Protein AF-A0A356IJ96-F1 (afdb_monomer)

Mean predicted aligned error: 14.94 Å

pLDDT: mean 79.44, std 14.17, range [29.31, 96.0]

Foldseek 3Di:
DVVVVVVVVVVVVVVVVVPQQPVVVCVVVLVVLVVLLVLLVVLLVLLVCLLQLNHDLQRDPVSNAVFQLLDLVRLVVLLVVLVVVLVVLVPDPADDQPPSCVNPVVSSVSVRVSVVSSSVSSNSSSVSNNLLSPQPSLLSVLVVLLSVLSNVLSVVLVVLVVVCVVCVVDVLSVQQSVQSVVLSVLLSVLSSLLSNVSSDPDQDLVSLLVSLVSLVVSDQSVVRGPPVRPPPDPDDDPVVVSSVSSNVSSCSSNVSSQLSSQVSLPVVPDVVLVVVVVVVVSVVVQVVVLVVLLVVLLCCLLCVLVVVVCVVCVVVVNNVVVVVLLVVLVVVLVVLLVVLQVVLVCQLVVLVVVLVVVLVVDPDPLVNVVSVVVNVVCSVLSSLVSLQCSQQVVLVPDDPNSSSSNVSNVVSVLSSQLVVQLVVQLCLVVVLCVLLVHDQDPVNNVVSSVLSNVVSVLVSVLVVCLVSCVSSSHRSVNVVSVVVSVVSNLVSLLVVCVVCVQSQVLLLCVLVVVDSPDPDPSVVVCDPVCSSVSSVSSVVSVVSVVVVVVLVSCCSDPVSVVVVLVVVLVVLVVVVVVVVVDDDDDDDDPDDVSNVSNPPPVVPPPPDDVVPPD

Solvent-accessible surface area (backbone atoms only — not comparable to full-atom values): 33960 Å² total; per-residue (Å²): 114,70,69,59,52,53,51,51,51,50,50,53,50,51,52,57,62,69,63,59,70,66,58,75,66,50,50,61,53,52,54,50,50,50,52,52,40,53,50,50,51,51,30,38,51,49,44,51,25,48,52,64,20,60,65,60,76,83,55,54,68,76,74,51,39,98,55,62,65,74,41,71,66,55,39,53,51,52,49,54,50,47,54,50,50,49,55,52,63,74,67,58,92,69,87,78,79,58,77,87,37,71,84,35,64,76,58,36,54,52,49,56,53,51,50,52,50,43,54,56,49,47,55,50,40,49,52,55,51,46,55,60,65,68,45,56,69,67,57,31,41,41,48,55,52,53,48,51,42,48,41,52,52,40,54,48,51,52,51,44,48,54,54,33,70,75,40,74,90,39,69,66,48,55,48,47,43,51,41,52,51,51,50,52,50,52,48,48,53,40,49,27,55,44,37,29,57,72,58,47,94,68,94,50,71,68,58,44,54,48,45,46,53,54,47,67,64,58,68,57,59,84,80,68,36,80,80,80,66,83,76,87,60,99,58,93,70,61,60,66,61,50,50,51,51,50,44,50,44,52,54,46,51,54,49,46,49,46,45,52,36,16,52,51,52,51,71,61,36,70,69,51,53,56,55,43,59,74,41,53,71,62,41,52,55,52,47,52,52,41,63,68,44,31,63,59,37,37,51,47,63,68,43,44,65,57,53,52,53,47,54,50,24,57,77,67,74,36,49,67,62,50,54,52,48,54,51,51,33,52,52,47,44,55,52,51,51,52,51,44,52,54,51,20,68,48,39,42,56,55,51,48,53,51,45,53,55,52,54,72,71,54,86,49,70,64,59,47,53,50,50,52,55,52,46,66,59,44,43,84,49,40,29,48,51,45,34,31,50,52,25,40,55,53,34,73,73,50,63,87,86,44,64,69,44,50,49,40,26,61,53,24,44,52,53,28,50,32,51,51,45,22,52,52,43,41,45,55,53,54,49,29,29,60,68,39,72,48,85,80,50,74,69,55,52,54,50,46,53,52,51,20,49,55,51,18,51,52,52,44,50,42,53,48,53,52,54,49,38,66,58,33,38,39,38,64,56,44,57,54,48,53,51,50,41,52,50,50,54,50,51,50,46,44,49,52,44,64,75,41,39,73,39,44,55,39,26,53,36,39,63,70,71,65,47,80,82,63,80,70,58,72,70,73,74,62,43,80,87,47,60,91,49,45,55,58,52,53,52,51,39,50,51,49,51,50,53,53,51,49,52,62,60,44,53,75,39,68,71,50,34,54,52,50,51,51,52,50,42,52,49,50,55,49,52,52,59,53,48,78,73,58,79,94,74,97,67,86,76,72,89,44,73,68,59,60,66,65,52,84,68,67,86,75,65,78,81,70,68,76,86,77,79,122

Secondary structure (DSSP, 8-state):
-HHHHHHHHHHHHHHHHHTS--HHHHHHHHHHHHHHHHHHHHHHHHHHHHHHT---TT--HHHH-SS-TT-HHHHHHHHHHHHHHHHHHHH--SPPPPGGGTT-HHHHHHHHHHHHHHHHHHHHHHHHHHHHHHS-HHHHHHHHHHHHHHHHHHHHHHHHHHHHHT-TT-HHHHHHHHHHHHHHHHHHHHHHHHHHHHH-SS--HHHHHHHHHHHHTS--HHHHS-TT-----SS---HHHHHHHHHHHHHHHHHHHHHHHHHHHHHHHHHHHHHHHTSHHHHHHHHHHHHHHHHHHHHHHHHHHHHHHHHHHHHTT-HHHHHHHHHHHHHHHHHHHHHHHHHHHHHHHHHHHHHHHHHHH---HHHHHHHHHHHHHHHHHHHHHHHHHHHHHHHHTS-TT-TTGGGHHHHHHHHHHHHHHHHHHHHHHHHHHHHTT----HHHHHHHHHHHHHHHHHHHHHHHHHHHHHHHT-HHHHHHHHHHHHHHHHHHHHHHHHHTHHHHHHHHHHHTTS-TTS---HHHH--GGGTTTHHHHHHHHHHHHHHHHHHHHHTTSHHHHHHHHHHHHHHHHHHHHHHTTS----------HHHHHHS--GGGTTT--GGG--

Radius of gyration: 38.4 Å; Cα contacts (8 Å, |Δi|>4): 430; chains: 1; bounding box: 112×85×118 Å

Nearest PDB structures (foldseek):
  2jsw-assembly1_A  TM=2.940E-01  e=8.648E+00  Mus musculus

Structure (mmCIF, N/CA/C/O backbone):
data_AF-A0A356IJ96-F1
#
_entry.id   AF-A0A356IJ96-F1
#
loop_
_atom_site.group_PDB
_atom_site.id
_atom_site.type_symbol
_atom_site.label_atom_id
_atom_site.label_alt_id
_atom_site.label_comp_id
_atom_site.label_asym_id
_atom_site.label_entity_id
_atom_site.label_seq_id
_atom_site.pdbx_PDB_ins_code
_atom_site.Cartn_x
_atom_site.Cartn_y
_atom_site.Cartn_z
_atom_site.occupancy
_atom_site.B_iso_or_equiv
_atom_site.auth_seq_id
_atom_site.auth_comp_id
_atom_site.auth_asym_id
_atom_site.auth_atom_id
_atom_site.pdbx_PDB_model_num
ATOM 1 N N . MET A 1 1 ? -72.675 -58.177 24.162 1.00 49.97 1 MET A N 1
ATOM 2 C CA . MET A 1 1 ? -72.364 -57.173 23.109 1.00 49.97 1 MET A CA 1
ATOM 3 C C . MET A 1 1 ? -72.458 -55.703 23.544 1.00 49.97 1 MET A C 1
ATOM 5 O O . MET A 1 1 ? -71.687 -54.918 23.012 1.00 49.97 1 MET A O 1
ATOM 9 N N . LYS A 1 2 ? -73.324 -55.289 24.491 1.00 52.09 2 LYS A N 1
ATOM 10 C CA . LYS A 1 2 ? -73.383 -53.878 24.950 1.00 52.09 2 LYS A CA 1
ATOM 11 C C . LYS A 1 2 ? -72.144 -53.420 25.747 1.00 52.09 2 LYS A C 1
ATOM 13 O O . LYS A 1 2 ? -71.656 -52.328 25.495 1.00 52.09 2 LYS A O 1
ATOM 18 N N . ALA A 1 3 ? -71.581 -54.281 26.601 1.00 53.59 3 ALA A N 1
ATOM 19 C CA . ALA A 1 3 ? -70.400 -53.959 27.418 1.00 53.59 3 ALA A CA 1
ATOM 20 C C . ALA A 1 3 ? -69.098 -53.770 26.607 1.00 53.59 3 ALA A C 1
ATOM 22 O O . ALA A 1 3 ? -68.243 -52.970 26.974 1.00 53.59 3 ALA A O 1
ATOM 23 N N . LEU A 1 4 ? -68.962 -54.471 25.473 1.00 55.62 4 LEU A N 1
ATOM 24 C CA . LEU A 1 4 ? -67.797 -54.341 24.590 1.00 55.62 4 LEU A CA 1
ATOM 25 C C . LEU A 1 4 ? -67.819 -53.003 23.833 1.00 55.62 4 LEU A C 1
ATOM 27 O O . LEU A 1 4 ? -66.782 -52.371 23.681 1.00 55.62 4 LEU A O 1
ATOM 31 N N . LYS A 1 5 ? -69.006 -52.537 23.414 1.00 58.28 5 LYS A N 1
ATOM 32 C CA . LYS A 1 5 ? -69.163 -51.223 22.773 1.00 58.28 5 LYS A CA 1
ATOM 33 C C . LYS A 1 5 ? -68.844 -50.081 23.733 1.00 58.28 5 LYS A C 1
ATOM 35 O O . LYS A 1 5 ? -68.162 -49.159 23.315 1.00 58.28 5 LYS A O 1
ATOM 40 N N . THR A 1 6 ? -69.270 -50.165 24.995 1.00 68.25 6 THR A N 1
ATOM 41 C CA . THR A 1 6 ? -68.981 -49.128 25.999 1.00 68.25 6 THR A CA 1
ATOM 42 C C . THR A 1 6 ? -67.501 -49.066 26.365 1.00 68.25 6 THR A C 1
ATOM 44 O O . THR A 1 6 ? -66.963 -47.972 26.484 1.00 68.25 6 THR A O 1
ATOM 47 N N . LEU A 1 7 ? -66.821 -50.214 26.476 1.00 66.88 7 LEU A N 1
ATOM 48 C CA . LEU A 1 7 ? -65.371 -50.266 26.699 1.00 66.88 7 LEU A CA 1
ATOM 49 C C . LEU A 1 7 ? -64.587 -49.738 25.494 1.00 66.88 7 LEU A C 1
ATOM 51 O O . LEU A 1 7 ? -63.650 -48.972 25.683 1.00 66.88 7 LEU A O 1
ATOM 55 N N . LEU A 1 8 ? -65.003 -50.072 24.268 1.00 67.00 8 LEU A N 1
ATOM 56 C CA . LEU A 1 8 ? -64.357 -49.568 23.056 1.00 67.00 8 LEU A CA 1
ATOM 57 C C . LEU A 1 8 ? -64.547 -48.053 22.902 1.00 67.00 8 LEU A C 1
ATOM 59 O O . LEU A 1 8 ? -63.596 -47.360 22.566 1.00 67.00 8 LEU A O 1
ATOM 63 N N . THR A 1 9 ? -65.739 -47.519 23.195 1.00 68.06 9 THR A N 1
ATOM 64 C CA . THR A 1 9 ? -65.977 -46.067 23.175 1.00 68.06 9 THR A CA 1
ATOM 65 C C . THR A 1 9 ? -65.229 -45.347 24.285 1.00 68.06 9 THR A C 1
ATOM 67 O O . THR A 1 9 ? -64.724 -44.265 24.031 1.00 68.06 9 THR A O 1
ATOM 70 N N . LEU A 1 10 ? -65.106 -45.934 25.483 1.00 64.19 10 LEU A N 1
ATOM 71 C CA . LEU A 1 10 ? -64.329 -45.334 26.571 1.00 64.19 10 LEU A CA 1
ATOM 72 C C . LEU A 1 10 ? -62.833 -45.333 26.237 1.00 64.19 10 LEU A C 1
ATOM 74 O O . LEU A 1 10 ? -62.166 -44.339 26.478 1.00 64.19 10 LEU A O 1
ATOM 78 N N . TYR A 1 11 ? -62.327 -46.411 25.630 1.00 61.62 11 TYR A N 1
ATOM 79 C CA . TYR A 1 11 ? -60.937 -46.521 25.185 1.00 61.62 11 TYR A CA 1
ATOM 80 C C . TYR A 1 11 ? -60.639 -45.564 24.020 1.00 61.62 11 TYR A C 1
ATOM 82 O O . TYR A 1 11 ? -59.619 -44.890 24.036 1.00 61.62 11 TYR A O 1
ATOM 90 N N . LEU A 1 12 ? -61.562 -45.410 23.063 1.00 59.72 12 LEU A N 1
ATOM 91 C CA . LEU A 1 12 ? -61.462 -44.417 21.985 1.00 59.72 12 LEU A CA 1
ATOM 92 C C . LEU A 1 12 ? -61.572 -42.970 22.500 1.00 59.72 12 LEU A C 1
ATOM 94 O O . LEU A 1 12 ? -60.862 -42.108 21.996 1.00 59.72 12 LEU A O 1
ATOM 98 N N . LEU A 1 13 ? -62.391 -42.701 23.526 1.00 56.31 13 LEU A N 1
ATOM 99 C CA . LEU A 1 13 ? -62.455 -41.394 24.201 1.00 56.31 13 LEU A CA 1
ATOM 100 C C . LEU A 1 13 ? -61.201 -41.107 25.040 1.00 56.31 13 LEU A C 1
ATOM 102 O O . LEU A 1 13 ? -60.749 -39.969 25.070 1.00 56.31 13 LEU A O 1
ATOM 106 N N . LEU A 1 14 ? -60.613 -42.120 25.682 1.00 53.44 14 LEU A N 1
ATOM 107 C CA . LEU A 1 14 ? -59.352 -42.007 26.424 1.00 53.44 14 LEU A CA 1
ATOM 108 C C . LEU A 1 14 ? -58.150 -41.812 25.490 1.00 53.44 14 LEU A C 1
ATOM 110 O O . LEU A 1 14 ? -57.255 -41.042 25.820 1.00 53.44 14 LEU A O 1
ATOM 114 N N . ILE A 1 15 ? -58.149 -42.437 24.308 1.00 54.16 15 ILE A N 1
ATOM 115 C CA . ILE A 1 15 ? -57.138 -42.195 23.268 1.00 54.16 15 ILE A CA 1
ATOM 116 C C . ILE A 1 15 ? -57.323 -40.804 22.641 1.00 54.16 15 ILE A C 1
ATOM 118 O O . ILE A 1 15 ? -56.337 -40.112 22.411 1.00 54.16 15 ILE A O 1
ATOM 122 N N . ALA A 1 16 ? -58.564 -40.351 22.428 1.00 48.78 16 ALA A N 1
ATOM 123 C CA . ALA A 1 16 ? -58.843 -38.995 21.947 1.00 48.78 16 ALA A CA 1
ATOM 124 C C . ALA A 1 16 ? -58.477 -37.912 22.982 1.00 48.78 16 ALA A C 1
ATOM 126 O O . ALA A 1 16 ? -58.016 -36.841 22.602 1.00 48.78 16 ALA A O 1
ATOM 127 N N . ALA A 1 17 ? -58.619 -38.195 24.282 1.00 47.09 17 ALA A N 1
ATOM 128 C CA . ALA A 1 17 ? -58.181 -37.305 25.359 1.00 47.09 17 ALA A CA 1
ATOM 129 C C . ALA A 1 17 ? -56.653 -37.325 25.579 1.00 47.09 17 ALA A C 1
ATOM 131 O O . ALA A 1 17 ? -56.092 -36.332 26.031 1.00 47.09 17 ALA A O 1
ATOM 132 N N . ALA A 1 18 ? -55.969 -38.421 25.232 1.00 46.78 18 ALA A N 1
ATOM 133 C CA . ALA A 1 18 ? -54.505 -38.514 25.253 1.00 46.78 18 ALA A CA 1
ATOM 134 C C . ALA A 1 18 ? -53.830 -37.869 24.024 1.00 46.78 18 ALA A C 1
ATOM 136 O O . ALA A 1 18 ? -52.616 -37.687 24.025 1.00 46.78 18 ALA A O 1
ATOM 137 N N . ALA A 1 19 ? -54.606 -37.511 22.996 1.00 45.59 19 ALA A N 1
ATOM 138 C CA . ALA A 1 19 ? -54.164 -36.761 21.820 1.00 45.59 19 ALA A CA 1
ATOM 139 C C . ALA A 1 19 ? -54.449 -35.250 21.934 1.00 45.59 19 ALA A C 1
ATOM 141 O O . ALA A 1 19 ? -54.475 -34.544 20.930 1.00 45.59 19 ALA A O 1
ATOM 142 N N . VAL A 1 20 ? -54.676 -34.735 23.146 1.00 51.19 20 VAL A N 1
ATOM 143 C CA . VAL A 1 20 ? -54.582 -33.294 23.385 1.00 51.19 20 VAL A CA 1
ATOM 144 C C . VAL A 1 20 ? -53.092 -32.981 23.441 1.00 51.19 20 VAL A C 1
ATOM 146 O O . VAL A 1 20 ? -52.423 -33.335 24.412 1.00 51.19 20 VAL A O 1
ATOM 149 N N . ALA A 1 21 ? -52.562 -32.400 22.363 1.00 56.00 21 ALA A N 1
ATOM 150 C CA . ALA A 1 21 ? -51.190 -31.920 22.313 1.00 56.00 21 ALA A CA 1
ATOM 151 C C . ALA A 1 21 ? -50.902 -31.088 23.570 1.00 56.00 21 ALA A C 1
ATOM 153 O O . ALA A 1 21 ? -51.670 -30.187 23.914 1.00 56.00 21 ALA A O 1
ATOM 154 N N . ASP A 1 22 ? -49.819 -31.414 24.277 1.00 65.75 22 ASP A N 1
ATOM 155 C CA . ASP A 1 22 ? -49.392 -30.671 25.458 1.00 65.75 22 ASP A CA 1
ATOM 156 C C . ASP A 1 22 ? -48.837 -29.314 25.004 1.00 65.75 22 ASP A C 1
ATOM 158 O O . ASP A 1 22 ? -47.629 -29.115 24.863 1.00 65.75 22 ASP A O 1
ATOM 162 N N . CYS A 1 23 ? -49.742 -28.381 24.695 1.00 70.75 23 CYS A N 1
ATOM 163 C CA . CYS A 1 23 ? -49.400 -27.050 24.210 1.00 70.75 23 CYS A CA 1
ATOM 164 C C . CYS A 1 23 ? -48.469 -26.331 25.215 1.00 70.75 23 CYS A C 1
ATOM 166 O O . CYS A 1 23 ? -47.635 -25.521 24.819 1.00 70.75 23 CYS A O 1
ATOM 168 N N . ALA A 1 24 ? -48.503 -26.673 26.511 1.00 74.56 24 ALA A N 1
ATOM 169 C CA . ALA A 1 24 ? -47.575 -26.115 27.497 1.00 74.56 24 ALA A CA 1
ATOM 170 C C . ALA A 1 24 ? -46.104 -26.494 27.219 1.00 74.56 24 ALA A C 1
ATOM 172 O O . ALA A 1 24 ? -45.198 -25.699 27.478 1.00 74.56 24 ALA A O 1
ATOM 173 N N . ALA A 1 25 ? -45.839 -27.663 26.625 1.00 76.19 25 ALA A N 1
ATOM 174 C CA . ALA A 1 25 ? -44.490 -28.065 26.227 1.00 76.19 25 ALA A CA 1
ATOM 175 C C . ALA A 1 25 ? -43.945 -27.219 25.054 1.00 76.19 25 ALA A C 1
ATOM 177 O O . ALA A 1 25 ? -42.738 -26.950 24.988 1.00 76.19 25 ALA A O 1
ATOM 178 N N . LEU A 1 26 ? -44.822 -26.739 24.162 1.00 80.00 26 LEU A N 1
ATOM 179 C CA . LEU A 1 26 ? -44.480 -25.878 23.018 1.00 80.00 26 LEU A CA 1
ATOM 180 C C . LEU A 1 26 ? -44.175 -24.425 23.428 1.00 80.00 26 LEU A C 1
ATOM 182 O O . LEU A 1 26 ? -43.420 -23.736 22.737 1.00 80.00 26 LEU A O 1
ATOM 186 N N . GLU A 1 27 ? -44.647 -23.979 24.596 1.00 83.19 27 GLU A N 1
ATOM 187 C CA . GLU A 1 27 ? -44.294 -22.682 25.203 1.00 83.19 27 GLU A CA 1
ATOM 188 C C . GLU A 1 27 ? -42.764 -22.541 25.376 1.00 83.19 27 GLU A C 1
ATOM 190 O O . GLU A 1 27 ? -42.164 -21.480 25.174 1.00 83.19 27 GLU A O 1
ATOM 195 N N . SER A 1 28 ? -42.090 -23.657 25.679 1.00 83.81 28 SER A N 1
ATOM 196 C CA . SER A 1 28 ? -40.632 -23.706 25.808 1.00 83.81 28 SER A CA 1
ATOM 197 C C . SER A 1 28 ? -39.898 -23.483 24.477 1.00 83.81 28 SER A C 1
ATOM 199 O O . SER A 1 28 ? -38.777 -22.978 24.474 1.00 83.81 28 SER A O 1
ATOM 201 N N . GLN A 1 29 ? -40.511 -23.822 23.339 1.00 84.12 29 GLN A N 1
ATOM 202 C CA . GLN A 1 29 ? -39.948 -23.560 22.011 1.00 84.12 29 GLN A CA 1
ATOM 203 C C . GLN A 1 29 ? -40.185 -22.110 21.580 1.00 84.12 29 GLN A C 1
ATOM 205 O O . GLN A 1 29 ? -39.255 -21.470 21.091 1.00 84.12 29 GLN A O 1
ATOM 210 N N . LEU A 1 30 ? -41.378 -21.567 21.846 1.00 85.31 30 LEU A N 1
ATOM 211 C CA . LEU A 1 30 ? -41.693 -20.150 21.624 1.00 85.31 30 LEU A CA 1
ATOM 212 C C . LEU A 1 30 ? -40.762 -19.229 22.425 1.00 85.31 30 LEU A C 1
ATOM 214 O O . LEU A 1 30 ? -40.240 -18.254 21.893 1.00 85.31 30 LEU A O 1
ATOM 218 N N . SER A 1 31 ? -40.470 -19.566 23.686 1.00 87.81 31 SER A N 1
ATOM 219 C CA . SER A 1 31 ? -39.518 -18.786 24.495 1.00 87.81 31 SER A CA 1
ATOM 220 C C . SER A 1 31 ? -38.082 -18.830 23.952 1.00 87.81 31 SER A C 1
ATOM 222 O O . SER A 1 31 ? -37.372 -17.828 24.031 1.00 87.81 31 SER A O 1
ATOM 224 N N . ARG A 1 32 ? -37.643 -19.945 23.344 1.00 88.12 32 ARG A N 1
ATOM 225 C CA . ARG A 1 32 ? -36.342 -20.011 22.647 1.00 88.12 32 ARG A CA 1
ATOM 226 C C . ARG A 1 32 ? -36.322 -19.143 21.393 1.00 88.12 32 ARG A C 1
ATOM 228 O O . ARG A 1 32 ? -35.329 -18.454 21.177 1.00 88.12 32 ARG A O 1
ATOM 235 N N . GLN A 1 33 ? -37.392 -19.151 20.595 1.00 86.62 33 GLN A N 1
ATOM 236 C CA . GLN A 1 33 ? -37.510 -18.247 19.446 1.00 86.62 33 GLN A CA 1
ATOM 237 C C . GLN A 1 33 ? -37.513 -16.782 19.881 1.00 86.62 33 GLN A C 1
ATOM 239 O O . GLN A 1 33 ? -36.846 -15.973 19.246 1.00 86.62 33 GLN A O 1
ATOM 244 N N . ASN A 1 34 ? -38.168 -16.451 20.997 1.00 90.75 34 ASN A N 1
ATOM 245 C CA . ASN A 1 34 ? -38.153 -15.088 21.524 1.00 90.75 34 ASN A CA 1
ATOM 246 C C . ASN A 1 34 ? -36.737 -14.631 21.896 1.00 90.75 34 ASN A C 1
ATOM 248 O O . ASN A 1 34 ? -36.327 -13.547 21.508 1.00 90.75 34 ASN A O 1
ATOM 252 N N . ARG A 1 35 ? -35.947 -15.489 22.557 1.00 90.25 35 ARG A N 1
ATOM 253 C CA . ARG A 1 35 ? -34.531 -15.193 22.848 1.00 90.25 35 ARG A CA 1
ATOM 254 C C . ARG A 1 35 ? -33.694 -15.027 21.580 1.00 90.25 35 ARG A C 1
ATOM 256 O O . ARG A 1 35 ? -32.816 -14.174 21.535 1.00 90.25 35 ARG A O 1
ATOM 263 N N . ALA A 1 36 ? -33.946 -15.843 20.555 1.00 88.19 36 ALA A N 1
ATOM 264 C CA . ALA A 1 36 ? -33.257 -15.717 19.271 1.00 88.19 36 ALA A CA 1
ATOM 265 C C . ALA A 1 36 ? -33.608 -14.397 18.566 1.00 88.19 36 ALA A C 1
ATOM 267 O O . ALA A 1 36 ? -32.739 -13.773 17.961 1.00 88.19 36 ALA A O 1
ATOM 268 N N . LEU A 1 37 ? -34.865 -13.964 18.669 1.00 91.44 37 LEU A N 1
ATOM 269 C CA . LEU A 1 37 ? -35.329 -12.681 18.156 1.00 91.44 37 LEU A CA 1
ATOM 270 C C . LEU A 1 37 ? -34.679 -11.515 18.910 1.00 91.44 37 LEU A C 1
ATOM 272 O O . LEU A 1 37 ? -34.093 -10.653 18.266 1.00 91.44 37 LEU A O 1
ATOM 276 N N . GLU A 1 38 ? -34.691 -11.534 20.245 1.00 91.81 38 GLU A N 1
ATOM 277 C CA . GLU A 1 38 ? -34.030 -10.524 21.089 1.00 91.81 38 GLU A CA 1
ATOM 278 C C . GLU A 1 38 ? -32.532 -10.404 20.759 1.00 91.81 38 GLU A C 1
ATOM 280 O O . GLU A 1 38 ? -32.014 -9.300 20.596 1.00 91.81 38 GLU A O 1
ATOM 285 N N . HIS A 1 39 ? -31.842 -11.535 20.579 1.00 90.31 39 HIS A N 1
ATOM 286 C CA . HIS A 1 39 ? -30.437 -11.550 20.170 1.00 90.31 39 HIS A CA 1
ATOM 287 C C . HIS A 1 39 ? -30.227 -10.919 18.783 1.00 90.31 39 HIS A C 1
ATOM 289 O O . HIS A 1 39 ? -29.313 -10.118 18.598 1.00 90.31 39 HIS A O 1
ATOM 295 N N . LEU A 1 40 ? -31.067 -11.249 17.794 1.00 90.56 40 LEU A N 1
ATOM 296 C CA . LEU A 1 40 ? -30.977 -10.659 16.451 1.00 90.56 40 LEU A CA 1
ATOM 297 C C . LEU A 1 40 ? -31.284 -9.159 16.451 1.00 90.56 40 LEU A C 1
ATOM 299 O O . LEU A 1 40 ? -30.679 -8.415 15.681 1.00 90.56 40 LEU A O 1
ATOM 303 N N . GLU A 1 41 ? -32.201 -8.699 17.299 1.00 92.19 41 GLU A N 1
ATOM 304 C CA . GLU A 1 41 ? -32.483 -7.273 17.469 1.00 92.19 41 GLU A CA 1
ATOM 305 C C . GLU A 1 41 ? -31.293 -6.530 18.078 1.00 92.19 41 GLU A C 1
ATOM 307 O O . GLU A 1 41 ? -30.903 -5.486 17.550 1.00 92.19 41 GLU A O 1
ATOM 312 N N . GLN A 1 42 ? -30.670 -7.089 19.121 1.00 90.88 42 GLN A N 1
ATOM 313 C CA . GLN A 1 42 ? -29.446 -6.542 19.715 1.00 90.88 42 GLN A CA 1
ATOM 314 C C . GLN A 1 42 ? -28.306 -6.494 18.695 1.00 90.88 42 GLN A C 1
ATOM 316 O O . GLN A 1 42 ? -27.666 -5.455 18.529 1.00 90.88 42 GLN A O 1
ATOM 321 N N . GLN A 1 43 ? -28.095 -7.582 17.949 1.00 90.88 43 GLN A N 1
ATOM 322 C CA . GLN A 1 43 ? -27.064 -7.653 16.916 1.00 90.88 43 GLN A CA 1
ATOM 323 C C . GLN A 1 43 ? -27.320 -6.642 15.791 1.00 90.88 43 GLN A C 1
ATOM 325 O O . GLN A 1 43 ? -26.404 -5.939 15.365 1.00 90.88 43 GLN A O 1
ATOM 330 N N . ARG A 1 44 ? -28.574 -6.511 15.337 1.00 92.81 44 ARG A N 1
ATOM 331 C CA . ARG A 1 44 ? -28.969 -5.494 14.357 1.00 92.81 44 ARG A CA 1
ATOM 332 C C . ARG A 1 44 ? -28.655 -4.093 14.871 1.00 92.81 44 ARG A C 1
ATOM 334 O O . ARG A 1 44 ? -28.054 -3.324 14.132 1.00 92.81 44 ARG A O 1
ATOM 341 N N . GLN A 1 45 ? -29.061 -3.758 16.095 1.00 91.62 45 GLN A N 1
ATOM 342 C CA . GLN A 1 45 ? -28.814 -2.438 16.680 1.00 91.62 45 GLN A CA 1
ATOM 343 C C . GLN A 1 45 ? -27.316 -2.153 16.805 1.00 91.62 45 GLN A C 1
ATOM 345 O O . GLN A 1 45 ? -26.872 -1.077 16.418 1.00 91.62 45 GLN A O 1
ATOM 350 N N . ALA A 1 46 ? -26.524 -3.121 17.272 1.00 90.38 46 ALA A N 1
ATOM 351 C CA . ALA A 1 46 ? -25.074 -2.988 17.365 1.00 90.38 46 ALA A CA 1
ATOM 352 C C . ALA A 1 46 ? -24.422 -2.732 15.995 1.00 90.38 46 ALA A C 1
ATOM 354 O O . ALA A 1 46 ? -23.569 -1.852 15.880 1.00 90.38 46 ALA A O 1
ATOM 355 N N . LEU A 1 47 ? -24.841 -3.456 14.951 1.00 90.50 47 LEU A N 1
ATOM 356 C CA . LEU A 1 47 ? -24.345 -3.269 13.584 1.00 90.50 47 LEU A CA 1
ATOM 357 C C . LEU A 1 47 ? -24.776 -1.928 12.983 1.00 90.50 47 LEU A C 1
ATOM 359 O O . LEU A 1 47 ? -23.959 -1.250 12.367 1.00 90.50 47 LEU A O 1
ATOM 363 N N . ASP A 1 48 ? -26.032 -1.531 13.167 1.00 89.25 48 ASP A N 1
ATOM 364 C CA . ASP A 1 48 ? -26.555 -0.263 12.650 1.00 89.25 48 ASP A CA 1
ATOM 365 C C . ASP A 1 48 ? -25.849 0.924 13.329 1.00 89.25 48 ASP A C 1
ATOM 367 O O . ASP A 1 48 ? -25.325 1.814 12.661 1.00 89.25 48 ASP A O 1
ATOM 371 N N . ASN A 1 49 ? -25.688 0.869 14.655 1.00 90.25 49 ASN A N 1
ATOM 372 C CA . ASN A 1 49 ? -24.921 1.845 15.429 1.00 90.25 49 ASN A CA 1
ATOM 373 C C . ASN A 1 49 ? -23.455 1.913 14.982 1.00 90.25 49 ASN A C 1
ATOM 375 O O . ASN A 1 49 ? -22.907 3.005 14.832 1.00 90.25 49 ASN A O 1
ATOM 379 N N . LEU A 1 50 ? -22.814 0.767 14.732 1.00 88.94 50 LEU A N 1
ATOM 380 C CA . LEU A 1 50 ? -21.448 0.709 14.209 1.00 88.94 50 LEU A CA 1
ATOM 381 C C . LEU A 1 50 ? -21.347 1.394 12.842 1.00 88.94 50 LEU A C 1
ATOM 383 O O . LEU A 1 50 ? -20.437 2.193 12.623 1.00 88.94 50 LEU A O 1
ATOM 387 N N . LEU A 1 51 ? -22.288 1.108 11.940 1.00 84.75 51 LEU A N 1
ATOM 388 C CA . LEU A 1 51 ? -22.288 1.657 10.587 1.00 84.75 51 LEU A CA 1
ATOM 389 C C . LEU A 1 51 ? -22.610 3.160 10.559 1.00 84.75 51 LEU A C 1
ATOM 391 O O . LEU A 1 51 ? -22.102 3.884 9.705 1.00 84.75 51 LEU A O 1
ATOM 395 N N . GLN A 1 52 ? -23.401 3.643 11.518 1.00 84.56 52 GLN A N 1
ATOM 396 C CA . GLN A 1 52 ? -23.711 5.063 11.700 1.00 84.56 52 GLN A CA 1
ATOM 397 C C . GLN A 1 52 ? -22.650 5.817 12.525 1.00 84.56 52 GLN A C 1
ATOM 399 O O . GLN A 1 52 ? -22.736 7.036 12.677 1.00 84.56 52 GLN A O 1
ATOM 404 N N . GLY A 1 53 ? -21.647 5.122 13.074 1.00 82.00 53 GLY A N 1
ATOM 405 C CA . GLY A 1 53 ? -20.641 5.709 13.964 1.00 82.00 53 GLY A CA 1
ATOM 406 C C . GLY A 1 53 ? -21.150 6.046 15.374 1.00 82.00 53 GLY A C 1
ATOM 407 O O . GLY A 1 53 ? -20.469 6.744 16.121 1.00 82.00 53 GLY A O 1
ATOM 408 N N . GLN A 1 54 ? -22.326 5.550 15.763 1.00 86.19 54 GLN A N 1
ATOM 409 C CA . GLN A 1 54 ? -22.987 5.787 17.051 1.00 86.19 54 GLN A CA 1
ATOM 410 C C . GLN A 1 54 ? -22.748 4.637 18.041 1.00 86.19 54 GLN A C 1
ATOM 412 O O . GLN A 1 54 ? -23.678 4.085 18.620 1.00 86.19 54 GLN A O 1
ATOM 417 N N . ILE A 1 55 ? -21.488 4.239 18.231 1.00 87.31 55 ILE A N 1
ATOM 418 C CA . ILE A 1 55 ? -21.149 3.126 19.129 1.00 87.31 55 ILE A CA 1
ATOM 419 C C . ILE A 1 55 ? -21.300 3.495 20.615 1.00 87.31 55 ILE A C 1
ATOM 421 O O . ILE A 1 55 ? -20.858 4.562 21.070 1.00 87.31 55 ILE A O 1
ATOM 425 N N . ASN A 1 56 ? -21.901 2.568 21.367 1.00 88.56 56 ASN A N 1
ATOM 426 C CA . ASN A 1 56 ? -22.044 2.644 22.819 1.00 88.56 56 ASN A CA 1
ATOM 427 C C . ASN A 1 56 ? -20.696 2.426 23.527 1.00 88.56 56 ASN A C 1
ATOM 429 O O . ASN A 1 56 ? -19.748 1.870 22.968 1.00 88.56 56 ASN A O 1
ATOM 433 N N . ASN A 1 57 ? -20.599 2.856 24.785 1.00 84.75 57 ASN A N 1
ATOM 434 C CA . ASN A 1 57 ? -19.355 2.767 25.558 1.00 84.75 57 ASN A CA 1
ATOM 435 C C . ASN A 1 57 ? -18.932 1.315 25.844 1.00 84.75 57 ASN A C 1
ATOM 437 O O . ASN A 1 57 ? -17.739 1.027 25.879 1.00 84.75 57 ASN A O 1
ATOM 441 N N . ASP A 1 58 ? -19.899 0.414 25.986 1.00 85.81 58 ASP A N 1
ATOM 442 C CA . ASP A 1 58 ? -19.758 -1.022 26.241 1.00 85.81 58 ASP A CA 1
ATOM 443 C C . ASP A 1 58 ? -19.666 -1.875 24.965 1.00 85.81 58 ASP A C 1
ATOM 445 O O . ASP A 1 58 ? -19.692 -3.097 25.039 1.00 85.81 58 ASP A O 1
ATOM 449 N N . PHE A 1 59 ? -19.529 -1.250 23.792 1.00 87.69 59 PHE A N 1
ATOM 450 C CA . PHE A 1 59 ? -19.501 -1.952 22.513 1.00 87.69 59 PHE A CA 1
ATOM 451 C C . PHE A 1 59 ? -18.395 -3.022 22.423 1.00 87.69 59 PHE A C 1
ATOM 453 O O . PHE A 1 59 ? -17.211 -2.755 22.662 1.00 87.69 59 PHE A O 1
ATOM 460 N N . VAL A 1 60 ? -18.781 -4.221 21.971 1.00 86.62 60 VAL A N 1
ATOM 461 C CA . VAL A 1 60 ? -17.887 -5.355 21.720 1.00 86.62 60 VAL A CA 1
ATOM 462 C C . VAL A 1 60 ? -18.023 -5.837 20.275 1.00 86.62 60 VAL A C 1
ATOM 464 O O . VAL A 1 60 ? -19.055 -6.353 19.858 1.00 86.62 60 VAL A O 1
ATOM 467 N N . LEU A 1 61 ? -16.944 -5.715 19.493 1.00 85.94 61 LEU A N 1
ATOM 468 C CA . LEU A 1 61 ? -16.969 -6.036 18.060 1.00 85.94 61 LEU A CA 1
ATOM 469 C C . LEU A 1 61 ? -17.285 -7.514 17.773 1.00 85.94 61 LEU A C 1
ATOM 471 O O . LEU A 1 61 ? -17.970 -7.814 16.799 1.00 85.94 61 LEU A O 1
ATOM 475 N N . THR A 1 62 ? -16.802 -8.429 18.617 1.00 83.44 62 THR A N 1
ATOM 476 C CA . THR A 1 62 ? -17.019 -9.878 18.469 1.00 83.44 62 THR A CA 1
ATOM 477 C C . THR A 1 62 ? -18.456 -10.310 18.749 1.00 83.44 62 THR A C 1
ATOM 479 O O . THR A 1 62 ? -18.827 -11.412 18.374 1.00 83.44 62 THR A O 1
ATOM 482 N N . GLU A 1 63 ? -19.257 -9.468 19.405 1.00 83.94 63 GLU A N 1
ATOM 483 C CA . GLU A 1 63 ? -20.688 -9.721 19.623 1.00 83.94 63 GLU A CA 1
ATOM 484 C C . GLU A 1 63 ? -21.531 -9.235 18.434 1.00 83.94 63 GLU A C 1
ATOM 486 O O . GLU A 1 63 ? -22.608 -9.760 18.172 1.00 83.94 63 GLU A O 1
ATOM 491 N N . ALA A 1 64 ? -21.032 -8.253 17.676 1.00 82.81 64 ALA A N 1
ATOM 492 C CA . ALA A 1 64 ? -21.724 -7.722 16.505 1.00 82.81 64 ALA A CA 1
ATOM 493 C C . ALA A 1 64 ? -21.462 -8.541 15.225 1.00 82.81 64 ALA A C 1
ATOM 495 O O . ALA A 1 64 ? -22.325 -8.606 14.346 1.00 82.81 64 ALA A O 1
ATOM 496 N N . VAL A 1 65 ? -20.276 -9.148 15.096 1.00 85.50 65 VAL A N 1
ATOM 497 C CA . VAL A 1 65 ? -19.795 -9.765 13.850 1.00 85.50 65 VAL A CA 1
ATOM 498 C C . VAL A 1 65 ? -19.374 -11.218 14.068 1.00 85.50 65 VAL A C 1
ATOM 500 O O . VAL A 1 65 ? -18.556 -11.504 14.936 1.00 85.50 65 VAL A O 1
ATOM 503 N N . ASP A 1 66 ? -19.841 -12.112 13.193 1.00 80.38 66 ASP A N 1
ATOM 504 C CA . ASP A 1 66 ? -19.662 -13.567 13.347 1.00 80.38 66 ASP A CA 1
ATOM 505 C C . ASP A 1 66 ? -18.276 -14.091 12.920 1.00 80.38 66 ASP A C 1
ATOM 507 O O . ASP A 1 66 ? -17.917 -15.231 13.209 1.00 80.38 66 ASP A O 1
ATOM 511 N N . ALA A 1 67 ? -17.483 -13.270 12.226 1.00 83.31 67 ALA A N 1
ATOM 512 C CA . ALA A 1 67 ? -16.150 -13.622 11.739 1.00 83.31 67 ALA A CA 1
ATOM 513 C C . ALA A 1 67 ? -15.128 -12.522 12.068 1.00 83.31 67 ALA A C 1
ATOM 515 O O . ALA A 1 67 ? -15.441 -11.329 11.943 1.00 83.31 67 ALA A O 1
ATOM 516 N N . PRO A 1 68 ? -13.888 -12.886 12.437 1.00 83.56 68 PRO A N 1
ATOM 517 C CA . PRO A 1 68 ? -12.860 -11.915 12.775 1.00 83.56 68 PRO A CA 1
ATOM 518 C C . PRO A 1 68 ? -12.418 -11.139 11.526 1.00 83.56 68 PRO A C 1
ATOM 520 O O . PRO A 1 68 ? -11.906 -11.682 10.545 1.00 83.56 68 PRO A O 1
ATOM 523 N N . LEU A 1 69 ? -12.632 -9.822 11.561 1.00 83.31 69 LEU A N 1
ATOM 524 C CA . LEU A 1 69 ? -12.445 -8.929 10.411 1.00 83.31 69 LEU A CA 1
ATOM 525 C C . LEU A 1 69 ? -10.978 -8.772 9.959 1.00 83.31 69 LEU A C 1
ATOM 527 O O . LEU A 1 69 ? -10.718 -8.283 8.851 1.00 83.31 69 LEU A O 1
ATOM 531 N N . ASP A 1 70 ? -10.015 -9.162 10.796 1.00 78.69 70 ASP A N 1
ATOM 532 C CA . ASP A 1 70 ? -8.577 -9.109 10.525 1.00 78.69 70 ASP A CA 1
ATOM 533 C C . ASP A 1 70 ? -8.063 -10.306 9.702 1.00 78.69 70 ASP A C 1
ATOM 535 O O . ASP A 1 70 ? -7.040 -10.184 9.009 1.00 78.69 70 ASP A O 1
ATOM 539 N N . MET A 1 71 ? -8.805 -11.417 9.692 1.00 78.19 71 MET A N 1
ATOM 540 C CA . MET A 1 71 ? -8.463 -12.655 8.992 1.00 78.19 71 MET A CA 1
ATOM 541 C C . MET A 1 71 ? -9.072 -12.687 7.587 1.00 78.19 71 MET A C 1
ATOM 543 O O . MET A 1 71 ? -10.240 -12.995 7.371 1.00 78.19 71 MET A O 1
ATOM 547 N N . GLY A 1 72 ? -8.251 -12.374 6.578 1.00 77.88 72 GLY A N 1
ATOM 548 C CA . GLY A 1 72 ? -8.720 -12.222 5.195 1.00 77.88 72 GLY A CA 1
ATOM 549 C C . GLY A 1 72 ? -9.402 -13.461 4.599 1.00 77.88 72 GLY A C 1
ATOM 550 O O . GLY A 1 72 ? -10.337 -13.300 3.821 1.00 77.88 72 GLY A O 1
ATOM 551 N N . LEU A 1 73 ? -8.953 -14.669 4.957 1.00 82.00 73 LEU A N 1
ATOM 552 C CA . LEU A 1 73 ? -9.552 -15.921 4.483 1.00 82.00 73 LEU A CA 1
ATOM 553 C C . LEU A 1 73 ? -10.920 -16.169 5.134 1.00 82.00 73 LEU A C 1
ATOM 555 O O . LEU A 1 73 ? -11.888 -16.426 4.427 1.00 82.00 73 LEU A O 1
ATOM 559 N N . GLU A 1 74 ? -11.011 -15.999 6.452 1.00 83.25 74 GLU A N 1
ATOM 560 C CA . GLU A 1 74 ? -12.244 -16.209 7.222 1.00 83.25 74 GLU A CA 1
ATOM 561 C C . GLU A 1 74 ? -13.339 -15.221 6.803 1.00 83.25 74 GLU A C 1
ATOM 563 O O . GLU A 1 74 ? -14.482 -15.615 6.599 1.00 83.25 74 GLU A O 1
ATOM 568 N N . VAL A 1 75 ? -12.984 -13.959 6.533 1.00 85.44 75 VAL A N 1
ATOM 569 C CA . VAL A 1 75 ? -13.928 -12.971 5.980 1.00 85.44 75 VAL A CA 1
ATOM 570 C C . VAL A 1 75 ? -14.435 -13.379 4.590 1.00 85.44 75 VAL A C 1
ATOM 572 O O . VAL A 1 75 ? -15.600 -13.152 4.265 1.00 85.44 75 VAL A O 1
ATOM 575 N N . LEU A 1 76 ? -13.589 -13.975 3.741 1.00 86.06 76 LEU A N 1
ATOM 576 C CA . LEU A 1 76 ? -14.014 -14.449 2.417 1.00 86.06 76 LEU A CA 1
ATOM 577 C C . LEU A 1 76 ? -14.956 -15.653 2.516 1.00 86.06 76 LEU A C 1
ATOM 579 O O . LEU A 1 76 ? -15.907 -15.747 1.736 1.00 86.06 76 LEU A O 1
ATOM 583 N N . GLU A 1 77 ? -14.697 -16.565 3.450 1.00 88.38 77 GLU A N 1
ATOM 584 C CA . GLU A 1 77 ? -15.563 -17.712 3.726 1.00 88.38 77 GLU A CA 1
ATOM 585 C C . GLU A 1 77 ? -16.909 -17.262 4.298 1.00 88.38 77 GLU A C 1
ATOM 587 O O . GLU A 1 77 ? -17.944 -17.622 3.733 1.00 88.38 77 GLU A O 1
ATOM 592 N N . ALA A 1 78 ? -16.893 -16.388 5.308 1.00 88.69 78 ALA A N 1
ATOM 593 C CA . ALA A 1 78 ? -18.083 -15.798 5.917 1.00 88.69 78 ALA A CA 1
ATOM 594 C C . ALA A 1 78 ? -18.925 -15.009 4.901 1.00 88.69 78 ALA A C 1
ATOM 596 O O . ALA A 1 78 ? -20.146 -15.133 4.843 1.00 88.69 78 ALA A O 1
ATOM 597 N N . ARG A 1 79 ? -18.284 -14.247 4.005 1.00 91.31 79 ARG A N 1
ATOM 598 C CA . ARG A 1 79 ? -18.992 -13.557 2.917 1.00 91.31 79 ARG A CA 1
ATOM 599 C C . ARG A 1 79 ? -19.726 -14.541 2.007 1.00 91.31 79 ARG A C 1
ATOM 601 O O . ARG A 1 79 ? -20.876 -14.304 1.644 1.00 91.31 79 ARG A O 1
ATOM 608 N N . ARG A 1 80 ? -19.070 -15.637 1.613 1.00 89.25 80 ARG A N 1
ATOM 609 C CA . ARG A 1 80 ? -19.681 -16.652 0.740 1.00 89.25 80 ARG A CA 1
ATOM 610 C C . ARG A 1 80 ? -20.820 -17.386 1.439 1.00 89.25 80 ARG A C 1
ATOM 612 O O . ARG A 1 80 ? -21.810 -17.688 0.775 1.00 89.25 80 ARG A O 1
ATOM 619 N N . SER A 1 81 ? -20.691 -17.696 2.729 1.00 90.94 81 SER A N 1
ATOM 620 C CA . SER A 1 81 ? -21.769 -18.339 3.487 1.00 90.94 81 SER A CA 1
ATOM 621 C C . SER A 1 81 ? -22.976 -17.415 3.621 1.00 90.94 81 SER A C 1
ATOM 623 O O . SER A 1 81 ? -24.076 -17.842 3.282 1.00 90.94 81 SER A O 1
ATOM 625 N N . LEU A 1 82 ? -22.771 -16.142 3.976 1.00 90.75 82 LEU A N 1
ATOM 626 C CA . LEU A 1 82 ? -23.855 -15.160 4.084 1.00 90.75 82 LEU A CA 1
ATOM 627 C C . LEU A 1 82 ? -24.563 -14.919 2.750 1.00 90.75 82 LEU A C 1
ATOM 629 O O . LEU A 1 82 ? -25.785 -14.855 2.715 1.00 90.75 82 LEU A O 1
ATOM 633 N N . GLN A 1 83 ? -23.830 -14.841 1.634 1.00 89.50 83 GLN A N 1
ATOM 634 C CA . GLN A 1 83 ? -24.446 -14.701 0.307 1.00 89.50 83 GLN A CA 1
ATOM 635 C C . GLN A 1 83 ? -25.323 -15.906 -0.061 1.00 89.50 83 GLN A C 1
ATOM 637 O O . GLN A 1 83 ? -26.385 -15.736 -0.659 1.00 89.50 83 GLN A O 1
ATOM 642 N N . ARG A 1 84 ? -24.908 -17.126 0.304 1.00 88.19 84 ARG A N 1
ATOM 643 C CA . ARG A 1 84 ? -25.728 -18.330 0.099 1.00 88.19 84 ARG A CA 1
ATOM 644 C C . ARG A 1 84 ? -26.969 -18.318 0.983 1.00 88.19 84 ARG A C 1
ATOM 646 O O . ARG A 1 84 ? -28.048 -18.622 0.488 1.00 88.19 84 ARG A O 1
ATOM 653 N N . GLU A 1 85 ? -26.819 -17.955 2.253 1.00 87.31 85 GLU A N 1
ATOM 654 C CA . GLU A 1 85 ? -27.941 -17.867 3.189 1.00 87.31 85 GLU A CA 1
ATOM 655 C C . GLU A 1 85 ? -28.940 -16.785 2.758 1.00 87.31 85 GLU A C 1
ATOM 657 O O . GLU A 1 85 ? -30.142 -17.023 2.776 1.00 87.31 85 GLU A O 1
ATOM 662 N N . GLN A 1 86 ? -28.461 -15.636 2.271 1.00 86.44 86 GLN A N 1
ATOM 663 C CA . GLN A 1 86 ? -29.305 -14.581 1.705 1.00 86.44 86 GLN A CA 1
ATOM 664 C C . GLN A 1 86 ? -30.139 -15.111 0.528 1.00 86.44 86 GLN A C 1
ATOM 666 O O . GLN A 1 86 ? -31.351 -14.935 0.510 1.00 86.44 86 GLN A O 1
ATOM 671 N N . HIS A 1 87 ? -29.517 -15.829 -0.414 1.00 84.88 87 HIS A N 1
ATOM 672 C CA . HIS A 1 87 ? -30.235 -16.437 -1.539 1.00 84.88 87 HIS A CA 1
ATOM 673 C C . HIS A 1 87 ? -31.258 -17.500 -1.108 1.00 84.88 87 HIS A C 1
ATOM 675 O O . HIS A 1 87 ? -32.306 -17.630 -1.738 1.00 84.88 87 HIS A O 1
ATOM 681 N N . GLN A 1 88 ? -30.979 -18.260 -0.047 1.00 85.12 88 GLN A N 1
ATOM 682 C CA . GLN A 1 88 ? -31.934 -19.222 0.514 1.00 85.12 88 GLN A CA 1
ATOM 683 C C . GLN A 1 88 ? -33.123 -18.512 1.174 1.00 85.12 88 GLN A C 1
ATOM 685 O O . GLN A 1 88 ? -34.269 -18.855 0.903 1.00 85.12 88 GLN A O 1
ATOM 690 N N . LEU A 1 89 ? -32.858 -17.475 1.973 1.00 83.38 89 LEU A N 1
ATOM 691 C CA . LEU A 1 89 ? -33.892 -16.663 2.618 1.00 83.38 89 LEU A CA 1
ATOM 692 C C . LEU A 1 89 ? -34.780 -15.930 1.603 1.00 83.38 89 LEU A C 1
ATOM 694 O O . LEU A 1 89 ? -35.969 -15.767 1.851 1.00 83.38 89 LEU A O 1
ATOM 698 N N . ASP A 1 90 ? -34.217 -15.519 0.465 1.00 79.69 90 ASP A N 1
ATOM 699 C CA . ASP A 1 90 ? -34.944 -14.824 -0.602 1.00 79.69 90 ASP A CA 1
ATOM 700 C C . ASP A 1 90 ? -35.741 -15.777 -1.521 1.00 79.69 90 ASP A C 1
ATOM 702 O O . ASP A 1 90 ? -36.572 -15.306 -2.293 1.00 79.69 90 ASP A O 1
ATOM 706 N N . SER A 1 91 ? -35.499 -17.097 -1.471 1.00 79.25 91 SER A N 1
ATOM 707 C CA . SER A 1 91 ? -36.175 -18.092 -2.330 1.00 79.25 91 SER A CA 1
ATOM 708 C C . SER A 1 91 ? -37.288 -18.890 -1.640 1.00 79.25 91 SER A C 1
ATOM 710 O O . SER A 1 91 ? -38.124 -19.475 -2.327 1.00 79.25 91 SER A O 1
ATOM 712 N N . GLU A 1 92 ? -37.345 -18.914 -0.305 1.00 74.69 92 GLU A N 1
ATOM 713 C CA . GLU A 1 92 ? -38.444 -19.541 0.439 1.00 74.69 92 GLU A CA 1
ATOM 714 C C . GLU A 1 92 ? -39.562 -18.539 0.778 1.00 74.69 92 GLU A C 1
ATOM 716 O O . GLU A 1 92 ? -39.500 -17.838 1.791 1.00 74.69 92 GLU A O 1
ATOM 721 N N . ASP A 1 93 ? -40.635 -18.538 -0.018 1.00 64.56 93 ASP A N 1
ATOM 722 C CA . ASP A 1 93 ? -41.751 -17.583 0.109 1.00 64.56 93 ASP A CA 1
ATOM 723 C C . ASP A 1 93 ? -42.600 -17.734 1.391 1.00 64.56 93 ASP A C 1
ATOM 725 O O . ASP A 1 93 ? -43.287 -16.792 1.788 1.00 64.56 93 ASP A O 1
ATOM 729 N N . THR A 1 94 ? -42.582 -18.885 2.083 1.00 67.75 94 THR A N 1
ATOM 730 C CA . THR A 1 94 ? -43.312 -19.055 3.360 1.00 67.75 94 THR A CA 1
ATOM 731 C C . THR A 1 94 ? -42.678 -20.094 4.298 1.00 67.75 94 THR A C 1
ATOM 733 O O . THR A 1 94 ? -42.438 -21.225 3.876 1.00 67.75 94 THR A O 1
ATOM 736 N N . PRO A 1 95 ? -42.455 -19.770 5.591 1.00 73.06 95 PRO A N 1
ATOM 737 C CA . PRO A 1 95 ? -42.046 -20.765 6.578 1.00 73.06 95 PRO A CA 1
ATOM 738 C C . PRO A 1 95 ? -43.187 -21.757 6.835 1.00 73.06 95 PRO A C 1
ATOM 740 O O . PRO A 1 95 ? -44.301 -21.361 7.188 1.00 73.06 95 PRO A O 1
ATOM 743 N N . ALA A 1 96 ? -42.911 -23.051 6.671 1.00 75.94 96 ALA A N 1
ATOM 744 C CA . ALA A 1 96 ? -43.856 -24.108 7.012 1.00 75.94 96 ALA A CA 1
ATOM 745 C C . ALA A 1 96 ? -43.976 -24.247 8.539 1.00 75.94 96 ALA A C 1
ATOM 747 O O . ALA A 1 96 ? -42.968 -24.330 9.241 1.00 75.94 96 ALA A O 1
ATOM 748 N N . VAL A 1 97 ? -45.209 -24.295 9.054 1.00 77.00 97 VAL A N 1
ATOM 749 C CA . VAL A 1 97 ? -45.466 -24.540 10.481 1.00 77.00 97 VAL A CA 1
ATOM 750 C C . VAL A 1 97 ? -45.086 -25.990 10.812 1.00 77.00 97 VAL A C 1
ATOM 752 O O . VAL A 1 97 ? -45.556 -26.903 10.124 1.00 77.00 97 VAL A O 1
ATOM 755 N N . PRO A 1 98 ? -44.261 -26.249 11.844 1.00 82.06 98 PRO A N 1
ATOM 756 C CA . PRO A 1 98 ? -43.928 -27.611 12.237 1.00 82.06 98 PRO A CA 1
ATOM 757 C C . PRO A 1 98 ? -45.189 -28.378 12.648 1.00 82.06 98 PRO A C 1
ATOM 759 O O . PRO A 1 98 ? -46.058 -27.828 13.322 1.00 82.06 98 PRO A O 1
ATOM 762 N N . GLN A 1 99 ? -45.264 -29.667 12.303 1.00 77.44 99 GLN A N 1
ATOM 763 C CA . GLN A 1 99 ? -46.440 -30.511 12.579 1.00 77.44 99 GLN A CA 1
ATOM 764 C C . GLN A 1 99 ? -46.848 -30.521 14.063 1.00 77.44 99 GLN A C 1
ATOM 766 O O . GLN A 1 99 ? -48.027 -30.639 14.365 1.00 77.44 99 GLN A O 1
ATOM 771 N N . ALA A 1 100 ? -45.896 -30.315 14.979 1.00 75.62 100 ALA A N 1
ATOM 772 C CA . ALA A 1 100 ? -46.149 -30.228 16.417 1.00 75.62 100 ALA A CA 1
ATOM 773 C C . ALA A 1 100 ? -47.051 -29.046 16.833 1.00 75.62 100 ALA A C 1
ATOM 775 O O . ALA A 1 100 ? -47.671 -29.109 17.885 1.00 75.62 100 ALA A O 1
ATOM 776 N N . PHE A 1 101 ? -47.144 -27.987 16.020 1.00 77.06 101 PHE A N 1
ATOM 777 C CA . PHE A 1 101 ? -47.997 -26.822 16.283 1.00 77.06 101 PHE A CA 1
ATOM 778 C C . PHE A 1 101 ? -49.375 -26.918 15.610 1.00 77.06 101 PHE A C 1
ATOM 780 O O . PHE A 1 101 ? -50.207 -26.040 15.829 1.00 77.06 101 PHE A O 1
ATOM 787 N N . ALA A 1 102 ? -49.634 -27.956 14.802 1.00 74.31 102 ALA A N 1
ATOM 788 C CA . ALA A 1 102 ? -50.881 -28.091 14.044 1.00 74.31 102 ALA A CA 1
ATOM 789 C C . ALA A 1 102 ? -52.122 -28.176 14.952 1.00 74.31 102 ALA A C 1
ATOM 791 O O . ALA A 1 102 ? -53.177 -27.652 14.599 1.00 74.31 102 ALA A O 1
ATOM 792 N N . ASP A 1 103 ? -51.964 -28.767 16.139 1.00 80.00 103 ASP A N 1
ATOM 793 C CA . ASP A 1 103 ? -53.045 -28.986 17.105 1.00 80.00 103 ASP A CA 1
ATOM 794 C C . ASP A 1 103 ? -53.244 -27.804 18.085 1.00 80.00 103 ASP A C 1
ATOM 796 O O . ASP A 1 103 ? -54.217 -27.785 18.839 1.00 80.00 103 ASP A O 1
ATOM 800 N N . CYS A 1 104 ? -52.363 -26.790 18.064 1.00 82.25 104 CYS A N 1
ATOM 801 C CA . CYS A 1 104 ? -52.390 -25.622 18.961 1.00 82.25 104 CYS A CA 1
ATOM 802 C C . CYS A 1 104 ? -52.458 -24.304 18.142 1.00 82.25 104 CYS A C 1
ATOM 804 O O . CYS A 1 104 ? -51.426 -23.659 17.916 1.00 82.25 104 CYS A O 1
ATOM 806 N N . PRO A 1 105 ? -53.650 -23.851 17.696 1.00 80.69 105 PRO A N 1
ATOM 807 C CA . PRO A 1 105 ? -53.793 -22.747 16.736 1.00 80.69 105 PRO A CA 1
ATOM 808 C C . PRO A 1 105 ? -53.220 -21.408 17.236 1.00 80.69 105 PRO A C 1
ATOM 810 O O . PRO A 1 105 ? -52.517 -20.721 16.488 1.00 80.69 105 PRO A O 1
ATOM 813 N N . ASP A 1 106 ? -53.417 -21.065 18.510 1.00 83.06 106 ASP A N 1
ATOM 814 C CA . ASP A 1 106 ? -52.898 -19.821 19.103 1.00 83.06 106 ASP A CA 1
ATOM 815 C C . ASP A 1 106 ? -51.363 -19.798 19.181 1.00 83.06 106 ASP A C 1
ATOM 817 O O . ASP A 1 106 ? -50.729 -18.763 18.976 1.00 83.06 106 ASP A O 1
ATOM 821 N N . GLN A 1 107 ? -50.733 -20.946 19.436 1.00 82.75 107 GLN A N 1
ATOM 822 C CA . GLN A 1 107 ? -49.273 -21.055 19.469 1.00 82.75 107 GLN A CA 1
ATOM 823 C C . GLN A 1 107 ? -48.678 -21.109 18.060 1.00 82.75 107 GLN A C 1
ATOM 825 O O . GLN A 1 107 ? -47.625 -20.521 17.822 1.00 82.75 107 GLN A O 1
ATOM 830 N N . SER A 1 108 ? -49.377 -21.736 17.108 1.00 83.38 108 SER A N 1
ATOM 831 C CA . SER A 1 108 ? -48.967 -21.787 15.700 1.00 83.38 108 SER A CA 1
ATOM 832 C C . SER A 1 108 ? -48.901 -20.395 15.057 1.00 83.38 108 SER A C 1
ATOM 834 O O . SER A 1 108 ? -47.957 -20.087 14.329 1.00 83.38 108 SER A O 1
ATOM 836 N N . THR A 1 109 ? -49.863 -19.518 15.371 1.00 85.62 109 THR A N 1
ATOM 837 C CA . THR A 1 109 ? -49.900 -18.145 14.850 1.00 85.62 109 THR A CA 1
ATOM 838 C C . THR A 1 109 ? -48.787 -17.290 15.449 1.00 85.62 109 THR A C 1
ATOM 840 O O . THR A 1 109 ? -48.127 -16.554 14.712 1.00 85.62 109 THR A O 1
ATOM 843 N N . ARG A 1 110 ? -48.513 -17.431 16.756 1.00 85.94 110 ARG A N 1
ATOM 844 C CA . ARG A 1 110 ? -47.364 -16.786 17.417 1.00 85.94 110 ARG A CA 1
ATOM 845 C C . ARG A 1 110 ? -46.034 -17.246 16.828 1.00 85.94 110 ARG A C 1
ATOM 847 O O . ARG A 1 110 ? -45.212 -16.399 16.490 1.00 85.94 110 ARG A O 1
ATOM 854 N N . TRP A 1 111 ? -45.859 -18.553 16.645 1.00 87.44 111 TRP A N 1
ATOM 855 C CA . TRP A 1 111 ? -44.657 -19.136 16.047 1.00 87.44 111 TRP A CA 1
ATOM 856 C C . TRP A 1 111 ? -44.419 -18.591 14.634 1.00 87.44 111 TRP A C 1
ATOM 858 O O . TRP A 1 111 ? -43.338 -18.101 14.322 1.00 87.44 111 TRP A O 1
ATOM 868 N N . LEU A 1 112 ? -45.455 -18.592 13.788 1.00 87.25 112 LEU A N 1
ATOM 869 C CA . LEU A 1 112 ? -45.355 -18.105 12.411 1.00 87.25 112 LEU A CA 1
ATOM 870 C C . LEU A 1 112 ? -45.085 -16.592 12.346 1.00 87.25 112 LEU A C 1
ATOM 872 O O . LEU A 1 112 ? -44.384 -16.129 11.445 1.00 87.25 112 LEU A O 1
ATOM 876 N N . GLY A 1 113 ? -45.613 -15.819 13.300 1.00 88.00 113 GLY A N 1
ATOM 877 C CA . GLY A 1 113 ? -45.286 -14.402 13.470 1.00 88.00 113 GLY A CA 1
ATOM 878 C C . GLY A 1 113 ? -43.818 -14.174 13.843 1.00 88.00 113 GLY A C 1
ATOM 879 O O . GLY A 1 113 ? -43.136 -13.397 13.172 1.00 88.00 113 GLY A O 1
ATOM 880 N N . GLN A 1 114 ? -43.322 -14.886 14.859 1.00 88.69 114 GLN A N 1
ATOM 881 C CA . GLN A 1 114 ? -41.929 -14.806 15.316 1.00 88.69 114 GLN A CA 1
ATOM 882 C C . GLN A 1 114 ? -40.945 -15.264 14.232 1.00 88.69 114 GLN A C 1
ATOM 884 O O . GLN A 1 114 ? -39.950 -14.591 13.983 1.00 88.69 114 GLN A O 1
ATOM 889 N N . GLU A 1 115 ? -41.239 -16.351 13.518 1.00 88.81 115 GLU A N 1
ATOM 890 C CA . GLU A 1 115 ? -40.383 -16.871 12.445 1.00 88.81 115 GLU A CA 1
ATOM 891 C C . GLU A 1 115 ? -40.263 -15.883 11.271 1.00 88.81 115 GLU A C 1
ATOM 893 O O . GLU A 1 115 ? -39.171 -15.661 10.744 1.00 88.81 115 GLU A O 1
ATOM 898 N N . LYS A 1 116 ? -41.363 -15.216 10.889 1.00 88.69 116 LYS A N 1
ATOM 899 C CA . LYS A 1 116 ? -41.324 -14.137 9.885 1.00 88.69 116 LYS A CA 1
ATOM 900 C C . LYS A 1 116 ? -40.439 -12.975 10.335 1.00 88.69 116 LYS A C 1
ATOM 902 O O . LYS A 1 116 ? -39.646 -12.471 9.539 1.00 88.69 116 LYS A O 1
ATOM 907 N N . GLN A 1 117 ? -40.554 -12.563 11.599 1.00 89.88 117 GLN A N 1
ATOM 908 C CA . GLN A 1 117 ? -39.713 -11.509 12.169 1.00 89.88 117 GLN A CA 1
ATOM 909 C C . GLN A 1 117 ? -38.237 -11.919 12.168 1.00 89.88 117 GLN A C 1
ATOM 911 O O . GLN A 1 117 ? -37.414 -11.165 11.653 1.00 89.88 117 GLN A O 1
ATOM 916 N N . ILE A 1 118 ? -37.914 -13.131 12.629 1.00 89.88 118 ILE A N 1
ATOM 917 C CA . ILE A 1 118 ? -36.555 -13.692 12.631 1.00 89.88 118 ILE A CA 1
ATOM 918 C C . ILE A 1 118 ? -35.958 -13.697 11.220 1.00 89.88 118 ILE A C 1
ATOM 920 O O . ILE A 1 118 ? -34.849 -13.197 11.039 1.00 89.88 118 ILE A O 1
ATOM 924 N N . ARG A 1 119 ? -36.685 -14.196 10.208 1.00 89.00 119 ARG A N 1
ATOM 925 C CA . ARG A 1 119 ? -36.209 -14.193 8.812 1.00 89.00 119 ARG A CA 1
ATOM 926 C C . ARG A 1 119 ? -35.933 -12.779 8.308 1.00 89.00 119 ARG A C 1
ATOM 928 O O . ARG A 1 119 ? -34.866 -12.531 7.752 1.00 89.00 119 ARG A O 1
ATOM 935 N N . SER A 1 120 ? -36.859 -11.846 8.543 1.00 89.62 120 SER A N 1
ATOM 936 C CA . SER A 1 120 ? -36.698 -10.452 8.110 1.00 89.62 120 SER A CA 1
ATOM 937 C C . SER A 1 120 ? -35.515 -9.757 8.796 1.00 89.62 120 SER A C 1
ATOM 939 O O . SER A 1 120 ? -34.717 -9.092 8.136 1.00 89.62 120 SER A O 1
ATOM 941 N N . LEU A 1 121 ? -35.343 -9.963 10.107 1.00 91.50 121 LEU A N 1
ATOM 942 C CA . LEU A 1 121 ? -34.221 -9.426 10.871 1.00 91.50 121 LEU A CA 1
ATOM 943 C C . LEU A 1 121 ? -32.906 -10.035 10.400 1.00 91.50 121 LEU A C 1
ATOM 945 O O . LEU A 1 121 ? -31.951 -9.296 10.186 1.00 91.50 121 LEU A O 1
ATOM 949 N N . ARG A 1 122 ? -32.864 -11.347 10.155 1.00 91.06 122 ARG A N 1
ATOM 950 C CA . ARG A 1 122 ? -31.672 -12.017 9.632 1.00 91.06 122 ARG A CA 1
ATOM 951 C C . ARG A 1 122 ? -31.289 -11.509 8.246 1.00 91.06 122 ARG A C 1
ATOM 953 O O . ARG A 1 122 ? -30.120 -11.238 8.012 1.00 91.06 122 ARG A O 1
ATOM 960 N N . GLN A 1 123 ? -32.251 -11.281 7.349 1.00 90.06 123 GLN A N 1
ATOM 961 C CA . GLN A 1 123 ? -31.970 -10.659 6.050 1.00 90.06 123 GLN A CA 1
ATOM 962 C C . GLN A 1 123 ? -31.332 -9.271 6.194 1.00 90.06 123 GLN A C 1
ATOM 964 O O . GLN A 1 123 ? -30.449 -8.928 5.407 1.00 90.06 123 GLN A O 1
ATOM 969 N N . VAL A 1 124 ? -31.779 -8.469 7.166 1.00 91.88 124 VAL A N 1
ATOM 970 C CA . VAL A 1 124 ? -31.202 -7.147 7.453 1.00 91.88 124 VAL A CA 1
ATOM 971 C C . VAL A 1 124 ? -29.806 -7.285 8.061 1.00 91.88 124 VAL A C 1
ATOM 973 O O . VAL A 1 124 ? -28.876 -6.669 7.550 1.00 91.88 124 VAL A O 1
ATOM 976 N N . VAL A 1 125 ? -29.633 -8.119 9.090 1.00 92.31 125 VAL A N 1
ATOM 977 C CA . VAL A 1 125 ? -28.334 -8.380 9.737 1.00 92.31 125 VAL A CA 1
ATOM 978 C C . VAL A 1 125 ? -27.308 -8.870 8.716 1.00 92.31 125 VAL A C 1
ATOM 980 O O . VAL A 1 125 ? -26.229 -8.290 8.625 1.00 92.31 125 VAL A O 1
ATOM 983 N N . ASN A 1 126 ? -27.667 -9.839 7.870 1.00 91.56 126 ASN A N 1
ATOM 984 C CA . ASN A 1 126 ? -26.789 -10.367 6.826 1.00 91.56 126 ASN A CA 1
ATOM 985 C C . ASN A 1 126 ? -26.374 -9.269 5.834 1.00 91.56 126 ASN A C 1
ATOM 987 O O . ASN A 1 126 ? -25.200 -9.174 5.477 1.00 91.56 126 ASN A O 1
ATOM 991 N N . LYS A 1 127 ? -27.296 -8.377 5.437 1.00 90.62 127 LYS A N 1
ATOM 992 C CA . LYS A 1 127 ? -26.968 -7.217 4.588 1.00 90.62 127 LYS A CA 1
ATOM 993 C C . LYS A 1 127 ? -25.980 -6.262 5.265 1.00 90.62 127 LYS A C 1
ATOM 995 O O . LYS A 1 127 ? -25.035 -5.827 4.611 1.00 90.62 127 LYS A O 1
ATOM 1000 N N . LEU A 1 128 ? -26.168 -5.953 6.549 1.00 90.94 128 LEU A N 1
ATOM 1001 C CA . LEU A 1 128 ? -25.270 -5.067 7.304 1.00 90.94 128 LEU A CA 1
ATOM 1002 C C . LEU A 1 128 ? -23.880 -5.700 7.498 1.00 90.94 128 LEU A C 1
ATOM 1004 O O . LEU A 1 128 ? -22.861 -5.040 7.297 1.00 90.94 128 LEU A O 1
ATOM 1008 N N . GLN A 1 129 ? -23.812 -6.997 7.810 1.00 91.44 129 GLN A N 1
ATOM 1009 C CA . GLN A 1 129 ? -22.545 -7.728 7.905 1.00 91.44 129 GLN A CA 1
ATOM 1010 C C . GLN A 1 129 ? -21.811 -7.783 6.559 1.00 91.44 129 GLN A C 1
ATOM 1012 O O . GLN A 1 129 ? -20.598 -7.573 6.503 1.00 91.44 129 GLN A O 1
ATOM 1017 N N . LEU A 1 130 ? -22.534 -8.003 5.455 1.00 90.12 130 LEU A N 1
ATOM 1018 C CA . LEU A 1 130 ? -21.949 -7.981 4.115 1.00 90.12 130 LEU A CA 1
ATOM 1019 C C . LEU A 1 130 ? -21.329 -6.617 3.790 1.00 90.12 130 LEU A C 1
ATOM 1021 O O . LEU A 1 130 ? -20.215 -6.588 3.268 1.00 90.12 130 LEU A O 1
ATOM 1025 N N . GLN A 1 131 ? -21.974 -5.507 4.165 1.00 89.06 131 GLN A N 1
ATOM 1026 C CA . GLN A 1 131 ? -21.393 -4.166 4.007 1.00 89.06 131 GLN A CA 1
ATOM 1027 C C . GLN A 1 131 ? -20.051 -4.033 4.747 1.00 89.06 131 GLN A C 1
ATOM 1029 O O . GLN A 1 131 ? -19.080 -3.537 4.174 1.00 89.06 131 GLN A O 1
ATOM 1034 N N . LEU A 1 132 ? -19.943 -4.547 5.979 1.00 88.31 132 LEU A N 1
ATOM 1035 C CA . LEU A 1 132 ? -18.678 -4.559 6.731 1.00 88.31 132 LEU A CA 1
ATOM 1036 C C . LEU A 1 132 ? -17.607 -5.439 6.072 1.00 88.31 132 LEU A C 1
ATOM 1038 O O . LEU A 1 132 ? -16.427 -5.077 6.037 1.00 88.31 132 LEU A O 1
ATOM 1042 N N . TYR A 1 133 ? -17.992 -6.597 5.536 1.00 89.75 133 TYR A N 1
ATOM 1043 C CA . TYR A 1 133 ? -17.069 -7.516 4.863 1.00 89.75 133 TYR A CA 1
ATOM 1044 C C . TYR A 1 133 ? -16.588 -6.998 3.505 1.00 89.75 133 TYR A C 1
ATOM 1046 O O . TYR A 1 133 ? -15.498 -7.379 3.058 1.00 89.75 133 TYR A O 1
ATOM 1054 N N . GLU A 1 134 ? -17.352 -6.110 2.871 1.00 88.12 134 GLU A N 1
ATOM 1055 C CA . GLU A 1 134 ? -16.995 -5.432 1.622 1.00 88.12 134 GLU A CA 1
ATOM 1056 C C . GLU A 1 134 ? -16.023 -4.263 1.813 1.00 88.12 134 GLU A C 1
ATOM 1058 O O . GLU A 1 134 ? -15.337 -3.887 0.859 1.00 88.12 134 GLU A O 1
ATOM 1063 N N . LEU A 1 135 ? -15.860 -3.757 3.041 1.00 85.75 135 LEU A N 1
ATOM 1064 C CA . LEU A 1 135 ? -14.862 -2.729 3.341 1.00 85.75 135 LEU A CA 1
ATOM 1065 C C . LEU A 1 135 ? -13.446 -3.185 2.947 1.00 85.75 135 LEU A C 1
ATOM 1067 O O . LEU A 1 135 ? -13.096 -4.354 3.144 1.00 85.75 135 LEU A O 1
ATOM 1071 N N . PRO A 1 136 ? -12.566 -2.281 2.475 1.00 85.12 136 PRO A N 1
ATOM 1072 C CA . PRO A 1 136 ? -11.175 -2.618 2.188 1.00 85.12 136 PRO A CA 1
ATOM 1073 C C . PRO A 1 136 ? -10.481 -3.267 3.391 1.00 85.12 136 PRO A C 1
ATOM 1075 O O . PRO A 1 136 ? -10.692 -2.865 4.535 1.00 85.12 136 PRO A O 1
ATOM 1078 N N . ARG A 1 137 ? -9.577 -4.230 3.147 1.00 83.38 137 ARG A N 1
ATOM 1079 C CA . ARG A 1 137 ? -8.828 -4.926 4.218 1.00 83.38 137 ARG A CA 1
ATOM 1080 C C . ARG A 1 137 ? -8.170 -3.954 5.203 1.00 83.38 137 ARG A C 1
ATOM 1082 O O . ARG A 1 137 ? -8.141 -4.228 6.397 1.00 83.38 137 ARG A O 1
ATOM 1089 N N . ALA A 1 138 ? -7.640 -2.834 4.709 1.00 78.81 138 ALA A N 1
ATOM 1090 C CA . ALA A 1 138 ? -7.029 -1.810 5.551 1.00 78.81 138 ALA A CA 1
ATOM 1091 C C . ALA A 1 138 ? -8.041 -1.182 6.525 1.00 78.81 138 ALA A C 1
ATOM 1093 O O . ALA A 1 138 ? -7.744 -1.098 7.713 1.00 78.81 138 ALA A O 1
ATOM 1094 N N . SER A 1 139 ? -9.238 -0.829 6.049 1.00 84.81 139 SER A N 1
ATOM 1095 C CA . SER A 1 139 ? -10.323 -0.284 6.872 1.00 84.81 139 SER A CA 1
ATOM 1096 C C . SER A 1 139 ? -10.827 -1.295 7.900 1.00 84.81 139 SER A C 1
ATOM 1098 O O . SER A 1 139 ? -11.009 -0.941 9.057 1.00 84.81 139 SER A O 1
ATOM 1100 N N . ARG A 1 140 ? -10.967 -2.574 7.519 1.00 87.56 140 ARG A N 1
ATOM 1101 C CA . ARG A 1 140 ? -11.351 -3.648 8.454 1.00 87.56 140 ARG A CA 1
ATOM 1102 C C . ARG A 1 140 ? -10.327 -3.837 9.574 1.00 87.56 140 ARG A C 1
ATOM 1104 O O . ARG A 1 140 ? -10.692 -3.935 10.739 1.00 87.56 140 ARG A O 1
ATOM 1111 N N . LEU A 1 141 ? -9.037 -3.833 9.235 1.00 84.62 141 LEU A N 1
ATOM 1112 C CA . LEU A 1 141 ? -7.958 -3.917 10.224 1.00 84.62 141 LEU A CA 1
ATOM 1113 C C . LEU A 1 141 ? -7.912 -2.693 11.146 1.00 84.62 141 LEU A C 1
ATOM 1115 O O . LEU A 1 141 ? -7.626 -2.846 12.332 1.00 84.62 141 LEU A O 1
ATOM 1119 N N . ALA A 1 142 ? -8.162 -1.497 10.607 1.00 85.50 142 ALA A N 1
ATOM 1120 C CA . ALA A 1 142 ? -8.262 -0.279 11.402 1.00 85.50 142 ALA A CA 1
ATOM 1121 C C . ALA A 1 142 ? -9.447 -0.363 12.376 1.00 85.50 142 ALA A C 1
ATOM 1123 O O . ALA A 1 142 ? -9.266 -0.124 13.564 1.00 85.50 142 ALA A O 1
ATOM 1124 N N . LEU A 1 143 ? -10.613 -0.816 11.904 1.00 89.50 143 LEU A N 1
ATOM 1125 C CA . LEU A 1 143 ? -11.809 -1.001 12.725 1.00 89.50 143 LEU A CA 1
ATOM 1126 C C . LEU A 1 143 ? -11.562 -1.947 13.908 1.00 89.50 143 LEU A C 1
ATOM 1128 O O . LEU A 1 143 ? -11.887 -1.602 15.038 1.00 89.50 143 LEU A O 1
ATOM 1132 N N . VAL A 1 144 ? -10.934 -3.105 13.673 1.00 89.19 144 VAL A N 1
ATOM 1133 C CA . VAL A 1 144 ? -10.596 -4.061 14.747 1.00 89.19 144 VAL A CA 1
ATOM 1134 C C . VAL A 1 144 ? -9.670 -3.427 15.784 1.00 89.19 144 VAL A C 1
ATOM 1136 O O . VAL A 1 144 ? -9.867 -3.603 16.987 1.00 89.19 144 VAL A O 1
ATOM 1139 N N . ARG A 1 145 ? -8.654 -2.678 15.337 1.00 87.06 145 ARG A N 1
ATOM 1140 C CA . ARG A 1 145 ? -7.695 -2.024 16.237 1.00 87.06 145 ARG A CA 1
ATOM 1141 C C . ARG A 1 145 ? -8.358 -0.957 17.090 1.00 87.06 145 ARG A C 1
ATOM 1143 O O . ARG A 1 145 ? -8.181 -0.988 18.303 1.00 87.06 145 ARG A O 1
ATOM 1150 N N . GLU A 1 146 ? -9.124 -0.064 16.477 1.00 90.38 146 GLU A N 1
ATOM 1151 C CA . GLU A 1 146 ? -9.799 1.013 17.202 1.00 90.38 146 GLU A CA 1
ATOM 1152 C C . GLU A 1 146 ? -10.902 0.468 18.117 1.00 90.38 146 GLU A C 1
ATOM 1154 O O . GLU A 1 146 ? -11.019 0.924 19.249 1.00 90.38 146 GLU A O 1
ATOM 1159 N N . ALA A 1 147 ? -11.625 -0.584 17.717 1.00 90.38 147 ALA A N 1
ATOM 1160 C CA . ALA A 1 147 ? -12.571 -1.272 18.599 1.00 90.38 147 ALA A CA 1
ATOM 1161 C C . ALA A 1 147 ? -11.874 -1.923 19.811 1.00 90.38 147 ALA A C 1
ATOM 1163 O O . ALA A 1 147 ? -12.388 -1.875 20.925 1.00 90.38 147 ALA A O 1
ATOM 1164 N N . THR A 1 148 ? -10.670 -2.476 19.627 1.00 90.06 148 THR A N 1
ATOM 1165 C CA . THR A 1 148 ? -9.870 -3.014 20.742 1.00 90.06 148 THR A CA 1
ATOM 1166 C C . THR A 1 148 ? -9.426 -1.898 21.696 1.00 90.06 148 THR A C 1
ATOM 1168 O O . THR A 1 148 ? -9.477 -2.065 22.916 1.00 90.06 148 THR A O 1
ATOM 1171 N N . GLN A 1 149 ? -9.008 -0.741 21.166 1.00 92.44 149 GLN A N 1
ATOM 1172 C CA . GLN A 1 149 ? -8.666 0.424 21.992 1.00 92.44 149 GLN A CA 1
ATOM 1173 C C . GLN A 1 149 ? -9.894 0.967 22.725 1.00 92.44 149 GLN A C 1
ATOM 1175 O O . GLN A 1 149 ? -9.809 1.262 23.912 1.00 92.44 149 GLN A O 1
ATOM 1180 N N . TRP A 1 150 ? -11.051 1.004 22.064 1.00 93.69 150 TRP A N 1
ATOM 1181 C CA . TRP A 1 150 ? -12.324 1.396 22.665 1.00 93.69 150 TRP A CA 1
ATOM 1182 C C . TRP A 1 150 ? -12.664 0.545 23.894 1.00 93.69 150 TRP A C 1
ATOM 1184 O O . TRP A 1 150 ? -12.961 1.087 24.959 1.00 93.69 150 TRP A O 1
ATOM 1194 N N . GLN A 1 151 ? -12.545 -0.781 23.775 1.00 92.62 151 GLN A N 1
ATOM 1195 C CA . GLN A 1 151 ? -12.743 -1.712 24.890 1.00 92.62 151 GLN A CA 1
ATOM 1196 C C . GLN A 1 151 ? -11.717 -1.501 26.003 1.00 92.62 151 GLN A C 1
ATOM 1198 O O . GLN A 1 151 ? -12.079 -1.442 27.176 1.00 92.62 151 GLN A O 1
ATOM 1203 N N . THR A 1 152 ? -10.443 -1.340 25.640 1.00 92.94 152 THR A N 1
ATOM 1204 C CA . THR A 1 152 ? -9.360 -1.109 26.606 1.00 92.94 152 THR A CA 1
ATOM 1205 C C . THR A 1 152 ? -9.620 0.163 27.416 1.00 92.94 152 THR A C 1
ATOM 1207 O O . THR A 1 152 ? -9.566 0.142 28.645 1.00 92.94 152 THR A O 1
ATOM 1210 N N . LEU A 1 153 ? -10.007 1.254 26.753 1.00 94.38 153 LEU A N 1
ATOM 1211 C CA . LEU A 1 153 ? -10.373 2.500 27.420 1.00 94.38 153 LEU A CA 1
ATOM 1212 C C . LEU A 1 153 ? -11.658 2.377 28.241 1.00 94.38 153 LEU A C 1
ATOM 1214 O O . LEU A 1 153 ? -11.763 3.013 29.286 1.00 94.38 153 LEU A O 1
ATOM 1218 N N . ASN A 1 154 ? -12.617 1.543 27.828 1.00 94.31 154 ASN A N 1
ATOM 1219 C CA . ASN A 1 154 ? -13.797 1.268 28.644 1.00 94.31 154 ASN A CA 1
ATOM 1220 C C . ASN A 1 154 ? -13.420 0.558 29.952 1.00 94.31 154 ASN A C 1
ATOM 1222 O O . ASN A 1 154 ? -13.843 0.990 31.025 1.00 94.31 154 ASN A O 1
ATOM 1226 N N . THR A 1 155 ? -12.552 -0.457 29.888 1.00 93.44 155 THR A N 1
ATOM 1227 C CA . THR A 1 155 ? -12.043 -1.126 31.096 1.00 93.44 155 THR A CA 1
ATOM 1228 C C . THR A 1 155 ? -11.260 -0.166 31.987 1.00 93.44 155 THR A C 1
ATOM 1230 O O . THR A 1 155 ? -11.513 -0.121 33.187 1.00 93.44 155 THR A O 1
ATOM 1233 N N . LEU A 1 156 ? -10.404 0.679 31.400 1.00 94.12 156 LEU A N 1
ATOM 1234 C CA . LEU A 1 156 ? -9.662 1.703 32.131 1.00 94.12 156 LEU A CA 1
ATOM 1235 C C . LEU A 1 156 ? -10.608 2.699 32.810 1.00 94.12 156 LEU A C 1
ATOM 1237 O O . LEU A 1 156 ? -10.418 3.004 33.981 1.00 94.12 156 LEU A O 1
ATOM 1241 N N . SER A 1 157 ? -11.654 3.161 32.119 1.00 94.88 157 SER A N 1
ATOM 1242 C CA . SER A 1 157 ? -12.637 4.084 32.697 1.00 94.88 157 SER A CA 1
ATOM 1243 C C . SER A 1 157 ? -13.348 3.485 33.914 1.00 94.88 157 SER A C 1
ATOM 1245 O O . SER A 1 157 ? -13.491 4.164 34.927 1.00 94.88 157 SER A O 1
ATOM 1247 N N . ALA A 1 158 ? -13.698 2.194 33.865 1.00 93.62 158 ALA A N 1
ATOM 1248 C CA . ALA A 1 158 ? -14.290 1.483 34.994 1.00 93.62 158 ALA A CA 1
ATOM 1249 C C . ALA A 1 158 ? -13.292 1.304 36.152 1.00 93.62 158 ALA A C 1
ATOM 1251 O O . ALA A 1 158 ? -13.658 1.483 37.312 1.00 93.62 158 ALA A O 1
ATOM 1252 N N . THR A 1 159 ? -12.023 0.998 35.855 1.00 92.94 159 THR A N 1
ATOM 1253 C CA . THR A 1 159 ? -10.959 0.890 36.866 1.00 92.94 159 THR A CA 1
ATOM 1254 C C . THR A 1 159 ? -10.689 2.227 37.553 1.00 92.94 159 THR A C 1
ATOM 1256 O O . THR A 1 159 ? -10.604 2.272 38.777 1.00 92.94 159 THR A O 1
ATOM 1259 N N . VAL A 1 160 ? -10.595 3.316 36.788 1.00 92.00 160 VAL A N 1
ATOM 1260 C CA . VAL A 1 160 ? -10.362 4.674 37.301 1.00 92.00 160 VAL A CA 1
ATOM 1261 C C . VAL A 1 160 ? -11.549 5.146 38.142 1.00 92.00 160 VAL A C 1
ATOM 1263 O O . VAL A 1 160 ? -11.345 5.693 39.223 1.00 92.00 160 VAL A O 1
ATOM 1266 N N . GLN A 1 161 ? -12.781 4.877 37.695 1.00 93.25 161 GLN A N 1
ATOM 1267 C CA . GLN A 1 161 ? -13.996 5.166 38.458 1.00 93.25 161 GLN A CA 1
ATOM 1268 C C . GLN A 1 161 ? -14.008 4.407 39.790 1.00 93.25 161 GLN A C 1
ATOM 1270 O O . GLN A 1 161 ? -14.119 5.024 40.843 1.00 93.25 161 GLN A O 1
ATOM 1275 N N . SER A 1 162 ? -13.812 3.085 39.757 1.00 91.88 162 SER A N 1
ATOM 1276 C CA . SER A 1 162 ? -13.789 2.261 40.969 1.00 91.88 162 SER A CA 1
ATOM 1277 C C . SER A 1 162 ? -12.672 2.674 41.930 1.00 91.88 162 SER A C 1
ATOM 1279 O O . SER A 1 162 ? -12.871 2.669 43.142 1.00 91.88 162 SER A O 1
ATOM 1281 N N . TRP A 1 163 ? -11.503 3.053 41.409 1.00 90.44 163 TRP A N 1
ATOM 1282 C CA . TRP A 1 163 ? -10.403 3.557 42.223 1.00 90.44 163 TRP A CA 1
ATOM 1283 C C . TRP A 1 163 ? -10.757 4.873 42.925 1.00 90.44 163 TRP A C 1
ATOM 1285 O O . TRP A 1 163 ? -10.461 5.017 44.112 1.00 90.44 163 TRP A O 1
ATOM 1295 N N . ALA A 1 164 ? -11.413 5.800 42.227 1.00 89.44 164 ALA A N 1
ATOM 1296 C CA . ALA A 1 164 ? -11.822 7.074 42.802 1.00 89.44 164 ALA A CA 1
ATOM 1297 C C . ALA A 1 164 ? -12.976 6.935 43.807 1.00 89.44 164 ALA A C 1
ATOM 1299 O O . ALA A 1 164 ? -12.963 7.595 44.846 1.00 89.44 164 ALA A O 1
ATOM 1300 N N . ASP A 1 165 ? -13.924 6.032 43.544 1.00 90.44 165 ASP A N 1
ATOM 1301 C CA . ASP A 1 165 ? -15.028 5.711 44.457 1.00 90.44 165 ASP A CA 1
ATOM 1302 C C . ASP A 1 165 ? -14.523 5.090 45.774 1.00 90.44 165 ASP A C 1
ATOM 1304 O O . ASP A 1 165 ? -15.137 5.279 46.823 1.00 90.44 165 ASP A O 1
ATOM 1308 N N . ASN A 1 166 ? -13.381 4.392 45.738 1.00 89.38 166 ASN A N 1
ATOM 1309 C CA . ASN A 1 166 ? -12.720 3.830 46.920 1.00 89.38 166 ASN A CA 1
ATOM 1310 C C . ASN A 1 166 ? -11.916 4.860 47.736 1.00 89.38 166 ASN A C 1
ATOM 1312 O O . ASN A 1 166 ? -11.484 4.526 48.836 1.00 89.38 166 ASN A O 1
ATOM 1316 N N . HIS A 1 167 ? -11.707 6.074 47.215 1.00 87.12 167 HIS A N 1
ATOM 1317 C CA . HIS A 1 167 ? -10.940 7.141 47.874 1.00 87.12 167 HIS A CA 1
ATOM 1318 C C . HIS A 1 167 ? -11.686 8.491 47.849 1.00 87.12 167 HIS A C 1
ATOM 1320 O O . HIS A 1 167 ? -11.151 9.492 47.351 1.00 87.12 167 HIS A O 1
ATOM 1326 N N . PRO A 1 168 ? -12.936 8.559 48.351 1.00 86.00 168 PRO A N 1
ATOM 1327 C CA . PRO A 1 168 ? -13.760 9.766 48.272 1.00 86.00 168 PRO A CA 1
ATOM 1328 C C . PRO A 1 168 ? -13.184 10.945 49.072 1.00 86.00 168 PRO A C 1
ATOM 1330 O O . PRO A 1 168 ? -13.463 12.102 48.763 1.00 86.00 168 PRO A O 1
ATOM 1333 N N . GLU A 1 169 ? -12.362 10.674 50.086 1.00 85.38 169 GLU A N 1
ATOM 1334 C CA . GLU A 1 169 ? -11.709 11.672 50.939 1.00 85.38 169 GLU A CA 1
ATOM 1335 C C . GLU A 1 169 ? -10.599 12.485 50.249 1.00 85.38 169 GLU A C 1
ATOM 1337 O O . GLU A 1 169 ? -10.178 13.515 50.783 1.00 85.38 169 GLU A O 1
ATOM 1342 N N . HIS A 1 170 ? -10.139 12.075 49.062 1.00 84.38 170 HIS A N 1
ATOM 1343 C CA . HIS A 1 170 ? -9.056 12.743 48.342 1.00 84.38 170 HIS A CA 1
ATOM 1344 C C . HIS A 1 170 ? -9.586 13.558 47.141 1.00 84.38 170 HIS A C 1
ATOM 1346 O O . HIS A 1 170 ? -9.846 12.996 46.076 1.00 84.38 170 HIS A O 1
ATOM 1352 N N . PRO A 1 171 ? -9.697 14.902 47.236 1.00 86.50 171 PRO A N 1
ATOM 1353 C CA . PRO A 1 171 ? -10.212 15.731 46.135 1.00 86.50 171 PRO A CA 1
ATOM 1354 C C . PRO A 1 171 ? -9.310 15.704 44.890 1.00 86.50 171 PRO A C 1
ATOM 1356 O O . PRO A 1 171 ? -9.779 15.865 43.766 1.00 86.50 171 PRO A O 1
ATOM 1359 N N . GLU A 1 172 ? -8.019 15.460 45.095 1.00 87.31 172 GLU A N 1
ATOM 1360 C CA . GLU A 1 172 ? -7.007 15.266 44.057 1.00 87.31 172 GLU A CA 1
ATOM 1361 C C . GLU A 1 172 ? -7.308 14.048 43.165 1.00 87.31 172 GLU A C 1
ATOM 1363 O O . GLU A 1 172 ? -7.259 14.145 41.939 1.00 87.31 172 GLU A O 1
ATOM 1368 N N . VAL A 1 173 ? -7.722 12.932 43.773 1.00 87.81 173 VAL A N 1
ATOM 1369 C CA . VAL A 1 173 ? -8.125 11.692 43.085 1.00 87.81 173 VAL A CA 1
ATOM 1370 C C . V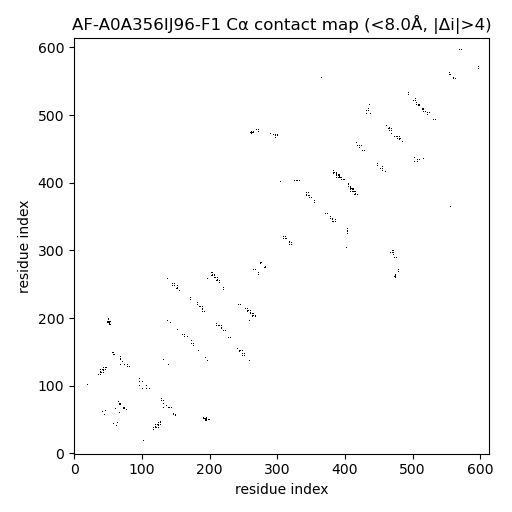AL A 1 173 ? -9.356 11.932 42.207 1.00 87.81 173 VAL A C 1
ATOM 1372 O O . VAL A 1 173 ? -9.381 11.550 41.038 1.00 87.81 173 VAL A O 1
ATOM 1375 N N . GLN A 1 174 ? -10.341 12.654 42.744 1.00 89.31 174 GLN A N 1
ATOM 1376 C CA . GLN A 1 174 ? -11.563 13.045 42.034 1.00 89.31 174 GLN A CA 1
ATOM 1377 C C . GLN A 1 174 ? -11.293 14.047 40.894 1.00 89.31 174 GLN A C 1
ATOM 1379 O O . GLN A 1 174 ? -12.037 14.104 39.912 1.00 89.31 174 GLN A O 1
ATOM 1384 N N . SER A 1 175 ? -10.245 14.873 40.996 1.00 90.56 175 SER A N 1
ATOM 1385 C CA . SER A 1 175 ? -9.807 15.737 39.889 1.00 90.56 175 SER A CA 1
ATOM 1386 C C . SER A 1 175 ? -9.185 14.915 38.766 1.00 90.56 175 SER A C 1
ATOM 1388 O O . SER A 1 175 ? -9.644 15.004 37.629 1.00 90.56 175 SER A O 1
ATOM 1390 N N . LEU A 1 176 ? -8.219 14.050 39.099 1.00 90.38 176 LEU A N 1
ATOM 1391 C CA . LEU A 1 176 ? -7.529 13.207 38.124 1.00 90.38 176 LEU A CA 1
ATOM 1392 C C . LEU A 1 176 ? -8.502 12.280 37.380 1.00 90.38 176 LEU A C 1
ATOM 1394 O O . LEU A 1 176 ? -8.448 12.164 36.158 1.00 90.38 176 LEU A O 1
ATOM 1398 N N . GLN A 1 177 ? -9.440 11.663 38.101 1.00 92.81 177 GLN A N 1
ATOM 1399 C CA . GLN A 1 177 ? -10.510 10.857 37.512 1.00 92.81 177 GLN A CA 1
ATOM 1400 C C . GLN A 1 177 ? -11.316 11.656 36.480 1.00 92.81 177 GLN A C 1
ATOM 1402 O O . GLN A 1 177 ? -11.534 11.175 35.369 1.00 92.81 177 GLN A O 1
ATOM 1407 N N . ARG A 1 178 ? -11.761 12.874 36.823 1.00 93.75 178 ARG A N 1
ATOM 1408 C CA . ARG A 1 178 ? -12.538 13.720 35.903 1.00 93.75 178 ARG A CA 1
ATOM 1409 C C . ARG A 1 178 ? -11.739 14.084 34.658 1.00 93.75 178 ARG A C 1
ATOM 1411 O O . ARG A 1 178 ? -12.301 14.045 33.569 1.00 93.75 178 ARG A O 1
ATOM 1418 N N . GLU A 1 179 ? -10.454 14.395 34.800 1.00 93.69 179 GLU A N 1
ATOM 1419 C CA . GLU A 1 179 ? -9.569 14.699 33.670 1.00 93.69 179 GLU A CA 1
ATOM 1420 C C . GLU A 1 179 ? -9.367 13.486 32.754 1.00 93.69 179 GLU A C 1
ATOM 1422 O O . GLU A 1 179 ? -9.518 13.606 31.537 1.00 93.69 179 GLU A O 1
ATOM 1427 N N . ILE A 1 180 ? -9.115 12.299 33.322 1.00 94.19 180 ILE A N 1
ATOM 1428 C CA . ILE A 1 180 ? -8.978 11.053 32.554 1.00 94.19 180 ILE A CA 1
ATOM 1429 C C . ILE A 1 180 ? -10.283 10.725 31.818 1.00 94.19 180 ILE A C 1
ATOM 1431 O O . ILE A 1 180 ? -10.258 10.443 30.620 1.00 94.19 180 ILE A O 1
ATOM 1435 N N . LEU A 1 181 ? -11.433 10.780 32.497 1.00 95.38 181 LEU A N 1
ATOM 1436 C CA . LEU A 1 181 ? -12.730 10.486 31.879 1.00 95.38 181 LEU A CA 1
ATOM 1437 C C . LEU A 1 181 ? -13.101 11.514 30.803 1.00 95.38 181 LEU A C 1
ATOM 1439 O O . LEU A 1 181 ? -13.602 11.131 29.745 1.00 95.38 181 LEU A O 1
ATOM 1443 N N . ALA A 1 182 ? -12.808 12.799 31.028 1.00 95.00 182 ALA A N 1
ATOM 1444 C CA . ALA A 1 182 ? -13.002 13.845 30.028 1.00 95.00 182 ALA A CA 1
ATOM 1445 C C . ALA A 1 182 ? -12.126 13.609 28.790 1.00 95.00 182 ALA A C 1
ATOM 1447 O O . ALA A 1 182 ? -12.606 13.745 27.663 1.00 95.00 182 ALA A O 1
ATOM 1448 N N . TRP A 1 183 ? -10.868 13.199 28.982 1.00 96.00 183 TRP A N 1
ATOM 1449 C CA . TRP A 1 183 ? -9.980 12.842 27.878 1.00 96.00 183 TRP A CA 1
ATOM 1450 C C . TRP A 1 183 ? -10.495 11.622 27.104 1.00 96.00 183 TRP A C 1
ATOM 1452 O O . TRP A 1 183 ? -10.542 11.656 25.875 1.00 96.00 183 TRP A O 1
ATOM 1462 N N . ILE A 1 184 ? -10.933 10.565 27.803 1.00 95.81 184 ILE A N 1
ATOM 1463 C CA . ILE A 1 184 ? -11.497 9.358 27.178 1.00 95.81 184 ILE A CA 1
ATOM 1464 C C . ILE A 1 184 ? -12.736 9.712 26.351 1.00 95.81 184 ILE A C 1
ATOM 1466 O O . ILE A 1 184 ? -12.863 9.234 25.225 1.00 95.81 184 ILE A O 1
ATOM 1470 N N . GLU A 1 185 ? -13.630 10.567 26.851 1.00 93.88 185 GLU A N 1
ATOM 1471 C CA . GLU A 1 185 ? -14.818 10.972 26.090 1.00 93.88 185 GLU A CA 1
ATOM 1472 C C . GLU A 1 185 ? -14.462 11.847 24.879 1.00 93.88 185 GLU A C 1
ATOM 1474 O O . GLU A 1 185 ? -15.047 11.687 23.807 1.00 93.88 185 GLU A O 1
ATOM 1479 N N . TYR A 1 186 ? -13.454 12.716 24.999 1.00 93.69 186 TYR A N 1
ATOM 1480 C CA . TYR A 1 186 ? -12.942 13.491 23.866 1.00 93.69 186 TYR A CA 1
ATOM 1481 C C . TYR A 1 186 ? -12.318 12.593 22.784 1.00 93.69 186 TYR A C 1
ATOM 1483 O O . TYR A 1 186 ? -12.529 12.790 21.584 1.00 93.69 186 TYR A O 1
ATOM 1491 N N . TRP A 1 187 ? -11.574 11.562 23.193 1.00 94.50 187 TRP A N 1
ATOM 1492 C CA . TRP A 1 187 ? -11.064 10.545 22.277 1.00 94.50 187 TRP A CA 1
ATOM 1493 C C . TRP A 1 187 ? -12.220 9.776 21.616 1.00 94.50 187 TRP A C 1
ATOM 1495 O O . TRP A 1 187 ? -12.246 9.639 20.394 1.00 94.50 187 TRP A O 1
ATOM 1505 N N . ARG A 1 188 ? -13.228 9.347 22.391 1.00 93.12 188 ARG A N 1
ATOM 1506 C CA . ARG A 1 188 ? -14.406 8.615 21.887 1.00 93.12 188 ARG A CA 1
ATOM 1507 C C . ARG A 1 188 ? -15.198 9.423 20.867 1.00 93.12 188 ARG A C 1
ATOM 1509 O O . ARG A 1 188 ? -15.596 8.869 19.844 1.00 93.12 188 ARG A O 1
ATOM 1516 N N . SER A 1 189 ? -15.417 10.715 21.109 1.00 91.56 189 SER A N 1
ATOM 1517 C CA . SER A 1 189 ? -16.132 11.585 20.169 1.00 91.56 189 SER A CA 1
ATOM 1518 C C . SER A 1 189 ? -15.395 11.690 18.828 1.00 91.56 189 SER A C 1
ATOM 1520 O O . SER A 1 189 ? -16.010 11.528 17.773 1.00 91.56 189 SER A O 1
ATOM 1522 N N . SER A 1 190 ? -14.069 11.833 18.864 1.00 91.25 190 SER A N 1
ATOM 1523 C CA . SER A 1 190 ? -13.220 11.855 17.668 1.00 91.25 190 SER A CA 1
ATOM 1524 C C . SER A 1 190 ? -13.253 10.519 16.916 1.00 91.25 190 SER A C 1
ATOM 1526 O O . SER A 1 190 ? -13.388 10.495 15.691 1.00 91.25 190 SER A O 1
ATOM 1528 N N . THR A 1 191 ? -13.214 9.397 17.640 1.00 91.44 191 THR A N 1
ATOM 1529 C CA . THR A 1 191 ? -13.329 8.052 17.059 1.00 91.44 191 THR A CA 1
ATOM 1530 C C . THR A 1 191 ? -14.703 7.814 16.423 1.00 91.44 191 THR A C 1
ATOM 1532 O O . THR A 1 191 ? -14.762 7.234 15.341 1.00 91.44 191 THR A O 1
ATOM 1535 N N . ARG A 1 192 ? -15.805 8.302 17.017 1.00 90.44 192 ARG A N 1
ATOM 1536 C CA . ARG A 1 192 ? -17.161 8.233 16.427 1.00 90.44 192 ARG A CA 1
ATOM 1537 C C . ARG A 1 192 ? -17.245 8.999 15.103 1.00 90.44 192 ARG A C 1
ATOM 1539 O O . ARG A 1 192 ? -17.758 8.468 14.118 1.00 90.44 192 ARG A O 1
ATOM 1546 N N . ILE A 1 193 ? -16.686 10.214 15.053 1.00 87.94 193 ILE A N 1
ATOM 1547 C CA . ILE A 1 193 ? -16.609 11.021 13.822 1.00 87.94 193 ILE A CA 1
ATOM 1548 C C . ILE A 1 193 ? -15.842 10.258 12.738 1.00 87.94 193 ILE A C 1
ATOM 1550 O O . ILE A 1 193 ? -16.342 10.102 11.624 1.00 87.94 193 ILE A O 1
ATOM 1554 N N . TRP A 1 194 ? -14.663 9.725 13.068 1.00 89.31 194 TRP A N 1
ATOM 1555 C CA . TRP A 1 194 ? -13.870 8.925 12.134 1.00 89.31 194 TRP A CA 1
ATOM 1556 C C . TRP A 1 194 ? -14.611 7.667 11.655 1.00 89.31 194 TRP A C 1
ATOM 1558 O O . TRP A 1 194 ? -14.665 7.411 10.452 1.00 89.31 194 TRP A O 1
ATOM 1568 N N . LEU A 1 195 ? -15.236 6.920 12.566 1.00 88.75 195 LEU A N 1
ATOM 1569 C CA . LEU A 1 195 ? -15.973 5.692 12.266 1.00 88.75 195 LEU A CA 1
ATOM 1570 C C . LEU A 1 195 ? -17.150 5.944 11.311 1.00 88.75 195 LEU A C 1
ATOM 1572 O O . LEU A 1 195 ? -17.319 5.202 10.345 1.00 88.75 195 LEU A O 1
ATOM 1576 N N . SER A 1 196 ? -17.907 7.026 11.530 1.00 84.88 196 SER A N 1
ATOM 1577 C CA . SER A 1 196 ? -19.025 7.408 10.654 1.00 84.88 196 SER A CA 1
ATOM 1578 C C . SER A 1 196 ? -18.588 7.626 9.198 1.00 84.88 196 SER A C 1
ATOM 1580 O O . SER A 1 196 ? -19.325 7.317 8.264 1.00 84.88 196 SER A O 1
ATOM 1582 N N . GLN A 1 197 ? -17.357 8.104 8.991 1.00 85.19 197 GLN A N 1
ATOM 1583 C CA . GLN A 1 197 ? -16.791 8.363 7.665 1.00 85.19 197 GLN A CA 1
ATOM 1584 C C . GLN A 1 197 ? -16.051 7.152 7.090 1.00 85.19 197 GLN A C 1
ATOM 1586 O O . GLN A 1 197 ? -15.973 7.003 5.873 1.00 85.19 197 GLN A O 1
ATOM 1591 N N . LEU A 1 198 ? -15.533 6.259 7.941 1.00 83.38 198 LEU A N 1
ATOM 1592 C CA . LEU A 1 198 ? -14.925 4.993 7.524 1.00 83.38 198 LEU A CA 1
ATOM 1593 C C . LEU A 1 198 ? -15.927 4.119 6.757 1.00 83.38 198 LEU A C 1
ATOM 1595 O O . LEU A 1 198 ? -15.550 3.445 5.797 1.00 83.38 198 LEU A O 1
ATOM 1599 N N . VAL A 1 199 ? -17.180 4.122 7.215 1.00 75.69 199 VAL A N 1
ATOM 1600 C CA . VAL A 1 199 ? -18.268 3.285 6.699 1.00 75.69 199 VAL A CA 1
ATOM 1601 C C . VAL A 1 199 ? -19.056 3.973 5.578 1.00 75.69 199 VAL A C 1
ATOM 1603 O O . VAL A 1 199 ? -19.689 3.300 4.763 1.00 75.69 199 VAL A O 1
ATOM 1606 N N . ALA A 1 200 ? -19.010 5.304 5.487 1.00 70.88 200 ALA A N 1
ATOM 1607 C CA . ALA A 1 200 ? -19.728 6.041 4.457 1.00 70.88 200 ALA A CA 1
ATOM 1608 C C . ALA A 1 200 ? -19.288 5.616 3.040 1.00 70.88 200 ALA A C 1
ATOM 1610 O O . ALA A 1 200 ? -18.121 5.708 2.661 1.00 70.88 200 ALA A O 1
ATOM 1611 N N . ASN A 1 201 ? -20.256 5.196 2.219 1.00 56.75 201 ASN A N 1
ATOM 1612 C CA . ASN A 1 201 ? -20.028 4.661 0.870 1.00 56.75 201 ASN A CA 1
ATOM 1613 C C . ASN A 1 201 ? -19.569 5.702 -0.174 1.00 56.75 201 ASN A C 1
ATOM 1615 O O . ASN A 1 201 ? -19.369 5.343 -1.335 1.00 56.75 201 ASN A O 1
ATOM 1619 N N . GLN A 1 202 ? -19.413 6.981 0.188 1.00 58.88 202 GLN A N 1
ATOM 1620 C CA . GLN A 1 202 ? -19.029 8.032 -0.756 1.00 58.88 202 GLN A CA 1
ATOM 1621 C C . GLN A 1 202 ? -17.743 8.745 -0.337 1.00 58.88 202 GLN A C 1
ATOM 1623 O O . GLN A 1 202 ? -17.724 9.418 0.694 1.00 58.88 202 GLN A O 1
ATOM 1628 N N . PRO A 1 203 ? -16.678 8.657 -1.152 1.00 54.72 203 PRO A N 1
ATOM 1629 C CA . PRO A 1 203 ? -15.451 9.369 -0.872 1.00 54.72 203 PRO A CA 1
ATOM 1630 C C . PRO A 1 203 ? -15.577 10.863 -1.198 1.00 54.72 203 PRO A C 1
ATOM 1632 O O . PRO A 1 203 ? -15.694 11.239 -2.363 1.00 54.72 203 PRO A O 1
ATOM 1635 N N . GLN A 1 204 ? -15.530 11.724 -0.178 1.00 60.81 204 GLN A N 1
ATOM 1636 C CA . GLN A 1 204 ? -15.429 13.181 -0.333 1.00 60.81 204 GLN A CA 1
ATOM 1637 C C . GLN A 1 204 ? -14.143 13.686 0.346 1.00 60.81 204 GLN A C 1
ATOM 1639 O O . GLN A 1 204 ? -13.918 13.438 1.533 1.00 60.81 204 GLN A O 1
ATOM 1644 N N . SER A 1 205 ? -13.282 14.410 -0.391 1.00 58.06 205 SER A N 1
ATOM 1645 C CA . SER A 1 205 ? -11.978 14.885 0.128 1.00 58.06 205 SER A CA 1
ATOM 1646 C C . SER A 1 205 ? -12.133 15.793 1.345 1.00 58.06 205 SER A C 1
ATOM 1648 O O . SER A 1 205 ? -11.380 15.674 2.315 1.00 58.06 205 SER A O 1
ATOM 1650 N N . THR A 1 206 ? -13.142 16.663 1.302 1.00 59.97 206 THR A N 1
ATOM 1651 C CA . THR A 1 206 ? -13.471 17.645 2.334 1.00 59.97 206 THR A CA 1
ATOM 1652 C C .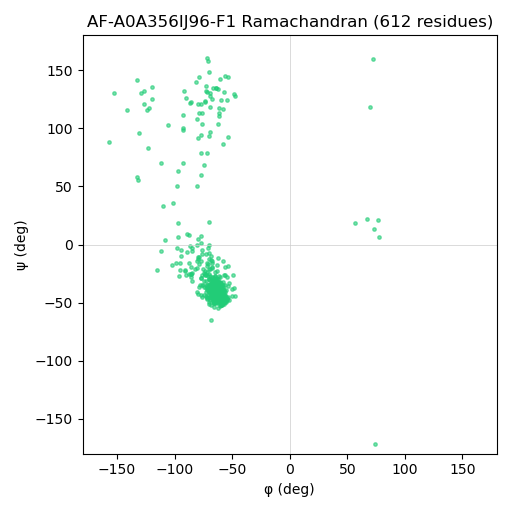 THR A 1 206 ? -13.765 16.962 3.664 1.00 59.97 206 THR A C 1
ATOM 1654 O O . THR A 1 206 ? -13.170 17.340 4.671 1.00 59.97 206 THR A O 1
ATOM 1657 N N . ALA A 1 207 ? -14.561 15.889 3.644 1.00 73.94 207 ALA A N 1
ATOM 1658 C CA . ALA A 1 207 ? -14.885 15.098 4.826 1.00 73.94 207 ALA A CA 1
ATOM 1659 C C . ALA A 1 207 ? -13.637 14.429 5.431 1.00 73.94 207 ALA A C 1
ATOM 1661 O O . ALA A 1 207 ? -13.405 14.523 6.633 1.00 73.94 207 ALA A O 1
ATOM 1662 N N . SER A 1 208 ? -12.765 13.826 4.611 1.00 79.12 208 SER A N 1
ATOM 1663 C CA . SER A 1 208 ? -11.555 13.149 5.119 1.00 79.12 208 SER A CA 1
ATOM 1664 C C . SER A 1 208 ? -10.543 14.099 5.780 1.00 79.12 208 SER A C 1
ATOM 1666 O O . SER A 1 208 ? -9.907 13.754 6.778 1.00 79.12 208 SER A O 1
ATOM 1668 N N . ASN A 1 209 ? -10.408 15.318 5.251 1.00 77.56 209 ASN A N 1
ATOM 1669 C CA . ASN A 1 209 ? -9.529 16.344 5.809 1.00 77.56 209 ASN A CA 1
ATOM 1670 C C . ASN A 1 209 ? -10.108 16.973 7.083 1.00 77.56 209 ASN A C 1
ATOM 1672 O O . ASN A 1 209 ? -9.351 17.309 7.993 1.00 77.56 209 ASN A O 1
ATOM 1676 N N . GLU A 1 210 ? -11.430 17.120 7.151 1.00 82.56 210 GLU A N 1
ATOM 1677 C CA . GLU A 1 210 ? -12.142 17.590 8.338 1.00 82.56 210 GLU A CA 1
ATOM 1678 C C . GLU A 1 210 ? -12.021 16.590 9.490 1.00 82.56 210 GLU A C 1
ATOM 1680 O O . GLU A 1 210 ? -11.532 16.964 10.551 1.00 82.56 210 GLU A O 1
ATOM 1685 N N . VAL A 1 211 ? -12.304 15.304 9.252 1.00 86.06 211 VAL A N 1
ATOM 1686 C CA . VAL A 1 211 ? -12.102 14.224 10.238 1.00 86.06 211 VAL A CA 1
ATOM 1687 C C . VAL A 1 211 ? -10.678 14.221 10.777 1.00 86.06 211 VAL A C 1
ATOM 1689 O O . VAL A 1 211 ? -10.462 14.109 11.982 1.00 86.06 211 VAL A O 1
ATOM 1692 N N . TRP A 1 212 ? -9.685 14.358 9.897 1.00 86.00 212 TRP A N 1
ATOM 1693 C CA . TRP A 1 212 ? -8.289 14.392 10.317 1.00 86.00 212 TRP A CA 1
ATOM 1694 C C . TRP A 1 212 ? -7.963 15.608 11.178 1.00 86.00 212 TRP A C 1
ATOM 1696 O O . TRP A 1 212 ? -7.246 15.483 12.168 1.00 86.00 212 TRP A O 1
ATOM 1706 N N . ARG A 1 213 ? -8.505 16.778 10.833 1.00 83.12 213 ARG A N 1
ATOM 1707 C CA . ARG A 1 213 ? -8.353 17.989 11.639 1.00 83.12 213 ARG A CA 1
ATOM 1708 C C . ARG A 1 213 ? -8.996 17.824 13.014 1.00 83.12 213 ARG A C 1
ATOM 1710 O O . ARG A 1 213 ? -8.372 18.227 13.987 1.00 83.12 213 ARG A O 1
ATOM 1717 N N . GLU A 1 214 ? -10.183 17.230 13.106 1.00 85.31 214 GLU A N 1
ATOM 1718 C CA . GLU A 1 214 ? -10.813 16.919 14.398 1.00 85.31 214 GLU A CA 1
ATOM 1719 C C . GLU A 1 214 ? -9.974 15.906 15.191 1.00 85.31 214 GLU A C 1
ATOM 1721 O O . GLU A 1 214 ? -9.684 16.118 16.363 1.00 85.31 214 GLU A O 1
ATOM 1726 N N . THR A 1 215 ? -9.449 14.867 14.533 1.00 86.81 215 THR A N 1
ATOM 1727 C CA . THR A 1 215 ? -8.578 13.872 15.185 1.00 86.81 215 THR A CA 1
ATOM 1728 C C . THR A 1 215 ? -7.292 14.509 15.735 1.00 86.81 215 THR A C 1
ATOM 1730 O O . THR A 1 215 ? -6.822 14.147 16.811 1.00 86.81 215 THR A O 1
ATOM 1733 N N . LEU A 1 216 ? -6.713 15.478 15.018 1.00 84.94 216 LEU A N 1
ATOM 1734 C CA . LEU A 1 216 ? -5.520 16.210 15.456 1.00 84.94 216 LEU A CA 1
ATOM 1735 C C . LEU A 1 216 ? -5.764 17.118 16.668 1.00 84.94 216 LEU A C 1
ATOM 1737 O O . LEU A 1 216 ? -4.794 17.496 17.323 1.00 84.94 216 LEU A O 1
ATOM 1741 N N . GLN A 1 217 ? -7.015 17.483 16.960 1.00 87.75 217 GLN A N 1
ATOM 1742 C CA . GLN A 1 217 ? -7.351 18.285 18.137 1.00 87.75 217 GLN A CA 1
ATOM 1743 C C . GLN A 1 217 ? -7.344 17.462 19.429 1.00 87.75 217 GLN A C 1
ATOM 1745 O O . GLN A 1 217 ? -7.294 18.058 20.502 1.00 87.75 217 GLN A O 1
ATOM 1750 N N . VAL A 1 218 ? -7.333 16.122 19.349 1.00 88.81 218 VAL A N 1
ATOM 1751 C CA . VAL A 1 218 ? -7.205 15.252 20.528 1.00 88.81 218 VAL A CA 1
ATOM 1752 C C . VAL A 1 218 ? -5.866 15.533 21.212 1.00 88.81 218 VAL A C 1
ATOM 1754 O O . VAL A 1 218 ? -4.808 15.204 20.654 1.00 88.81 218 VAL A O 1
ATOM 1757 N N . PRO A 1 219 ? -5.876 16.140 22.414 1.00 88.81 219 PRO A N 1
ATOM 1758 C CA . PRO A 1 219 ? -4.650 16.558 23.064 1.00 88.81 219 PRO A CA 1
ATOM 1759 C C . PRO A 1 219 ? -3.866 15.332 23.535 1.00 88.81 219 PRO A C 1
ATOM 1761 O O . PRO A 1 219 ? -4.439 14.301 23.894 1.00 88.81 219 PRO A O 1
ATOM 1764 N N . HIS A 1 220 ? -2.537 15.431 23.542 1.00 88.75 220 HIS A N 1
ATOM 1765 C CA . HIS A 1 220 ? -1.702 14.352 24.063 1.00 88.75 220 HIS A CA 1
ATOM 1766 C C . HIS A 1 220 ? -1.977 14.178 25.572 1.00 88.75 220 HIS A C 1
ATOM 1768 O O . HIS A 1 220 ? -1.995 15.183 26.287 1.00 88.75 220 HIS A O 1
ATOM 1774 N N . PRO A 1 221 ? -2.156 12.950 26.097 1.00 87.44 221 PRO A N 1
ATOM 1775 C CA . PRO A 1 221 ? -2.581 12.731 27.486 1.00 87.44 221 PRO A CA 1
ATOM 1776 C C . PRO A 1 221 ? -1.604 13.307 28.523 1.00 87.44 221 PRO A C 1
ATOM 1778 O O . PRO A 1 221 ? -2.037 13.812 29.551 1.00 87.44 221 PRO A O 1
ATOM 1781 N N . GLN A 1 222 ? -0.297 13.331 28.232 1.00 85.75 222 GLN A N 1
ATOM 1782 C CA . GLN A 1 222 ? 0.703 14.007 29.081 1.00 85.75 222 GLN A CA 1
ATOM 1783 C C . GLN A 1 222 ? 0.491 15.523 29.228 1.00 85.75 222 GLN A C 1
ATOM 1785 O O . GLN A 1 222 ? 0.960 16.111 30.193 1.00 85.75 222 GLN A O 1
ATOM 1790 N N . GLN A 1 223 ? -0.131 16.170 28.238 1.00 87.50 223 GLN A N 1
ATOM 1791 C CA . GLN A 1 223 ? -0.353 17.620 28.221 1.00 87.50 223 GLN A CA 1
ATOM 1792 C C . GLN A 1 223 ? -1.747 17.993 28.728 1.00 87.50 223 GLN A C 1
ATOM 1794 O O . GLN A 1 223 ? -1.948 19.110 29.191 1.00 87.50 223 GLN A O 1
ATOM 1799 N N . ALA A 1 224 ? -2.710 17.081 28.579 1.00 88.50 224 ALA A N 1
ATOM 1800 C CA . ALA A 1 224 ? -4.114 17.313 28.896 1.00 88.50 224 ALA A CA 1
ATOM 1801 C C . ALA A 1 224 ? -4.478 17.013 30.355 1.00 88.50 224 ALA A C 1
ATOM 1803 O O . ALA A 1 224 ? -5.475 17.540 30.836 1.00 88.50 224 ALA A O 1
ATOM 1804 N N . ILE A 1 225 ? -3.715 16.135 31.008 1.00 89.19 225 ILE A N 1
ATOM 1805 C CA . ILE A 1 225 ? -4.003 15.606 32.343 1.00 89.19 225 ILE A CA 1
ATOM 1806 C C . ILE A 1 225 ? -2.850 15.997 33.268 1.00 89.19 225 ILE A C 1
ATOM 1808 O O . ILE A 1 225 ? -1.680 15.859 32.892 1.00 89.19 225 ILE A O 1
ATOM 1812 N N . ASP A 1 226 ? -3.165 16.469 34.471 1.00 85.50 226 ASP A N 1
ATOM 1813 C CA . ASP A 1 226 ? -2.158 16.780 35.480 1.00 85.50 226 ASP A CA 1
ATOM 1814 C C . ASP A 1 226 ? -1.686 15.507 36.198 1.00 85.50 226 ASP A C 1
ATOM 1816 O O . ASP A 1 226 ? -2.224 15.071 37.214 1.00 85.50 226 ASP A O 1
ATOM 1820 N N . TRP A 1 227 ? -0.625 14.900 35.664 1.00 81.31 227 TRP A N 1
ATOM 1821 C CA . TRP A 1 227 ? 0.024 13.730 36.265 1.00 81.31 227 TRP A CA 1
ATOM 1822 C C . TRP A 1 227 ? 0.906 14.068 37.476 1.00 81.31 227 TRP A C 1
ATOM 1824 O O . TRP A 1 227 ? 1.463 13.162 38.093 1.00 81.31 227 TRP A O 1
ATOM 1834 N N . SER A 1 228 ? 1.087 15.354 37.804 1.00 74.50 228 SER A N 1
ATOM 1835 C CA . SER A 1 228 ? 1.982 15.800 38.881 1.00 74.50 228 SER A CA 1
ATOM 1836 C C . SER A 1 228 ? 1.338 15.790 40.269 1.00 74.50 228 SER A C 1
ATOM 1838 O O . SER A 1 228 ? 2.014 16.052 41.267 1.00 74.50 228 SER A O 1
ATOM 1840 N N . ILE A 1 229 ? 0.051 15.440 40.335 1.00 68.81 229 ILE A N 1
ATOM 1841 C CA . ILE A 1 229 ? -0.724 15.335 41.566 1.00 68.81 229 ILE A CA 1
ATOM 1842 C C . ILE A 1 229 ? -0.047 14.315 42.506 1.00 68.81 229 ILE A C 1
ATOM 1844 O O . ILE A 1 229 ? 0.064 13.134 42.161 1.00 68.81 229 ILE A O 1
ATOM 1848 N N . PRO A 1 230 ? 0.442 14.734 43.690 1.00 62.19 230 PRO A N 1
ATOM 1849 C CA . PRO A 1 230 ? 1.181 13.873 44.604 1.00 62.19 230 PRO A CA 1
ATOM 1850 C C . PRO A 1 230 ? 0.223 12.946 45.359 1.00 62.19 230 PRO A C 1
ATOM 1852 O O . PRO A 1 230 ? -0.075 13.143 46.537 1.00 62.19 230 PRO A O 1
ATOM 1855 N N . ILE A 1 231 ? -0.218 11.883 44.693 1.00 64.94 231 ILE A N 1
ATOM 1856 C CA . ILE A 1 231 ? -1.084 10.864 45.280 1.00 64.94 231 ILE A CA 1
ATOM 1857 C C . ILE A 1 231 ? -0.270 10.056 46.303 1.00 64.94 231 ILE A C 1
ATOM 1859 O O . ILE A 1 231 ? 0.397 9.078 45.977 1.00 64.94 231 ILE A O 1
ATOM 1863 N N . ARG A 1 232 ? -0.313 10.462 47.577 1.00 57.78 232 ARG A N 1
ATOM 1864 C CA . ARG A 1 232 ? 0.268 9.714 48.710 1.00 57.78 232 ARG A CA 1
ATOM 1865 C C . ARG A 1 232 ? -0.657 8.578 49.159 1.00 57.78 232 ARG A C 1
ATOM 1867 O O . ARG A 1 232 ? -0.982 8.474 50.339 1.00 57.78 232 ARG A O 1
ATOM 1874 N N . LEU A 1 233 ? -1.110 7.748 48.225 1.00 58.09 233 LEU A N 1
ATOM 1875 C CA . LEU A 1 233 ? -1.868 6.541 48.546 1.00 58.09 233 LEU A CA 1
ATOM 1876 C C . LEU A 1 233 ? -0.879 5.388 48.719 1.00 58.09 233 LEU A C 1
ATOM 1878 O O . LEU A 1 233 ? -0.050 5.136 47.852 1.00 58.09 233 LEU A O 1
ATOM 1882 N N . GLY A 1 234 ? -0.943 4.698 49.858 1.00 49.66 234 GLY A N 1
ATOM 1883 C CA . GLY A 1 234 ? -0.039 3.598 50.225 1.00 49.66 234 GLY A CA 1
ATOM 1884 C C . GLY A 1 234 ? -0.208 2.306 49.412 1.00 49.66 234 GLY A C 1
ATOM 1885 O O . GLY A 1 234 ? 0.214 1.252 49.878 1.00 49.66 234 GLY A O 1
ATOM 1886 N N . ALA A 1 235 ? -0.832 2.368 48.235 1.00 52.31 235 ALA A N 1
ATOM 1887 C CA . ALA A 1 235 ? -1.003 1.260 47.307 1.00 52.31 235 ALA A CA 1
ATOM 1888 C C . ALA A 1 235 ? -0.532 1.707 45.918 1.00 52.31 235 ALA A C 1
ATOM 1890 O O . ALA A 1 235 ? -0.936 2.772 45.454 1.00 52.31 235 ALA A O 1
ATOM 1891 N N . ASP A 1 236 ? 0.321 0.901 45.280 1.00 57.41 236 ASP A N 1
ATOM 1892 C CA . ASP A 1 236 ? 0.874 1.123 43.939 1.00 57.41 236 ASP A CA 1
ATOM 1893 C C . ASP A 1 236 ? -0.248 1.245 42.886 1.00 57.41 236 ASP A C 1
ATOM 1895 O O . ASP A 1 236 ? -0.653 0.267 42.258 1.00 57.41 236 ASP A O 1
ATOM 1899 N N . VAL A 1 237 ? -0.790 2.450 42.698 1.00 70.56 237 VAL A N 1
ATOM 1900 C CA . VAL A 1 237 ? -1.663 2.762 41.562 1.00 70.56 237 VAL A CA 1
ATOM 1901 C C . VAL A 1 237 ? -0.777 2.854 40.325 1.00 70.56 237 VAL A C 1
ATOM 1903 O O . VAL A 1 237 ? 0.156 3.657 40.284 1.00 70.56 237 VAL A O 1
ATOM 1906 N N . ASP A 1 238 ? -1.076 2.050 39.305 1.00 79.31 238 ASP A N 1
ATOM 1907 C CA . ASP A 1 238 ? -0.324 2.009 38.046 1.00 79.31 238 ASP A CA 1
ATOM 1908 C C . ASP A 1 238 ? -0.658 3.207 37.135 1.00 79.31 238 ASP A C 1
ATOM 1910 O O . ASP A 1 238 ? -1.152 3.063 36.016 1.00 79.31 238 ASP A O 1
ATOM 1914 N N . LEU A 1 239 ? -0.407 4.423 37.632 1.00 81.56 239 LEU A N 1
ATOM 1915 C CA . LEU A 1 239 ? -0.616 5.676 36.897 1.00 81.56 239 LEU A CA 1
ATOM 1916 C C . LEU A 1 239 ? 0.192 5.701 35.594 1.00 81.56 239 LEU A C 1
ATOM 1918 O O . LEU A 1 239 ? -0.271 6.225 34.582 1.00 81.56 239 LEU A O 1
ATOM 1922 N N . LEU A 1 240 ? 1.386 5.100 35.611 1.00 78.88 240 LEU A N 1
ATOM 1923 C CA . LEU A 1 240 ? 2.227 4.941 34.427 1.00 78.88 240 LEU A CA 1
ATOM 1924 C C . LEU A 1 240 ? 1.568 4.014 33.400 1.00 78.88 240 LEU A C 1
ATOM 1926 O O . LEU A 1 240 ? 1.495 4.377 32.230 1.00 78.88 240 LEU A O 1
ATOM 1930 N N . GLY A 1 241 ? 1.021 2.870 33.819 1.00 81.62 241 GLY A N 1
ATOM 1931 C CA . GLY A 1 241 ? 0.268 1.979 32.937 1.00 81.62 241 GLY A CA 1
ATOM 1932 C C . GLY A 1 241 ? -1.008 2.614 32.379 1.00 81.62 241 GLY A C 1
ATOM 1933 O O . GLY A 1 241 ? -1.371 2.365 31.225 1.00 81.62 241 GLY A O 1
ATOM 1934 N N . TRP A 1 242 ? -1.672 3.483 33.148 1.00 90.12 242 TRP A N 1
ATOM 1935 C CA . TRP A 1 242 ? -2.804 4.273 32.655 1.00 90.12 242 TRP A CA 1
ATOM 1936 C C . TRP A 1 242 ? -2.359 5.259 31.579 1.00 90.12 242 TRP A C 1
ATOM 1938 O O . TRP A 1 242 ? -2.933 5.260 30.490 1.00 90.12 242 TRP A O 1
ATOM 1948 N N . LEU A 1 243 ? -1.305 6.040 31.837 1.00 86.25 243 LEU A N 1
ATOM 1949 C CA . LEU A 1 243 ? -0.734 6.961 30.856 1.00 86.25 243 LEU A CA 1
ATOM 1950 C C . LEU A 1 243 ? -0.306 6.229 29.574 1.00 86.25 243 LEU A C 1
ATOM 1952 O O . LEU A 1 243 ? -0.681 6.656 28.484 1.00 86.25 243 LEU A O 1
ATOM 1956 N N . ASP A 1 244 ? 0.396 5.099 29.691 1.00 82.75 244 ASP A N 1
ATOM 1957 C CA . ASP A 1 244 ? 0.816 4.272 28.552 1.00 82.75 244 ASP A CA 1
ATOM 1958 C C . ASP A 1 244 ? -0.383 3.790 27.719 1.00 82.75 244 ASP A C 1
ATOM 1960 O O . ASP A 1 244 ? -0.332 3.776 26.485 1.00 82.75 244 ASP A O 1
ATOM 1964 N N . THR A 1 245 ? -1.481 3.419 28.384 1.00 89.88 245 THR A N 1
ATOM 1965 C CA . THR A 1 245 ? -2.721 2.989 27.724 1.00 89.88 245 THR A CA 1
ATOM 1966 C C . THR A 1 245 ? -3.370 4.142 26.955 1.00 89.88 245 THR A C 1
ATOM 1968 O O . THR A 1 245 ? -3.743 3.973 25.791 1.00 89.88 245 THR A O 1
ATOM 1971 N N . LEU A 1 246 ? -3.457 5.330 27.564 1.00 92.06 246 LEU A N 1
ATOM 1972 C CA . LEU A 1 246 ? -3.989 6.532 26.915 1.00 92.06 246 LEU A CA 1
ATOM 1973 C C . LEU A 1 246 ? -3.100 6.973 25.737 1.00 92.06 246 LEU A C 1
ATOM 1975 O O . LEU A 1 246 ? -3.607 7.331 24.675 1.00 92.06 246 LEU A O 1
ATOM 1979 N N . GLU A 1 247 ? -1.774 6.905 25.880 1.00 87.81 247 GLU A N 1
ATOM 1980 C CA . GLU A 1 247 ? -0.826 7.229 24.809 1.00 87.81 247 GLU A CA 1
ATOM 1981 C C . GLU A 1 247 ? -0.904 6.258 23.633 1.00 87.81 247 GLU A C 1
ATOM 1983 O O . GLU A 1 247 ? -0.851 6.681 22.476 1.00 87.81 247 GLU A O 1
ATOM 1988 N N . GLU A 1 248 ? -1.012 4.954 23.895 1.00 87.38 248 GLU A N 1
ATOM 1989 C CA . GLU A 1 248 ? -1.161 3.965 22.829 1.00 87.38 248 GLU A CA 1
ATOM 1990 C C . GLU A 1 248 ? -2.493 4.170 22.092 1.00 87.38 248 GLU A C 1
ATOM 1992 O O . GLU A 1 248 ? -2.491 4.134 20.861 1.00 87.38 248 GLU A O 1
ATOM 1997 N N . ALA A 1 249 ? -3.590 4.475 22.798 1.00 90.19 249 ALA A N 1
ATOM 1998 C CA . ALA A 1 249 ? -4.879 4.795 22.180 1.00 90.19 249 ALA A CA 1
ATOM 1999 C C . ALA A 1 249 ? -4.836 6.095 21.353 1.00 90.19 249 ALA A C 1
ATOM 2001 O O . ALA A 1 249 ? -5.358 6.147 20.237 1.00 90.19 249 ALA A O 1
ATOM 2002 N N . HIS A 1 250 ? -4.158 7.136 21.849 1.00 90.75 250 HIS A N 1
ATOM 2003 C CA . HIS A 1 250 ? -3.933 8.390 21.117 1.00 90.75 250 HIS A CA 1
ATOM 2004 C C . HIS A 1 250 ? -3.151 8.161 19.821 1.00 90.75 250 HIS A C 1
ATOM 2006 O O . HIS A 1 250 ? -3.576 8.561 18.734 1.00 90.75 250 HIS A O 1
ATOM 2012 N N . ARG A 1 251 ? -2.017 7.456 19.922 1.00 85.44 251 ARG A N 1
ATOM 2013 C CA . ARG A 1 251 ? -1.160 7.130 18.775 1.00 85.44 251 ARG A CA 1
ATOM 2014 C C . ARG A 1 251 ? -1.854 6.194 17.792 1.00 85.44 251 ARG A C 1
ATOM 2016 O O . ARG A 1 251 ? -1.602 6.306 16.593 1.00 85.44 251 ARG A O 1
ATOM 2023 N N . ALA A 1 252 ? -2.674 5.257 18.270 1.00 86.25 252 ALA A N 1
ATOM 2024 C CA . ALA A 1 252 ? -3.458 4.361 17.424 1.00 86.25 252 ALA A CA 1
ATOM 2025 C C . ALA A 1 252 ? -4.442 5.160 16.563 1.00 86.25 252 ALA A C 1
ATOM 2027 O O . ALA A 1 252 ? -4.305 5.125 15.337 1.00 86.25 252 ALA A O 1
ATOM 2028 N N . LEU A 1 253 ? -5.283 5.987 17.191 1.00 89.12 253 LEU A N 1
ATOM 2029 C CA . LEU A 1 253 ? -6.288 6.793 16.501 1.00 89.12 253 LEU A CA 1
ATOM 2030 C C . LEU A 1 253 ? -5.661 7.733 15.462 1.00 89.12 253 LEU A C 1
ATOM 2032 O O . LEU A 1 253 ? -6.063 7.731 14.297 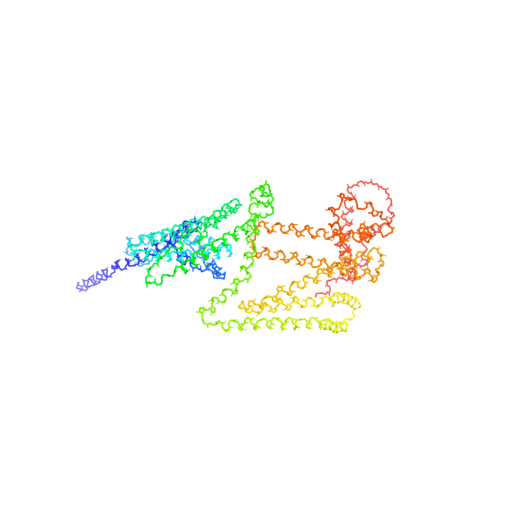1.00 89.12 253 LEU A O 1
ATOM 2036 N N . LEU A 1 254 ? -4.621 8.490 15.836 1.00 86.06 254 LEU A N 1
ATOM 2037 C CA . LEU A 1 254 ? -3.910 9.371 14.899 1.00 86.06 254 LEU A CA 1
ATOM 2038 C C . LEU A 1 254 ? -3.309 8.594 13.721 1.00 86.06 254 LEU A C 1
ATOM 2040 O O . LEU A 1 254 ? -3.323 9.048 12.575 1.00 86.06 254 LEU A O 1
ATOM 2044 N N . ARG A 1 255 ? -2.773 7.403 13.978 1.00 82.62 255 ARG A N 1
ATOM 2045 C CA . ARG A 1 255 ? -2.149 6.588 12.938 1.00 82.62 255 ARG A CA 1
ATOM 2046 C C . ARG A 1 255 ? -3.184 5.995 11.988 1.00 82.62 255 ARG A C 1
ATOM 2048 O O . ARG A 1 255 ? -2.955 6.020 10.779 1.00 82.62 255 ARG A O 1
ATOM 2055 N N . GLU A 1 256 ? -4.270 5.424 12.499 1.00 85.00 256 GLU A N 1
ATOM 2056 C CA . GLU A 1 256 ? -5.292 4.783 11.666 1.00 85.00 256 GLU A CA 1
ATOM 2057 C C . GLU A 1 256 ? -6.135 5.827 10.913 1.00 85.00 256 GLU A C 1
ATOM 2059 O O . GLU A 1 256 ? -6.319 5.682 9.703 1.00 85.00 256 GLU A O 1
ATOM 2064 N N . SER A 1 257 ? -6.515 6.938 11.559 1.00 85.88 257 SER A N 1
ATOM 2065 C CA . SER A 1 257 ? -7.176 8.082 10.904 1.00 85.88 257 SER A CA 1
ATOM 2066 C C . SER A 1 257 ? -6.290 8.695 9.813 1.00 85.88 257 SER A C 1
ATOM 2068 O O . SER A 1 257 ? -6.734 8.883 8.678 1.00 85.88 257 SER A O 1
ATOM 2070 N N . GLY A 1 258 ? -4.995 8.893 10.092 1.00 83.12 258 GLY A N 1
ATOM 2071 C CA . GLY A 1 258 ? -4.036 9.391 9.106 1.00 83.12 258 GLY A CA 1
ATOM 2072 C C . GLY A 1 258 ? -3.874 8.450 7.908 1.00 83.12 258 GLY A C 1
ATOM 2073 O O . GLY A 1 258 ? -3.946 8.885 6.759 1.00 83.12 258 GLY A O 1
ATOM 2074 N N . LYS A 1 259 ? -3.715 7.141 8.145 1.00 81.94 259 LYS A N 1
ATOM 2075 C CA . LYS A 1 259 ? -3.623 6.140 7.066 1.00 81.94 259 LYS A CA 1
ATOM 2076 C C . LYS A 1 259 ? -4.881 6.091 6.213 1.00 81.94 259 LYS A C 1
ATOM 2078 O O . LYS A 1 259 ? -4.766 6.049 4.988 1.00 81.94 259 LYS A O 1
ATOM 2083 N N . TRP A 1 260 ? -6.049 6.085 6.850 1.00 84.94 260 TRP A N 1
ATOM 2084 C CA . TRP A 1 260 ? -7.334 6.109 6.163 1.00 84.94 260 TRP A CA 1
ATOM 2085 C C . TRP A 1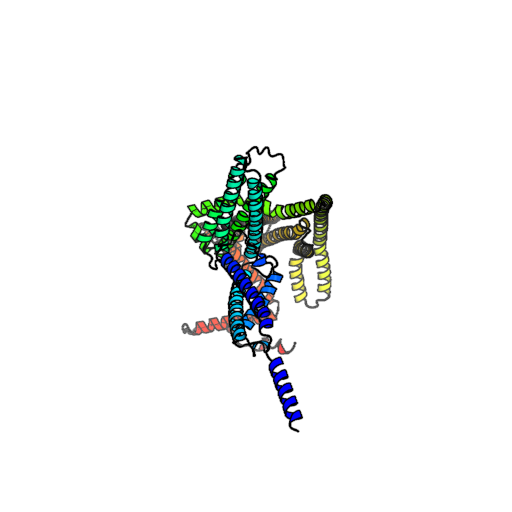 260 ? -7.455 7.356 5.282 1.00 84.94 260 TRP A C 1
ATOM 2087 O O . TRP A 1 260 ? -7.650 7.217 4.074 1.00 84.94 260 TRP A O 1
ATOM 2097 N N . ARG A 1 261 ? -7.214 8.554 5.838 1.00 85.44 261 ARG A N 1
ATOM 2098 C CA . ARG A 1 261 ? -7.213 9.821 5.088 1.00 85.44 261 ARG A CA 1
ATOM 2099 C C . ARG A 1 261 ? -6.288 9.753 3.877 1.00 85.44 261 ARG A C 1
ATOM 2101 O O . ARG A 1 261 ? -6.678 10.123 2.775 1.00 85.44 261 ARG A O 1
ATOM 2108 N N . ASN A 1 262 ? -5.067 9.264 4.054 1.00 84.19 262 ASN A N 1
ATOM 2109 C CA . ASN A 1 262 ? -4.074 9.282 2.986 1.00 84.19 262 ASN A CA 1
ATOM 2110 C C . ASN A 1 262 ? -4.386 8.275 1.867 1.00 84.19 262 ASN A C 1
ATOM 2112 O O . ASN A 1 262 ? -4.171 8.578 0.692 1.00 84.19 262 ASN A O 1
ATOM 2116 N N . GLN A 1 263 ? -4.957 7.113 2.204 1.00 81.81 263 GLN A N 1
ATOM 2117 C CA . GLN A 1 263 ? -5.508 6.182 1.212 1.00 81.81 263 GLN A CA 1
ATOM 2118 C C . GLN A 1 263 ? -6.688 6.800 0.459 1.00 81.81 263 GLN A C 1
ATOM 2120 O O . GLN A 1 263 ? -6.792 6.633 -0.755 1.00 81.81 263 GLN A O 1
ATOM 2125 N N . HIS A 1 264 ? -7.537 7.544 1.164 1.00 82.44 264 HIS A N 1
ATOM 2126 C CA . HIS A 1 264 ? -8.690 8.225 0.592 1.00 82.44 264 HIS A CA 1
ATOM 2127 C C . HIS A 1 264 ? -8.282 9.320 -0.403 1.00 82.44 264 HIS A C 1
ATOM 2129 O O . HIS A 1 264 ? -8.741 9.326 -1.542 1.00 82.44 264 HIS A O 1
ATOM 2135 N N . ILE A 1 265 ? -7.342 10.190 -0.018 1.00 84.44 265 ILE A N 1
ATOM 2136 C CA . ILE A 1 265 ? -6.773 11.230 -0.890 1.00 84.44 265 ILE A CA 1
ATOM 2137 C C . ILE A 1 265 ? -6.145 10.602 -2.141 1.00 84.44 265 ILE A C 1
ATOM 2139 O O . ILE A 1 265 ? -6.338 11.102 -3.249 1.00 84.44 265 ILE A O 1
ATOM 2143 N N . TRP A 1 266 ? -5.427 9.486 -1.988 1.00 84.00 266 TRP A N 1
ATOM 2144 C CA . TRP A 1 266 ? -4.846 8.768 -3.121 1.00 84.00 266 TRP A CA 1
ATOM 2145 C C . TRP A 1 266 ? -5.911 8.169 -4.053 1.00 84.00 266 TRP A C 1
ATOM 2147 O O . TRP A 1 266 ? -5.773 8.261 -5.272 1.00 84.00 266 TRP A O 1
ATOM 2157 N N . ALA A 1 267 ? -6.986 7.599 -3.499 1.00 84.00 267 ALA A N 1
ATOM 2158 C CA . ALA A 1 267 ? -8.086 7.015 -4.268 1.00 84.00 267 ALA A CA 1
ATOM 2159 C C . ALA A 1 267 ? -8.847 8.053 -5.114 1.00 84.00 267 ALA A C 1
ATOM 2161 O O . ALA A 1 267 ? -9.322 7.722 -6.198 1.00 84.00 267 ALA A O 1
ATOM 2162 N N . LEU A 1 268 ? -8.910 9.310 -4.662 1.00 84.62 268 LEU A N 1
ATOM 2163 C CA . LEU A 1 268 ? -9.496 10.426 -5.417 1.00 84.62 268 LEU A CA 1
ATOM 2164 C C . LEU A 1 268 ? -8.636 10.871 -6.619 1.00 84.62 268 LEU A C 1
ATOM 2166 O O . LEU A 1 268 ? -9.137 11.515 -7.542 1.00 84.62 268 LEU A O 1
ATOM 2170 N N . GLY A 1 269 ? -7.350 10.513 -6.635 1.00 87.06 269 GLY A N 1
ATOM 2171 C CA . GLY A 1 269 ? -6.452 10.699 -7.773 1.00 87.06 269 GLY A CA 1
ATOM 2172 C C . GLY A 1 269 ? -5.980 12.138 -8.031 1.00 87.06 269 GLY A C 1
ATOM 2173 O O . GLY A 1 269 ? -6.188 13.068 -7.249 1.00 87.06 269 GLY A O 1
ATOM 2174 N N . TRP A 1 270 ? -5.308 12.321 -9.175 1.00 86.94 270 TRP A N 1
ATOM 2175 C CA . TRP A 1 270 ? -4.631 13.572 -9.548 1.00 86.94 270 TRP A CA 1
ATOM 2176 C C . TRP A 1 270 ? -5.569 14.767 -9.754 1.00 86.94 270 TRP A C 1
ATOM 2178 O O . TRP A 1 270 ? -5.168 15.899 -9.494 1.00 86.94 270 TRP A O 1
ATOM 2188 N N . GLY A 1 271 ? -6.807 14.540 -10.208 1.00 86.44 271 GLY A N 1
ATOM 2189 C CA . GLY A 1 271 ? -7.775 15.620 -10.426 1.00 86.44 271 GLY A CA 1
ATOM 2190 C C . GLY A 1 271 ? -8.113 16.356 -9.129 1.00 86.44 271 GLY A C 1
ATOM 2191 O O . GLY A 1 271 ? -8.059 17.584 -9.082 1.00 86.44 271 GLY A O 1
ATOM 2192 N N . ASN A 1 272 ? -8.362 15.605 -8.052 1.00 85.25 272 ASN A N 1
ATOM 2193 C CA . ASN A 1 272 ? -8.629 16.187 -6.742 1.00 85.25 272 ASN A CA 1
ATOM 2194 C C . ASN A 1 272 ? -7.383 16.848 -6.138 1.00 85.25 272 ASN A C 1
ATOM 2196 O O . ASN A 1 272 ? -7.476 17.929 -5.568 1.00 85.25 272 ASN A O 1
ATOM 2200 N N . PHE A 1 273 ? -6.200 16.251 -6.323 1.00 87.31 273 PHE A N 1
ATOM 2201 C CA . PHE A 1 273 ? -4.935 16.872 -5.919 1.00 87.31 273 PHE A CA 1
ATOM 2202 C C . PHE A 1 273 ? -4.756 18.273 -6.532 1.00 87.31 273 PHE A C 1
ATOM 2204 O O . PHE A 1 273 ? -4.418 19.220 -5.823 1.00 87.31 273 PHE A O 1
ATOM 2211 N N . LEU A 1 274 ? -5.021 18.426 -7.835 1.00 88.12 274 LEU A N 1
ATOM 2212 C CA . LEU A 1 274 ? -4.929 19.719 -8.520 1.00 88.12 274 LEU A CA 1
ATOM 2213 C C . LEU A 1 274 ? -5.997 20.714 -8.041 1.00 88.12 274 LEU A C 1
ATOM 2215 O O . LEU A 1 274 ? -5.722 21.910 -7.954 1.00 88.12 274 LEU A O 1
ATOM 2219 N N . HIS A 1 275 ? -7.193 20.231 -7.699 1.00 86.38 275 HIS A N 1
ATOM 2220 C CA . HIS A 1 275 ? -8.247 21.063 -7.122 1.00 86.38 275 HIS A CA 1
ATOM 2221 C C . HIS A 1 275 ? -7.864 21.596 -5.732 1.00 86.38 275 HIS A C 1
ATOM 2223 O O . HIS A 1 275 ? -7.987 22.792 -5.476 1.00 86.38 275 HIS A O 1
ATOM 2229 N N . GLU A 1 276 ? -7.311 20.751 -4.863 1.00 83.75 276 GLU A N 1
ATOM 2230 C CA . GLU A 1 276 ? -6.825 21.142 -3.531 1.00 83.75 276 GLU A CA 1
ATOM 2231 C C . GLU A 1 276 ? -5.631 22.108 -3.627 1.00 83.75 276 GLU A C 1
ATOM 2233 O O . GLU A 1 276 ? -5.522 23.048 -2.841 1.00 83.75 276 GLU A O 1
ATOM 2238 N N . LEU A 1 277 ? -4.783 21.965 -4.655 1.00 86.00 277 LEU A N 1
ATOM 2239 C CA . LEU A 1 277 ? -3.702 22.915 -4.941 1.00 86.00 277 LEU A CA 1
ATOM 2240 C C . LEU A 1 277 ? -4.224 24.338 -5.226 1.00 86.00 277 LEU A C 1
ATOM 2242 O O . LEU A 1 277 ? -3.529 25.312 -4.937 1.00 86.00 277 LEU A O 1
ATOM 2246 N N . SER A 1 278 ? -5.450 24.484 -5.745 1.00 87.00 278 SER A N 1
ATOM 2247 C CA . SER A 1 278 ? -6.069 25.808 -5.926 1.00 87.00 278 SER A CA 1
ATOM 2248 C C . SER A 1 278 ? -6.517 26.470 -4.613 1.00 87.00 278 SER A C 1
ATOM 2250 O O . SER A 1 278 ? -6.847 27.655 -4.610 1.00 87.00 278 SER A O 1
ATOM 2252 N N . GLN A 1 279 ? -6.464 25.748 -3.485 1.00 87.19 279 GLN A N 1
ATOM 2253 C CA . GLN A 1 279 ? -6.713 26.258 -2.132 1.00 87.19 279 GLN A CA 1
ATOM 2254 C C . GLN A 1 279 ? -5.406 26.261 -1.305 1.00 87.19 279 GLN A C 1
ATOM 2256 O O . GLN A 1 279 ? -5.256 25.492 -0.348 1.00 87.19 279 GLN A O 1
ATOM 2261 N N . PRO A 1 280 ? -4.440 27.149 -1.618 1.00 84.44 280 PRO A N 1
ATOM 2262 C CA . PRO A 1 280 ? -3.053 27.029 -1.159 1.00 84.44 280 PRO A CA 1
ATOM 2263 C C . PRO A 1 280 ? -2.885 27.084 0.363 1.00 84.44 280 PRO A C 1
ATOM 2265 O O . PRO A 1 280 ? -2.002 26.422 0.899 1.00 84.44 280 PRO A O 1
ATOM 2268 N N . GLN A 1 281 ? -3.731 27.831 1.081 1.00 84.44 281 GLN A N 1
ATOM 2269 C CA . GLN A 1 281 ? -3.644 27.933 2.543 1.00 84.44 281 GLN A CA 1
ATOM 2270 C C . GLN A 1 281 ? -3.951 26.597 3.236 1.00 84.44 281 GLN A C 1
ATOM 2272 O O . GLN A 1 281 ? -3.205 26.170 4.118 1.00 84.44 281 GLN A O 1
ATOM 2277 N N . ARG A 1 282 ? -5.027 25.918 2.818 1.00 78.94 282 ARG A N 1
ATOM 2278 C CA . ARG A 1 282 ? -5.441 24.625 3.385 1.00 78.94 282 ARG A CA 1
ATOM 2279 C C . ARG A 1 282 ? -4.450 23.530 3.005 1.00 78.94 282 ARG A C 1
ATOM 2281 O O . ARG A 1 282 ? -3.997 22.789 3.876 1.00 78.94 282 ARG A O 1
ATOM 2288 N N . PHE A 1 283 ? -4.052 23.504 1.735 1.00 83.69 283 PHE A N 1
ATOM 2289 C CA . PHE A 1 283 ? -3.063 22.565 1.221 1.00 83.69 283 PHE A CA 1
ATOM 2290 C C . PHE A 1 283 ? -1.708 22.697 1.932 1.00 83.69 283 PHE A C 1
ATOM 2292 O O . PHE A 1 283 ? -1.152 21.698 2.381 1.00 83.69 283 PHE A O 1
ATOM 2299 N N . ALA A 1 284 ? -1.183 23.918 2.101 1.00 84.81 284 ALA A N 1
ATOM 2300 C CA . ALA A 1 284 ? 0.117 24.139 2.737 1.00 84.81 284 ALA A CA 1
ATOM 2301 C C . ALA A 1 284 ? 0.130 23.712 4.210 1.00 84.81 284 ALA A C 1
ATOM 2303 O O . ALA A 1 284 ? 1.102 23.106 4.664 1.00 84.81 284 ALA A O 1
ATOM 2304 N N . LEU A 1 285 ? -0.950 23.985 4.950 1.00 82.69 285 LEU A N 1
ATOM 2305 C CA . LEU A 1 285 ? -1.074 23.564 6.343 1.00 82.69 285 LEU A CA 1
ATOM 2306 C C . LEU A 1 285 ? -1.102 22.033 6.453 1.00 82.69 285 LEU A C 1
ATOM 2308 O O . LEU A 1 285 ? -0.359 21.458 7.248 1.00 82.69 285 LEU A O 1
ATOM 2312 N N . GLN A 1 286 ? -1.880 21.362 5.602 1.00 80.38 286 GLN A N 1
ATOM 2313 C CA . GLN A 1 286 ? -1.948 19.898 5.560 1.00 80.38 286 GLN A CA 1
ATOM 2314 C C . GLN A 1 286 ? -0.604 19.276 5.163 1.00 80.38 286 GLN A C 1
ATOM 2316 O O . GLN A 1 286 ? -0.105 18.388 5.856 1.00 80.38 286 GLN A O 1
ATOM 2321 N N . LEU A 1 287 ? 0.041 19.792 4.117 1.00 84.06 287 LEU A N 1
ATOM 2322 C CA . LEU A 1 287 ? 1.354 19.327 3.682 1.00 84.06 287 LEU A CA 1
ATOM 2323 C C . LEU A 1 287 ? 2.415 19.516 4.778 1.00 84.06 287 LEU A C 1
ATOM 2325 O O . LEU A 1 287 ? 3.220 18.618 5.012 1.00 84.06 287 LEU A O 1
ATOM 2329 N N . ALA A 1 288 ? 2.395 20.638 5.504 1.00 84.94 288 ALA A N 1
ATOM 2330 C CA . ALA A 1 288 ? 3.309 20.872 6.620 1.00 84.94 288 ALA A CA 1
ATOM 2331 C C . ALA A 1 288 ? 3.117 19.847 7.749 1.00 84.94 288 ALA A C 1
ATOM 2333 O O . ALA A 1 288 ? 4.104 19.362 8.309 1.00 84.94 288 ALA A O 1
ATOM 2334 N N . THR A 1 289 ? 1.871 19.475 8.066 1.00 77.69 289 THR A N 1
ATOM 2335 C CA . THR A 1 289 ? 1.600 18.418 9.057 1.00 77.69 289 THR A CA 1
ATOM 2336 C C . THR A 1 289 ? 2.092 17.047 8.592 1.00 77.69 289 THR A C 1
ATOM 2338 O O . THR A 1 289 ? 2.680 16.311 9.385 1.00 77.69 289 THR A O 1
ATOM 2341 N N . GLU A 1 290 ? 1.943 16.718 7.306 1.00 81.38 290 GLU A N 1
ATOM 2342 C CA . GLU A 1 290 ? 2.453 15.467 6.730 1.00 81.38 290 GLU A CA 1
ATOM 2343 C C . GLU A 1 290 ? 3.983 15.420 6.730 1.00 81.38 290 GLU A C 1
ATOM 2345 O O . GLU A 1 290 ? 4.569 14.411 7.112 1.00 81.38 290 GLU A O 1
ATOM 2350 N N . ILE A 1 291 ? 4.651 16.519 6.371 1.00 83.44 291 ILE A N 1
ATOM 2351 C CA . ILE A 1 291 ? 6.118 16.601 6.376 1.00 83.44 291 ILE A CA 1
ATOM 2352 C C . ILE A 1 291 ? 6.667 16.450 7.798 1.00 83.44 291 ILE A C 1
ATOM 2354 O O . ILE A 1 291 ? 7.658 15.751 7.996 1.00 83.44 291 ILE A O 1
ATOM 2358 N N . ARG A 1 292 ? 6.025 17.068 8.798 1.00 81.81 292 ARG A N 1
ATOM 2359 C CA . ARG A 1 292 ? 6.450 16.962 10.204 1.00 81.81 292 ARG A CA 1
ATOM 2360 C C . ARG A 1 292 ? 6.222 15.570 10.794 1.00 81.81 292 ARG A C 1
ATOM 2362 O O . ARG A 1 292 ? 7.023 15.138 11.615 1.00 81.81 292 ARG A O 1
ATOM 2369 N N . SER A 1 293 ? 5.162 14.874 10.381 1.00 73.62 293 SER A N 1
ATOM 2370 C CA . SER A 1 293 ? 4.836 13.522 10.867 1.00 73.62 293 SER A CA 1
ATOM 2371 C C . SER A 1 293 ? 5.512 12.400 10.071 1.00 73.62 293 SER A C 1
ATOM 2373 O O . SER A 1 293 ? 5.604 11.273 10.552 1.00 73.62 293 SER A O 1
ATOM 2375 N N . ALA A 1 294 ? 6.039 12.673 8.875 1.00 76.50 294 ALA A N 1
ATOM 2376 C CA . ALA A 1 294 ? 6.696 11.658 8.057 1.00 76.50 294 ALA A CA 1
ATOM 2377 C C . ALA A 1 294 ? 7.904 10.981 8.745 1.00 76.50 294 ALA A C 1
ATOM 2379 O O . ALA A 1 294 ? 7.970 9.752 8.694 1.00 76.50 294 ALA A O 1
ATOM 2380 N N . PRO A 1 295 ? 8.837 11.693 9.416 1.00 77.69 295 PRO A N 1
ATOM 2381 C CA . PRO A 1 295 ? 9.980 11.057 10.073 1.00 77.69 295 PRO A CA 1
ATOM 2382 C C . PRO A 1 295 ? 9.570 10.117 11.208 1.00 77.69 295 PRO A C 1
ATOM 2384 O O . PRO A 1 295 ? 10.089 9.006 11.299 1.00 77.69 295 PRO A O 1
ATOM 2387 N N . THR A 1 296 ? 8.617 10.529 12.048 1.00 72.69 296 THR A N 1
ATOM 2388 C CA . THR A 1 296 ? 8.127 9.702 13.159 1.00 72.69 296 THR A CA 1
ATOM 2389 C C . THR A 1 296 ? 7.372 8.486 12.634 1.00 72.69 296 THR A C 1
ATOM 2391 O O . THR A 1 296 ? 7.655 7.370 13.060 1.00 72.69 296 THR A O 1
ATOM 2394 N N . ASN A 1 297 ? 6.513 8.662 11.624 1.00 71.62 297 ASN A N 1
ATOM 2395 C CA . ASN A 1 297 ? 5.820 7.555 10.964 1.00 71.62 297 ASN A CA 1
ATOM 2396 C C . ASN A 1 297 ? 6.789 6.572 10.295 1.00 71.62 297 ASN A C 1
ATOM 2398 O O . ASN A 1 297 ? 6.542 5.367 10.308 1.00 71.62 297 ASN A O 1
ATOM 2402 N N . LEU A 1 298 ? 7.892 7.064 9.720 1.00 73.81 298 LEU A N 1
ATOM 2403 C CA . LEU A 1 298 ? 8.927 6.222 9.124 1.00 73.81 298 LEU A CA 1
ATOM 2404 C C . LEU A 1 298 ? 9.635 5.375 10.182 1.00 73.81 298 LEU A C 1
ATOM 2406 O O . LEU A 1 298 ? 9.771 4.162 10.014 1.00 73.81 298 LEU A O 1
ATOM 2410 N N . ILE A 1 299 ? 10.085 6.017 11.263 1.00 77.81 299 ILE A N 1
ATOM 2411 C CA . ILE A 1 299 ? 10.756 5.338 12.372 1.00 77.81 299 ILE A CA 1
ATOM 2412 C C . ILE A 1 299 ? 9.813 4.295 12.963 1.00 77.81 299 ILE A C 1
ATOM 2414 O O . ILE A 1 299 ? 10.213 3.145 13.123 1.00 77.81 299 ILE A O 1
ATOM 2418 N N . ASP A 1 300 ? 8.549 4.639 13.194 1.00 71.44 300 ASP A N 1
ATOM 2419 C CA . ASP A 1 300 ? 7.533 3.702 13.667 1.00 71.44 300 ASP A CA 1
ATOM 2420 C C . ASP A 1 300 ? 7.324 2.537 12.694 1.00 71.44 300 ASP A C 1
ATOM 2422 O O . ASP A 1 300 ? 7.273 1.385 13.118 1.00 71.44 300 ASP A O 1
ATOM 2426 N N . ALA A 1 301 ? 7.224 2.789 11.387 1.00 72.44 301 ALA A N 1
ATOM 2427 C CA . 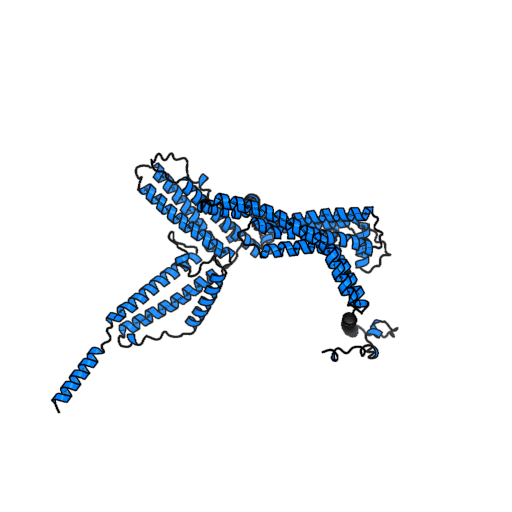ALA A 1 301 ? 7.024 1.731 10.398 1.00 72.44 301 ALA A CA 1
ATOM 2428 C C . ALA A 1 301 ? 8.185 0.722 10.387 1.00 72.44 301 ALA A C 1
ATOM 2430 O O . ALA A 1 301 ? 7.948 -0.482 10.273 1.00 72.44 301 ALA A O 1
ATOM 2431 N N . ILE A 1 302 ? 9.421 1.204 10.547 1.00 79.19 302 ILE A N 1
ATOM 2432 C CA . ILE A 1 302 ? 10.627 0.367 10.574 1.00 79.19 302 ILE A CA 1
ATOM 2433 C C . ILE A 1 302 ? 10.780 -0.344 11.924 1.00 79.19 302 ILE A C 1
ATOM 2435 O O . ILE A 1 302 ? 11.103 -1.528 11.958 1.00 79.19 302 ILE A O 1
ATOM 2439 N N . THR A 1 303 ? 10.553 0.353 13.039 1.00 79.31 303 THR A N 1
ATOM 2440 C CA . THR A 1 303 ? 10.849 -0.152 14.391 1.00 79.31 303 THR A CA 1
ATOM 2441 C C . THR A 1 303 ? 9.722 -0.986 14.993 1.00 79.31 303 THR A C 1
ATOM 2443 O O . THR A 1 303 ? 9.990 -1.891 15.781 1.00 79.31 303 THR A O 1
ATOM 2446 N N . ARG A 1 304 ? 8.458 -0.758 14.619 1.00 73.56 304 ARG A N 1
ATOM 2447 C CA . ARG A 1 304 ? 7.293 -1.425 15.228 1.00 73.56 304 ARG A CA 1
ATOM 2448 C C . ARG A 1 304 ? 7.323 -2.956 15.163 1.00 73.56 304 ARG A C 1
ATOM 2450 O O . ARG A 1 304 ? 6.948 -3.559 16.170 1.00 73.56 304 ARG A O 1
ATOM 2457 N N . PRO A 1 305 ? 7.758 -3.616 14.070 1.00 76.81 305 PRO A N 1
ATOM 2458 C CA . PRO A 1 305 ? 7.928 -5.070 14.063 1.00 76.81 305 PRO A CA 1
ATOM 2459 C C . PRO A 1 305 ? 8.905 -5.539 15.150 1.00 76.81 305 PRO A C 1
ATOM 2461 O O . PRO A 1 305 ? 8.590 -6.454 15.907 1.00 76.81 305 PRO A O 1
ATOM 2464 N N . PHE A 1 306 ? 10.034 -4.840 15.303 1.00 80.75 306 PHE A N 1
ATOM 2465 C CA . PHE A 1 306 ? 11.043 -5.135 16.322 1.00 80.75 306 PHE A CA 1
ATOM 2466 C C . PHE A 1 306 ? 10.527 -4.867 17.739 1.00 80.75 306 PHE A C 1
ATOM 2468 O O . PHE A 1 306 ? 10.717 -5.696 18.625 1.00 80.75 306 PHE A O 1
ATOM 2475 N N . ILE A 1 307 ? 9.817 -3.754 17.955 1.00 75.19 307 ILE A N 1
ATOM 2476 C CA . ILE A 1 307 ? 9.205 -3.420 19.251 1.00 75.19 307 ILE A CA 1
ATOM 2477 C C . ILE A 1 307 ? 8.154 -4.468 19.632 1.00 75.19 307 ILE A C 1
ATOM 2479 O O . ILE A 1 307 ? 8.103 -4.899 20.783 1.00 75.19 307 ILE A O 1
ATOM 2483 N N . ARG A 1 308 ? 7.320 -4.905 18.681 1.00 73.62 308 ARG A N 1
ATOM 2484 C CA . ARG A 1 308 ? 6.290 -5.926 18.915 1.00 73.62 308 ARG A CA 1
ATOM 2485 C C . ARG A 1 308 ? 6.911 -7.261 19.315 1.00 73.62 308 ARG A C 1
ATOM 2487 O O . ARG A 1 308 ? 6.455 -7.862 20.287 1.00 73.62 308 ARG A O 1
ATOM 2494 N N . ASP A 1 309 ? 7.936 -7.705 18.595 1.00 75.88 309 ASP A N 1
ATOM 2495 C CA . ASP A 1 309 ? 8.640 -8.949 18.910 1.00 75.88 309 ASP A CA 1
ATOM 2496 C C . ASP A 1 309 ? 9.404 -8.849 20.231 1.00 75.88 309 ASP A C 1
ATOM 2498 O O . ASP A 1 309 ? 9.368 -9.786 21.027 1.00 75.88 309 ASP A O 1
ATOM 2502 N N . TYR A 1 310 ? 9.988 -7.688 20.536 1.00 75.88 310 TYR A N 1
ATOM 2503 C CA . TYR A 1 310 ? 10.605 -7.428 21.834 1.00 75.88 310 TYR A CA 1
ATOM 2504 C C . TYR A 1 310 ? 9.594 -7.485 22.977 1.00 75.88 310 TYR A C 1
ATOM 2506 O O . TYR A 1 310 ? 9.798 -8.236 23.927 1.00 75.88 310 TYR A O 1
ATOM 2514 N N . ARG A 1 311 ? 8.460 -6.780 22.877 1.00 71.00 311 ARG A N 1
ATOM 2515 C CA . ARG A 1 311 ? 7.397 -6.821 23.897 1.00 71.00 311 ARG A CA 1
ATOM 2516 C C . ARG A 1 311 ? 6.858 -8.242 24.095 1.00 71.00 311 ARG A C 1
ATOM 2518 O O . ARG A 1 311 ? 6.615 -8.644 25.229 1.00 71.00 311 ARG A O 1
ATOM 2525 N N . ARG A 1 312 ? 6.697 -9.024 23.022 1.00 70.56 312 ARG A N 1
ATOM 2526 C CA . ARG A 1 312 ? 6.295 -10.440 23.110 1.00 70.56 312 ARG A CA 1
ATOM 2527 C C . ARG A 1 312 ? 7.339 -11.289 23.829 1.00 70.56 312 ARG A C 1
ATOM 2529 O O . ARG A 1 312 ? 6.978 -12.029 24.738 1.00 70.56 312 ARG A O 1
ATOM 2536 N N . ALA A 1 313 ? 8.612 -11.144 23.472 1.00 71.88 313 ALA A N 1
ATOM 2537 C CA . ALA A 1 313 ? 9.708 -11.863 24.113 1.00 71.88 313 ALA A CA 1
ATOM 2538 C C . ALA A 1 313 ? 9.854 -11.490 25.596 1.00 71.88 313 ALA A C 1
ATOM 2540 O O . ALA A 1 313 ? 10.140 -12.352 26.419 1.00 71.88 313 ALA A O 1
ATOM 2541 N N . VAL A 1 314 ? 9.605 -10.227 25.952 1.00 70.38 314 VAL A N 1
ATOM 2542 C CA . VAL A 1 314 ? 9.561 -9.762 27.344 1.00 70.38 314 VAL A CA 1
ATOM 2543 C C . VAL A 1 314 ? 8.434 -10.447 28.117 1.00 70.38 314 VAL A C 1
ATOM 2545 O O . VAL A 1 314 ? 8.699 -10.974 29.191 1.00 70.38 314 VAL A O 1
ATOM 2548 N N . LYS A 1 315 ? 7.213 -10.486 27.565 1.00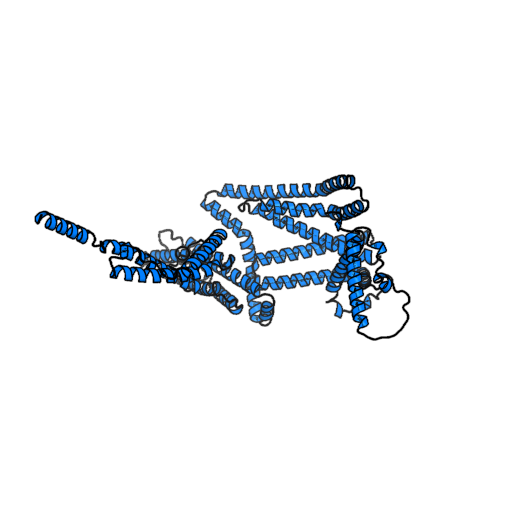 67.00 315 LYS A N 1
ATOM 2549 C CA . LYS A 1 315 ? 6.048 -11.134 28.198 1.00 67.00 315 LYS A CA 1
ATOM 2550 C C . LYS A 1 315 ? 6.201 -12.649 28.352 1.00 67.00 315 LYS A C 1
ATOM 2552 O O . LYS A 1 315 ? 5.590 -13.231 29.233 1.00 67.00 315 LYS A O 1
ATOM 2557 N N . GLN A 1 316 ? 6.983 -13.280 27.481 1.00 76.12 316 GLN A N 1
ATOM 2558 C CA . GLN A 1 316 ? 7.245 -14.722 27.498 1.00 76.12 316 GLN A CA 1
ATOM 2559 C C . GLN A 1 316 ? 8.562 -15.083 28.205 1.00 76.12 316 GLN A C 1
ATOM 2561 O O . GLN A 1 316 ? 8.985 -16.229 28.110 1.00 76.12 316 GLN A O 1
ATOM 2566 N N . GLU A 1 317 ? 9.242 -14.115 28.833 1.00 77.62 317 GLU A N 1
ATOM 2567 C CA . GLU A 1 317 ? 10.562 -14.267 29.478 1.00 77.62 317 GLU A CA 1
ATOM 2568 C C . GLU A 1 317 ? 11.693 -14.788 28.559 1.00 77.62 317 GLU A C 1
ATOM 2570 O O . GLU A 1 317 ? 12.764 -15.185 29.007 1.00 77.62 317 GLU A O 1
ATOM 2575 N N . LYS A 1 318 ? 11.522 -14.694 27.235 1.00 85.00 318 LYS A N 1
ATOM 2576 C CA . LYS A 1 318 ? 12.437 -15.213 26.198 1.00 85.00 318 LYS A CA 1
ATOM 2577 C C . LYS A 1 318 ? 13.321 -14.141 25.558 1.00 85.00 318 LYS A C 1
ATOM 2579 O O . LYS A 1 318 ? 13.623 -14.179 24.363 1.00 85.00 318 LYS A O 1
ATOM 2584 N N . ARG A 1 319 ? 13.756 -13.149 26.340 1.00 83.50 319 ARG A N 1
ATOM 2585 C CA . ARG A 1 319 ? 14.548 -12.009 25.828 1.00 83.50 319 ARG A CA 1
ATOM 2586 C C . ARG A 1 319 ? 15.873 -12.456 25.194 1.00 83.50 319 ARG A C 1
ATOM 2588 O O . ARG A 1 319 ? 16.228 -11.976 24.121 1.00 83.50 319 ARG A O 1
ATOM 2595 N N . GLY A 1 320 ? 16.573 -13.395 25.837 1.00 82.56 320 GLY A N 1
ATOM 2596 C CA . GLY A 1 320 ? 17.854 -13.922 25.350 1.00 82.56 320 GLY A CA 1
ATOM 2597 C C . GLY A 1 320 ? 17.729 -14.672 24.022 1.00 82.56 320 GLY A C 1
ATOM 2598 O O . GLY A 1 320 ? 18.511 -14.428 23.106 1.00 82.56 320 GLY A O 1
ATOM 2599 N N . GLU A 1 321 ? 16.701 -15.517 23.882 1.00 85.75 321 GLU A N 1
ATOM 2600 C CA . GLU A 1 321 ? 16.417 -16.248 22.636 1.00 85.75 321 GLU A CA 1
ATOM 2601 C C . GLU A 1 321 ? 16.135 -15.294 21.471 1.00 85.75 321 GLU A C 1
ATOM 2603 O O . GLU A 1 321 ? 16.604 -15.508 20.353 1.00 85.75 321 GLU A O 1
ATOM 2608 N N . MET A 1 322 ? 15.397 -14.213 21.731 1.00 87.81 322 MET A N 1
ATOM 2609 C CA . MET A 1 322 ? 15.075 -13.220 20.713 1.00 87.81 322 MET A CA 1
ATOM 2610 C C . MET A 1 322 ? 16.323 -12.462 20.235 1.00 87.81 322 MET A C 1
ATOM 2612 O O . MET A 1 322 ? 16.548 -12.374 19.027 1.00 87.81 322 MET A O 1
ATOM 2616 N N . LEU A 1 323 ? 17.169 -11.977 21.151 1.00 88.12 323 LEU A N 1
ATOM 2617 C CA . LEU A 1 323 ? 18.404 -11.274 20.781 1.00 88.12 323 LEU A CA 1
ATOM 2618 C C . LEU A 1 323 ? 19.374 -12.193 20.025 1.00 88.12 323 LEU A C 1
ATOM 2620 O O . LEU A 1 323 ? 19.957 -11.782 19.020 1.00 88.12 323 LEU A O 1
ATOM 2624 N N . ALA A 1 324 ? 19.497 -13.453 20.456 1.00 88.62 324 ALA A N 1
ATOM 2625 C CA . ALA A 1 324 ? 20.274 -14.461 19.742 1.00 88.62 324 ALA A CA 1
ATOM 2626 C C . ALA A 1 324 ? 19.703 -14.728 18.337 1.00 88.62 324 ALA A C 1
ATOM 2628 O O . ALA A 1 324 ? 20.461 -14.804 17.372 1.00 88.62 324 ALA A O 1
ATOM 2629 N N . SER A 1 325 ? 18.375 -14.800 18.196 1.00 88.62 325 SER A N 1
ATOM 2630 C CA . SER A 1 325 ? 17.696 -14.935 16.900 1.00 88.62 325 SER A CA 1
ATOM 2631 C C . SER A 1 325 ? 17.986 -13.751 15.976 1.00 88.62 325 SER A C 1
ATOM 2633 O O . SER A 1 325 ? 18.339 -13.960 14.818 1.00 88.62 325 SER A O 1
ATOM 2635 N N . TRP A 1 326 ? 17.906 -12.511 16.465 1.00 91.56 326 TRP A N 1
ATOM 2636 C CA . TRP A 1 326 ? 18.237 -11.326 15.665 1.00 91.56 326 TRP A CA 1
ATOM 2637 C C . TRP A 1 326 ? 19.705 -11.312 15.230 1.00 91.56 326 TRP A C 1
ATOM 2639 O O . TRP A 1 326 ? 19.998 -11.038 14.066 1.00 91.56 326 TRP A O 1
ATOM 2649 N N . PHE A 1 327 ? 20.623 -11.670 16.129 1.00 92.25 327 PHE A N 1
ATOM 2650 C CA . PHE A 1 327 ? 22.044 -11.786 15.806 1.00 92.25 327 PHE A CA 1
ATOM 2651 C C . PHE A 1 327 ? 22.307 -12.858 14.736 1.00 92.25 327 PHE A C 1
ATOM 2653 O O . PHE A 1 327 ? 22.989 -12.594 13.743 1.00 92.25 327 PHE A O 1
ATOM 2660 N N . LEU A 1 328 ? 21.710 -14.046 14.887 1.00 92.12 328 LEU A N 1
ATOM 2661 C CA . LEU A 1 328 ? 21.811 -15.131 13.910 1.00 92.12 328 LEU A CA 1
ATOM 2662 C C . LEU A 1 328 ? 21.199 -14.749 12.561 1.00 92.12 328 LEU A C 1
ATOM 2664 O O . LEU A 1 328 ? 21.791 -15.055 11.530 1.00 92.12 328 LEU A O 1
ATOM 2668 N N . GLN A 1 329 ? 20.064 -14.045 12.543 1.00 92.12 329 GLN A N 1
ATOM 2669 C CA . GLN A 1 329 ? 19.479 -13.528 11.304 1.00 92.12 329 GLN A CA 1
ATOM 2670 C C . GLN A 1 329 ? 20.407 -12.513 10.624 1.00 92.12 329 GLN A C 1
ATOM 2672 O O . GLN A 1 329 ? 20.549 -12.550 9.405 1.00 92.12 329 GLN A O 1
ATOM 2677 N N . GLY A 1 330 ? 21.079 -11.643 11.384 1.00 91.94 330 GLY A N 1
ATOM 2678 C CA . GLY A 1 330 ? 22.076 -10.715 10.844 1.00 91.94 330 GLY A CA 1
ATOM 2679 C C . GLY A 1 330 ? 23.262 -11.438 10.197 1.00 91.94 330 GLY A C 1
ATOM 2680 O O . GLY A 1 330 ? 23.628 -11.139 9.060 1.00 91.94 330 GLY A O 1
ATOM 2681 N N . LEU A 1 331 ? 23.822 -12.443 10.877 1.00 93.62 331 LEU A N 1
ATOM 2682 C CA . LEU A 1 331 ? 24.892 -13.278 10.319 1.00 93.62 331 LEU A CA 1
ATOM 2683 C C . LEU A 1 331 ? 24.430 -14.062 9.086 1.00 93.62 331 LEU A C 1
ATOM 2685 O O . LEU A 1 331 ? 25.137 -14.100 8.077 1.00 93.62 331 LEU A O 1
ATOM 2689 N N . ALA A 1 332 ? 23.236 -14.653 9.145 1.00 92.44 332 ALA A N 1
ATOM 2690 C CA . ALA A 1 332 ? 22.646 -15.381 8.032 1.00 92.44 332 ALA A CA 1
ATOM 2691 C C . ALA A 1 332 ? 22.416 -14.467 6.823 1.00 92.44 332 ALA A C 1
ATOM 2693 O O . ALA A 1 332 ? 22.720 -14.870 5.704 1.00 92.44 332 ALA A O 1
ATOM 2694 N N . LEU A 1 333 ? 21.967 -13.223 7.025 1.00 92.62 333 LEU A N 1
ATOM 2695 C CA . LEU A 1 333 ? 21.792 -12.245 5.950 1.00 92.62 333 LEU A CA 1
ATOM 2696 C C . LEU A 1 333 ? 23.117 -11.990 5.220 1.00 92.62 333 LEU A C 1
ATOM 2698 O O . LEU A 1 333 ? 23.169 -12.053 3.993 1.00 92.62 333 LEU A O 1
ATOM 2702 N N . VAL A 1 334 ? 24.200 -11.755 5.968 1.00 93.25 334 VAL A N 1
ATOM 2703 C CA . VAL A 1 334 ? 25.540 -11.538 5.398 1.00 93.25 334 VAL A CA 1
ATOM 2704 C C . VAL A 1 334 ? 26.038 -12.788 4.667 1.00 93.25 334 VAL A C 1
ATOM 2706 O O . VAL A 1 334 ? 26.557 -12.687 3.552 1.00 93.25 334 VAL A O 1
ATOM 2709 N N . ALA A 1 335 ? 25.851 -13.971 5.255 1.00 93.50 335 ALA A N 1
ATOM 2710 C CA . ALA A 1 335 ? 26.259 -15.239 4.655 1.00 93.50 335 ALA A CA 1
ATOM 2711 C C . ALA A 1 335 ? 25.501 -15.534 3.349 1.00 93.50 335 ALA A C 1
ATOM 2713 O O . ALA A 1 335 ? 26.127 -15.855 2.337 1.00 93.50 335 ALA A O 1
ATOM 2714 N N . ILE A 1 336 ? 24.175 -15.364 3.346 1.00 93.25 336 ILE A N 1
ATOM 2715 C CA . ILE A 1 336 ? 23.317 -15.553 2.170 1.00 93.25 336 ILE A CA 1
ATOM 2716 C C . ILE A 1 336 ? 23.679 -14.538 1.086 1.00 93.25 336 ILE A C 1
ATOM 2718 O O . ILE A 1 336 ? 23.878 -14.928 -0.061 1.00 93.25 336 ILE A O 1
ATOM 2722 N N . MET A 1 337 ? 23.851 -13.258 1.429 1.00 91.12 337 MET A N 1
ATOM 2723 C CA . MET A 1 337 ? 24.277 -12.236 0.465 1.00 91.12 337 MET A CA 1
ATOM 2724 C C . MET A 1 337 ? 25.635 -12.567 -0.162 1.00 91.12 337 MET A C 1
ATOM 2726 O O . MET A 1 337 ? 25.795 -12.463 -1.378 1.00 91.12 337 MET A O 1
ATOM 2730 N N . SER A 1 338 ? 26.603 -13.023 0.635 1.00 92.69 338 SER A N 1
ATOM 2731 C CA . SER A 1 338 ? 27.910 -13.469 0.136 1.00 92.69 338 SER A CA 1
ATOM 2732 C C . SER A 1 338 ? 27.783 -14.674 -0.806 1.00 92.69 338 SER A C 1
ATOM 2734 O O . SER A 1 338 ? 28.397 -14.695 -1.876 1.00 92.69 338 SER A O 1
ATOM 2736 N N . ALA A 1 339 ? 26.940 -15.652 -0.462 1.00 93.31 339 ALA A N 1
ATOM 2737 C CA . ALA A 1 339 ? 26.666 -16.811 -1.309 1.00 93.31 339 ALA A CA 1
ATOM 2738 C C . ALA A 1 339 ? 25.996 -16.413 -2.637 1.00 93.31 339 ALA A C 1
ATOM 2740 O O . ALA A 1 339 ? 26.437 -16.860 -3.696 1.00 93.31 339 ALA A O 1
ATOM 2741 N N . ILE A 1 340 ? 24.998 -15.523 -2.600 1.00 93.12 340 ILE A N 1
ATOM 2742 C CA . ILE A 1 340 ? 24.320 -14.995 -3.792 1.00 93.12 340 ILE A CA 1
ATOM 2743 C C . ILE A 1 340 ? 25.311 -14.241 -4.685 1.00 93.12 340 ILE A C 1
ATOM 2745 O O . ILE A 1 340 ? 25.319 -14.452 -5.895 1.00 93.12 340 ILE A O 1
ATOM 2749 N N . LEU A 1 341 ? 26.186 -13.403 -4.117 1.00 89.88 341 LEU A N 1
ATOM 2750 C CA . LEU A 1 341 ? 27.201 -12.676 -4.887 1.00 89.88 341 LEU A CA 1
ATOM 2751 C C . LEU A 1 341 ? 28.209 -13.622 -5.554 1.00 89.88 341 LEU A C 1
ATOM 2753 O O . LEU A 1 341 ? 28.555 -13.426 -6.721 1.00 89.88 341 LEU A O 1
ATOM 2757 N N . LYS A 1 342 ? 28.648 -14.675 -4.854 1.00 92.81 342 LYS A N 1
ATOM 2758 C CA . LYS A 1 342 ? 29.508 -15.714 -5.442 1.00 92.81 342 LYS A CA 1
ATOM 2759 C C . LYS A 1 342 ? 28.793 -16.461 -6.566 1.00 92.81 342 LYS A C 1
ATOM 2761 O O . LYS A 1 342 ? 29.369 -16.637 -7.636 1.00 92.81 342 LYS A O 1
ATOM 2766 N N . LEU A 1 343 ? 27.534 -16.845 -6.364 1.00 91.56 343 LEU A N 1
ATOM 2767 C CA . LEU A 1 343 ? 26.728 -17.510 -7.388 1.00 91.56 343 LEU A CA 1
ATOM 2768 C C . LEU A 1 343 ? 26.544 -16.616 -8.627 1.00 91.56 343 LEU A C 1
ATOM 2770 O O . LEU A 1 343 ? 26.750 -17.060 -9.760 1.00 91.56 343 LEU A O 1
ATOM 2774 N N . ALA A 1 344 ? 26.241 -15.334 -8.418 1.00 89.81 344 ALA A N 1
ATOM 2775 C CA . ALA A 1 344 ? 26.114 -14.336 -9.474 1.00 89.81 344 ALA A CA 1
ATOM 2776 C C . ALA A 1 344 ? 27.411 -14.180 -10.287 1.00 89.81 344 ALA A C 1
ATOM 2778 O O . ALA A 1 344 ? 27.353 -14.053 -11.510 1.00 89.81 344 ALA A O 1
ATOM 2779 N N . ALA A 1 345 ? 28.580 -14.252 -9.641 1.00 87.50 345 ALA A N 1
ATOM 2780 C CA . ALA A 1 345 ? 29.877 -14.171 -10.315 1.00 87.50 345 ALA A CA 1
ATOM 2781 C C . ALA A 1 345 ? 30.167 -15.378 -11.229 1.00 87.50 345 ALA A C 1
ATOM 2783 O O . ALA A 1 345 ? 30.783 -15.213 -12.282 1.00 87.50 345 ALA A O 1
ATOM 2784 N N . VAL A 1 346 ? 29.698 -16.579 -10.869 1.00 91.06 346 VAL A N 1
ATOM 2785 C CA . VAL A 1 346 ? 29.898 -17.811 -11.664 1.00 91.06 346 VAL A CA 1
ATOM 2786 C C . VAL A 1 346 ? 28.825 -17.974 -12.753 1.00 91.06 346 VAL A C 1
ATOM 2788 O O . VAL A 1 346 ? 29.033 -18.658 -13.755 1.00 91.06 346 VAL A O 1
ATOM 2791 N N . THR A 1 347 ? 27.686 -17.290 -12.624 1.00 89.94 347 THR A N 1
ATOM 2792 C CA . THR A 1 347 ? 26.550 -17.382 -13.562 1.00 89.94 347 THR A CA 1
ATOM 2793 C C . THR A 1 347 ? 26.938 -17.205 -15.042 1.00 89.94 347 THR A C 1
ATOM 2795 O O . THR A 1 347 ? 26.503 -18.018 -15.863 1.00 89.94 347 THR A O 1
ATOM 2798 N N . PRO A 1 348 ? 27.780 -16.229 -15.444 1.00 86.88 348 PRO A N 1
ATOM 2799 C CA . PRO A 1 348 ? 28.175 -16.079 -16.846 1.00 86.88 348 PRO A CA 1
ATOM 2800 C C . PRO A 1 348 ? 28.931 -17.291 -17.404 1.00 86.88 348 PRO A C 1
ATOM 2802 O O . PRO A 1 348 ? 28.839 -17.564 -18.601 1.00 86.88 348 PRO A O 1
ATOM 2805 N N . GLN A 1 349 ? 29.675 -18.018 -16.563 1.00 87.62 349 GLN A N 1
ATOM 2806 C CA . GLN A 1 349 ? 30.393 -19.232 -16.964 1.00 87.62 349 GLN A CA 1
ATOM 2807 C C . GLN A 1 349 ? 29.411 -20.380 -17.211 1.00 87.62 349 GLN A C 1
ATOM 2809 O O . GLN A 1 349 ? 29.470 -21.012 -18.265 1.00 87.62 349 GLN A O 1
ATOM 2814 N N . PHE A 1 350 ? 28.439 -20.577 -16.312 1.00 87.44 350 PHE A N 1
ATOM 2815 C CA . PHE A 1 350 ? 27.354 -21.544 -16.517 1.00 87.44 350 PHE A CA 1
ATOM 2816 C C . PHE A 1 350 ? 26.571 -21.260 -17.799 1.00 87.44 350 PHE A C 1
ATOM 2818 O O . PHE A 1 350 ? 26.357 -22.167 -18.605 1.00 87.44 350 PHE A O 1
ATOM 2825 N N . LEU A 1 351 ? 26.217 -19.993 -18.037 1.00 86.12 351 LEU A N 1
ATOM 2826 C CA . LEU A 1 351 ? 25.521 -19.585 -19.256 1.00 86.12 351 LEU A CA 1
ATOM 2827 C C . LEU A 1 351 ? 26.372 -19.850 -20.509 1.00 86.12 351 LEU A C 1
ATOM 2829 O O . LEU A 1 351 ? 25.848 -20.256 -21.540 1.00 86.12 351 LEU A O 1
ATOM 2833 N N . SER A 1 352 ? 27.695 -19.682 -20.411 1.00 84.38 352 SER A N 1
ATOM 2834 C CA . SER A 1 352 ? 28.638 -19.985 -21.494 1.00 84.38 352 SER A CA 1
ATOM 2835 C C . SER A 1 352 ? 28.715 -21.480 -21.815 1.00 84.38 352 SER A C 1
ATOM 2837 O O . SER A 1 352 ? 28.805 -21.850 -22.983 1.00 84.38 352 SER A O 1
ATOM 2839 N N . HIS A 1 353 ? 28.676 -22.351 -20.808 1.00 87.62 353 HIS A N 1
ATOM 2840 C CA . HIS A 1 353 ? 28.650 -23.797 -21.033 1.00 87.62 353 HIS A CA 1
ATOM 2841 C C . HIS A 1 353 ? 27.301 -24.263 -21.586 1.00 87.62 353 HIS A C 1
ATOM 2843 O O . HIS A 1 353 ? 27.266 -25.087 -22.501 1.00 87.62 353 HIS A O 1
ATOM 2849 N N . ALA A 1 354 ? 26.194 -23.695 -21.095 1.00 84.56 354 ALA A N 1
ATOM 2850 C CA . ALA A 1 354 ? 24.867 -23.926 -21.660 1.00 84.56 354 ALA A CA 1
ATOM 2851 C C . ALA A 1 354 ? 24.805 -23.483 -23.131 1.00 84.56 354 ALA A C 1
ATOM 2853 O O . ALA A 1 354 ? 24.307 -24.229 -23.971 1.00 84.56 354 ALA A O 1
ATOM 2854 N N . GLN A 1 355 ? 25.402 -22.331 -23.461 1.00 84.06 355 GLN A N 1
ATOM 2855 C CA . GLN A 1 355 ? 25.555 -21.847 -24.833 1.00 84.06 355 GLN A CA 1
ATOM 2856 C C . GLN A 1 355 ? 26.303 -22.847 -25.711 1.00 84.06 355 GLN A C 1
ATOM 2858 O O . GLN A 1 355 ? 25.828 -23.178 -26.789 1.00 84.06 355 GLN A O 1
ATOM 2863 N N . GLN A 1 356 ? 27.466 -23.332 -25.270 1.00 84.44 356 GLN A N 1
ATOM 2864 C CA . GLN A 1 356 ? 28.269 -24.285 -26.043 1.00 84.44 356 GLN A CA 1
ATOM 2865 C C . GLN A 1 356 ? 27.495 -25.577 -26.324 1.00 84.44 356 GLN A C 1
ATOM 2867 O O . GLN A 1 356 ? 27.493 -26.056 -27.456 1.00 84.44 356 GLN A O 1
ATOM 2872 N N . ARG A 1 357 ? 26.777 -26.101 -25.321 1.00 85.88 357 ARG A N 1
ATOM 2873 C CA . ARG A 1 357 ? 25.919 -27.282 -25.489 1.00 85.88 357 ARG A CA 1
ATOM 2874 C C . ARG A 1 357 ? 24.778 -27.017 -26.467 1.00 85.88 357 ARG A C 1
ATOM 2876 O O . ARG A 1 357 ? 24.567 -27.810 -27.374 1.00 85.88 357 ARG A O 1
ATOM 2883 N N . LEU A 1 358 ? 24.084 -25.892 -26.341 1.00 82.00 358 LEU A N 1
ATOM 2884 C CA . LEU A 1 358 ? 22.953 -25.565 -27.208 1.00 82.00 358 LEU A CA 1
ATOM 2885 C C . LEU A 1 358 ? 23.402 -25.265 -28.652 1.00 82.00 358 LEU A C 1
ATOM 2887 O O . LEU A 1 358 ? 22.769 -25.693 -29.610 1.00 82.00 358 LEU A O 1
ATOM 2891 N N . LEU A 1 359 ? 24.547 -24.609 -28.839 1.00 81.62 359 LEU A N 1
ATOM 2892 C CA . LEU A 1 359 ? 25.128 -24.400 -30.167 1.00 81.62 359 LEU A CA 1
ATOM 2893 C C . LEU A 1 359 ? 25.588 -25.710 -30.819 1.00 81.62 359 LEU A C 1
ATOM 2895 O O . LEU A 1 359 ? 25.502 -25.821 -32.036 1.00 81.62 359 LEU A O 1
ATOM 2899 N N . SER A 1 360 ? 26.018 -26.708 -30.038 1.00 80.81 360 SER A N 1
ATOM 2900 C CA . SER A 1 360 ? 26.356 -28.034 -30.577 1.00 80.81 360 SER A CA 1
ATOM 2901 C C . SER A 1 360 ? 25.143 -28.834 -31.073 1.00 80.81 360 SER A C 1
ATOM 2903 O O . SER A 1 360 ? 25.311 -29.730 -31.896 1.00 80.81 360 SER A O 1
ATOM 2905 N N . THR A 1 361 ? 23.924 -28.509 -30.624 1.00 82.94 361 THR A N 1
ATOM 2906 C CA . THR A 1 361 ? 22.691 -29.198 -31.049 1.00 82.94 361 THR A CA 1
ATOM 2907 C C . THR A 1 361 ? 21.962 -28.489 -32.192 1.00 82.94 361 THR A C 1
ATOM 2909 O O . THR A 1 361 ? 21.202 -29.123 -32.926 1.00 82.94 361 THR A O 1
ATOM 2912 N N . LEU A 1 362 ? 22.199 -27.189 -32.392 1.00 79.94 362 LEU A N 1
ATOM 2913 C CA . LEU A 1 362 ? 21.592 -26.415 -33.475 1.00 79.94 362 LEU A CA 1
ATOM 2914 C C . LEU A 1 362 ? 22.313 -26.649 -34.812 1.00 79.94 362 LEU A C 1
ATOM 2916 O O . LEU A 1 362 ? 23.486 -26.329 -34.960 1.00 79.94 362 LEU A O 1
ATOM 2920 N N . LYS A 1 363 ? 21.585 -27.134 -35.827 1.00 74.56 363 LYS A N 1
ATOM 2921 C CA . LYS A 1 363 ? 22.107 -27.315 -37.200 1.00 74.56 363 LYS A CA 1
ATOM 2922 C C . LYS A 1 363 ? 21.887 -26.100 -38.113 1.00 74.56 363 LYS A C 1
ATOM 2924 O O . LYS A 1 363 ? 22.608 -25.922 -39.091 1.00 74.56 363 LYS A O 1
ATOM 2929 N N . HIS A 1 364 ? 20.910 -25.241 -37.811 1.00 78.75 364 HIS A N 1
ATOM 2930 C CA . HIS A 1 364 ? 20.583 -24.081 -38.648 1.00 78.75 364 HIS A CA 1
ATOM 2931 C C . HIS A 1 364 ? 21.438 -22.854 -38.308 1.00 78.75 364 HIS A C 1
ATOM 2933 O O . HIS A 1 364 ? 21.365 -22.313 -37.203 1.00 78.75 364 HIS A O 1
ATOM 2939 N N . ARG A 1 365 ? 22.166 -22.338 -39.310 1.00 74.12 365 ARG A N 1
ATOM 2940 C CA . ARG A 1 365 ? 23.013 -21.131 -39.215 1.00 74.12 365 ARG A CA 1
ATOM 2941 C C . ARG A 1 365 ? 22.262 -19.902 -38.685 1.00 74.12 365 ARG A C 1
ATOM 2943 O O . ARG A 1 365 ? 22.831 -19.121 -37.928 1.00 74.12 365 ARG A O 1
ATOM 2950 N N . GLY A 1 366 ? 20.986 -19.761 -39.041 1.00 71.44 366 GLY A N 1
ATOM 2951 C CA . GLY A 1 366 ? 20.126 -18.678 -38.566 1.00 71.44 366 GLY A CA 1
ATOM 2952 C C . GLY A 1 366 ? 19.816 -18.736 -37.070 1.00 71.44 366 GLY A C 1
ATOM 2953 O O . GLY A 1 366 ? 19.975 -17.744 -36.362 1.00 71.44 366 GLY A O 1
ATOM 2954 N N . LEU A 1 367 ? 19.458 -19.921 -36.564 1.00 72.56 367 LEU A N 1
ATOM 2955 C CA . LEU A 1 367 ? 19.216 -20.140 -35.135 1.00 72.56 367 LEU A CA 1
ATOM 2956 C C . LEU A 1 367 ? 20.499 -19.976 -34.317 1.00 72.56 367 LEU A C 1
ATOM 2958 O O . LEU A 1 367 ? 20.454 -19.410 -33.230 1.00 72.56 367 LEU A O 1
ATOM 2962 N N . ILE A 1 368 ? 21.646 -20.398 -34.857 1.00 75.75 368 ILE A N 1
ATOM 2963 C CA . ILE A 1 368 ? 22.963 -20.177 -34.243 1.00 75.75 368 ILE A CA 1
ATOM 2964 C C . ILE A 1 368 ? 23.244 -18.675 -34.082 1.00 75.75 368 ILE A C 1
ATOM 2966 O O . ILE A 1 368 ? 23.614 -18.237 -32.994 1.00 75.75 368 ILE A O 1
ATOM 2970 N N . GLN A 1 369 ? 23.041 -17.874 -35.134 1.00 73.31 369 GLN A N 1
ATOM 2971 C CA . GLN A 1 369 ? 23.268 -16.424 -35.094 1.00 73.31 369 GLN A CA 1
ATOM 2972 C C . GLN A 1 369 ? 22.297 -15.704 -34.153 1.00 73.31 369 GLN A C 1
ATOM 2974 O O . GLN A 1 369 ? 22.716 -14.830 -33.393 1.00 73.31 369 GLN A O 1
ATOM 2979 N N . PHE A 1 370 ? 21.019 -16.086 -34.166 1.00 73.75 370 PHE A N 1
ATOM 2980 C CA . PHE A 1 370 ? 20.017 -15.534 -33.259 1.00 73.75 370 PHE A CA 1
ATOM 2981 C C . PHE A 1 370 ? 20.334 -15.868 -31.797 1.00 73.75 370 PHE A C 1
ATOM 2983 O O . PHE A 1 370 ? 20.387 -14.973 -30.955 1.00 73.75 370 PHE A O 1
ATOM 2990 N N . ASN A 1 371 ? 20.616 -17.137 -31.495 1.00 76.06 371 ASN A N 1
ATOM 2991 C CA . ASN A 1 371 ? 20.922 -17.579 -30.138 1.00 76.06 371 ASN A CA 1
ATOM 2992 C C . ASN A 1 371 ? 22.214 -16.930 -29.613 1.00 76.06 371 ASN A C 1
ATOM 2994 O O . ASN A 1 371 ? 22.248 -16.430 -28.490 1.00 76.06 371 ASN A O 1
ATOM 2998 N N . ALA A 1 372 ? 23.243 -16.823 -30.458 1.00 74.31 372 ALA A N 1
ATOM 2999 C CA . ALA A 1 372 ? 24.463 -16.094 -30.128 1.00 74.31 372 ALA A CA 1
ATOM 3000 C C . ALA A 1 372 ? 24.199 -14.602 -29.845 1.00 74.31 372 ALA A C 1
ATOM 3002 O O . ALA A 1 372 ? 24.766 -14.064 -28.896 1.00 74.31 372 ALA A O 1
ATOM 3003 N N . ALA A 1 373 ? 23.321 -13.942 -30.610 1.00 70.44 373 ALA A N 1
ATOM 3004 C CA . ALA A 1 373 ? 22.949 -12.544 -30.380 1.00 70.44 373 ALA A CA 1
ATOM 3005 C C . ALA A 1 373 ? 22.166 -12.351 -29.068 1.00 70.44 373 ALA A C 1
ATOM 3007 O O . ALA A 1 373 ? 22.447 -11.421 -28.313 1.00 70.44 373 ALA A O 1
ATOM 3008 N N . VAL A 1 374 ? 21.225 -13.250 -28.766 1.00 74.88 374 VAL A N 1
ATOM 3009 C CA . VAL A 1 374 ? 20.459 -13.242 -27.511 1.00 74.88 374 VAL A CA 1
ATOM 3010 C C . VAL A 1 374 ? 21.385 -13.460 -26.313 1.00 74.88 374 VAL A C 1
ATOM 3012 O O . VAL A 1 374 ? 21.346 -12.701 -25.346 1.00 74.88 374 VAL A O 1
ATOM 3015 N N . LEU A 1 375 ? 22.278 -14.445 -26.378 1.00 75.00 375 LEU A N 1
ATOM 3016 C CA . LEU A 1 375 ? 23.200 -14.741 -25.282 1.00 75.00 375 LEU A CA 1
ATOM 3017 C C . LEU A 1 375 ? 24.277 -13.676 -25.092 1.00 75.00 375 LEU A C 1
ATOM 3019 O O . LEU A 1 375 ? 24.698 -13.447 -23.960 1.00 75.00 375 LEU A O 1
ATOM 3023 N N . TRP A 1 376 ? 24.680 -12.979 -26.155 1.00 71.69 376 TRP A N 1
ATOM 3024 C CA . TRP A 1 376 ? 25.551 -11.808 -26.047 1.00 71.69 376 TRP A CA 1
ATOM 3025 C C . TRP A 1 376 ? 24.910 -10.690 -25.211 1.00 71.69 376 TRP A C 1
ATOM 3027 O O . TRP A 1 376 ? 25.609 -10.013 -24.461 1.00 71.69 376 TRP A O 1
ATOM 3037 N N . PHE A 1 377 ? 23.581 -10.548 -25.264 1.00 73.75 377 PHE A N 1
ATOM 3038 C CA . PHE A 1 377 ? 22.834 -9.621 -24.414 1.00 73.75 377 PHE A CA 1
ATOM 3039 C C . PHE A 1 377 ? 22.605 -10.161 -22.990 1.00 73.75 377 PHE A C 1
ATOM 3041 O O . PHE A 1 377 ? 22.761 -9.425 -22.016 1.00 73.75 377 PHE A O 1
ATOM 3048 N N . ILE A 1 378 ? 22.259 -11.445 -22.839 1.00 78.56 378 ILE A N 1
ATOM 3049 C CA . ILE A 1 378 ? 21.924 -12.034 -21.529 1.00 78.56 378 ILE A CA 1
ATOM 3050 C C . ILE A 1 378 ? 23.170 -12.218 -20.655 1.00 78.56 378 ILE A C 1
ATOM 3052 O O . ILE A 1 378 ? 23.142 -11.880 -19.476 1.00 78.56 378 ILE A O 1
ATOM 3056 N N . LYS A 1 379 ? 24.280 -12.723 -21.202 1.00 78.50 379 LYS A N 1
ATOM 3057 C CA . LYS A 1 379 ? 25.486 -13.090 -20.437 1.00 78.50 379 LYS A CA 1
ATOM 3058 C C . LYS A 1 379 ? 26.062 -11.964 -19.556 1.00 78.50 379 LYS A C 1
ATOM 3060 O O . LYS A 1 379 ? 26.312 -12.241 -18.382 1.00 78.50 379 LYS A O 1
ATOM 3065 N N . PRO A 1 380 ? 26.257 -10.718 -20.035 1.00 78.19 380 PRO A N 1
ATOM 3066 C CA . PRO A 1 380 ? 26.736 -9.621 -19.185 1.00 78.19 380 PRO A CA 1
ATOM 3067 C C . PRO A 1 380 ? 25.696 -9.149 -18.154 1.00 78.19 380 PRO A C 1
ATOM 3069 O O . PRO A 1 380 ? 26.067 -8.567 -17.135 1.00 78.19 380 PRO A O 1
ATOM 3072 N N . ASN A 1 381 ? 24.409 -9.427 -18.386 1.00 83.81 381 ASN A N 1
ATOM 3073 C CA . ASN A 1 381 ? 23.304 -9.034 -17.509 1.00 83.81 381 ASN A CA 1
ATOM 3074 C C . ASN A 1 381 ? 22.879 -10.122 -16.506 1.00 83.81 381 ASN A C 1
ATOM 3076 O O . ASN A 1 381 ? 22.232 -9.832 -15.501 1.00 83.81 381 ASN A O 1
ATOM 3080 N N . ALA A 1 382 ? 23.292 -11.368 -16.733 1.00 85.88 382 ALA A N 1
ATOM 3081 C CA . ALA A 1 382 ? 22.933 -12.512 -15.907 1.00 85.88 382 ALA A CA 1
ATOM 3082 C C . ALA A 1 382 ? 23.303 -12.364 -14.415 1.00 85.88 382 ALA A C 1
ATOM 3084 O O . ALA A 1 382 ? 22.476 -12.738 -13.586 1.00 85.88 382 ALA A O 1
ATOM 3085 N N . PRO A 1 383 ? 24.464 -11.792 -14.019 1.00 88.25 383 PRO A N 1
ATOM 3086 C CA . PRO A 1 383 ? 24.830 -11.698 -12.604 1.00 88.25 383 PRO A CA 1
ATOM 3087 C C . PRO A 1 383 ? 23.819 -10.924 -11.754 1.00 88.25 383 PRO A C 1
ATOM 3089 O O . PRO A 1 383 ? 23.403 -11.399 -10.704 1.00 88.25 383 PRO A O 1
ATOM 3092 N N . TRP A 1 384 ? 23.389 -9.739 -12.196 1.00 90.06 384 TRP A N 1
ATOM 3093 C CA . TRP A 1 384 ? 22.468 -8.917 -11.405 1.00 90.06 384 TRP A CA 1
ATOM 3094 C C . TRP A 1 384 ? 21.028 -9.434 -11.474 1.00 90.06 384 TRP A C 1
ATOM 3096 O O . TRP A 1 384 ? 20.291 -9.300 -10.498 1.00 90.06 384 TRP A O 1
ATOM 3106 N N . PHE A 1 385 ? 20.647 -10.084 -12.578 1.00 89.38 385 PHE A N 1
ATOM 3107 C CA . PHE A 1 385 ? 19.370 -10.789 -12.675 1.00 89.38 385 PHE A CA 1
ATOM 3108 C C . PHE A 1 385 ? 19.310 -11.982 -11.709 1.00 89.38 385 PHE A C 1
ATOM 3110 O O . PHE A 1 385 ? 18.302 -12.177 -11.037 1.00 89.38 385 PHE A O 1
ATOM 3117 N N . MET A 1 386 ? 20.406 -12.732 -11.556 1.00 91.38 386 MET A N 1
ATOM 3118 C CA . MET A 1 386 ? 20.485 -13.808 -10.563 1.00 91.38 386 MET A CA 1
ATOM 3119 C C . MET A 1 386 ? 20.370 -13.290 -9.133 1.00 91.38 386 MET A C 1
ATOM 3121 O O . MET A 1 386 ? 19.676 -13.904 -8.330 1.00 91.38 386 MET A O 1
ATOM 3125 N N . VAL A 1 387 ? 20.988 -12.145 -8.815 1.00 91.56 387 VAL A N 1
ATOM 3126 C CA . VAL A 1 387 ? 20.795 -11.502 -7.503 1.00 91.56 387 VAL A CA 1
ATOM 3127 C C . VAL A 1 387 ? 19.316 -11.185 -7.273 1.00 91.56 387 VAL A C 1
ATOM 3129 O O . VAL A 1 387 ? 18.805 -11.494 -6.201 1.00 91.56 387 VAL A O 1
ATOM 3132 N N . LEU A 1 388 ? 18.618 -10.627 -8.270 1.00 93.12 388 LEU A N 1
ATOM 3133 C CA . LEU A 1 388 ? 17.190 -10.314 -8.173 1.00 93.12 388 LEU A CA 1
ATOM 3134 C C . LEU A 1 388 ? 16.347 -11.564 -7.898 1.00 93.12 388 LEU A C 1
ATOM 3136 O O . LEU A 1 388 ? 15.557 -11.568 -6.956 1.00 93.12 388 LEU A O 1
ATOM 3140 N N . VAL A 1 389 ? 16.514 -12.612 -8.710 1.00 93.25 389 VAL A N 1
ATOM 3141 C CA . VAL A 1 389 ? 15.721 -13.843 -8.593 1.00 93.25 389 VAL A CA 1
ATOM 3142 C C . VAL A 1 389 ? 16.027 -14.543 -7.275 1.00 93.25 389 VAL A C 1
ATOM 3144 O O . VAL A 1 389 ? 15.118 -14.758 -6.484 1.00 93.25 389 VAL A O 1
ATOM 3147 N N . CYS A 1 390 ? 17.298 -14.824 -6.975 1.00 92.81 390 CYS A N 1
ATOM 3148 C CA . CYS A 1 390 ? 17.663 -15.529 -5.748 1.00 92.81 390 CYS A CA 1
ATOM 3149 C C . CYS A 1 390 ? 17.238 -14.766 -4.489 1.00 92.81 390 CYS A C 1
ATOM 3151 O O . CYS A 1 390 ? 16.721 -15.388 -3.568 1.00 92.81 390 CYS A O 1
ATOM 3153 N N . ALA A 1 391 ? 17.415 -13.441 -4.436 1.00 92.44 391 ALA A N 1
ATOM 3154 C CA . ALA A 1 391 ? 17.037 -12.660 -3.260 1.00 92.44 391 ALA A CA 1
ATOM 3155 C C . ALA A 1 391 ? 15.523 -12.682 -3.001 1.00 92.44 391 ALA A C 1
ATOM 3157 O O . ALA A 1 391 ? 15.112 -12.835 -1.853 1.00 92.44 391 ALA A O 1
ATOM 3158 N N . ASN A 1 392 ? 14.700 -12.558 -4.050 1.00 92.75 392 ASN A N 1
ATOM 3159 C CA . ASN A 1 392 ? 13.242 -12.583 -3.911 1.00 92.75 392 ASN A CA 1
ATOM 3160 C C . ASN A 1 392 ? 12.715 -14.000 -3.649 1.00 92.75 392 ASN A C 1
ATOM 3162 O O . ASN A 1 392 ? 11.907 -14.180 -2.746 1.00 92.75 392 ASN A O 1
ATOM 3166 N N . THR A 1 393 ? 13.220 -15.009 -4.365 1.00 92.25 393 THR A N 1
ATOM 3167 C CA . THR A 1 393 ? 12.817 -16.406 -4.157 1.00 92.25 393 THR A CA 1
ATOM 3168 C C . THR A 1 393 ? 13.191 -16.891 -2.762 1.00 92.25 393 THR A C 1
ATOM 3170 O O . THR A 1 393 ? 12.360 -17.485 -2.091 1.00 92.25 393 THR A O 1
ATOM 3173 N N . ILE A 1 394 ? 14.413 -16.615 -2.285 1.00 92.06 394 ILE A N 1
ATOM 3174 C CA . ILE A 1 394 ? 14.804 -16.995 -0.921 1.00 92.06 394 ILE A CA 1
ATOM 3175 C C . ILE A 1 394 ? 13.875 -16.324 0.083 1.00 92.06 394 ILE A C 1
ATOM 3177 O O . ILE A 1 394 ? 13.391 -17.019 0.965 1.00 92.06 394 ILE A O 1
ATOM 3181 N N . ALA A 1 395 ? 13.598 -15.025 -0.074 1.00 88.56 395 ALA A N 1
ATOM 3182 C CA . ALA A 1 395 ? 12.739 -14.281 0.840 1.00 88.56 395 ALA A CA 1
ATOM 3183 C C . ALA A 1 395 ? 11.303 -14.820 0.914 1.00 88.56 395 ALA A C 1
ATOM 3185 O O . ALA A 1 395 ? 10.736 -14.832 1.999 1.00 88.56 395 ALA A O 1
ATOM 3186 N N . GLU A 1 396 ? 10.739 -15.304 -0.194 1.00 89.12 396 GLU A N 1
ATOM 3187 C CA . GLU A 1 396 ? 9.391 -15.891 -0.231 1.00 89.12 396 GLU A CA 1
ATOM 3188 C C . GLU A 1 396 ? 9.285 -17.199 0.574 1.00 89.12 396 GLU A C 1
ATOM 3190 O O . GLU A 1 396 ? 8.237 -17.501 1.138 1.00 89.12 396 GLU A O 1
ATOM 3195 N N . PHE A 1 397 ? 10.381 -17.955 0.688 1.00 90.06 397 PHE A N 1
ATOM 3196 C CA . PHE A 1 397 ? 10.436 -19.177 1.498 1.00 90.06 397 PHE A CA 1
ATOM 3197 C C . PHE A 1 397 ? 10.787 -18.926 2.974 1.00 90.06 397 PHE A C 1
ATOM 3199 O O . PHE A 1 397 ? 10.866 -19.881 3.755 1.00 90.06 397 PHE A O 1
ATOM 3206 N N . LEU A 1 398 ? 11.027 -17.675 3.385 1.00 87.62 398 LEU A N 1
ATOM 3207 C CA . LEU A 1 398 ? 11.362 -17.363 4.772 1.00 87.62 398 LEU A CA 1
ATOM 3208 C C . LEU A 1 398 ? 10.100 -17.275 5.643 1.00 87.62 398 LEU A C 1
ATOM 3210 O O . LEU A 1 398 ? 9.113 -16.671 5.241 1.00 87.62 398 LEU A O 1
ATOM 3214 N N . PRO A 1 399 ? 10.127 -17.798 6.881 1.00 84.19 399 PRO A N 1
ATOM 3215 C CA . PRO A 1 399 ? 9.026 -17.604 7.821 1.00 84.19 399 PRO A CA 1
ATOM 3216 C C . PRO A 1 399 ? 8.848 -16.125 8.195 1.00 84.19 399 PRO A C 1
ATOM 3218 O O . PRO A 1 399 ? 9.827 -15.495 8.599 1.00 84.19 399 PRO A O 1
ATOM 3221 N N . ASP A 1 400 ? 7.612 -15.609 8.209 1.00 77.50 400 ASP A N 1
ATOM 3222 C CA . ASP A 1 400 ? 7.270 -14.197 8.511 1.00 77.50 400 ASP A CA 1
ATOM 3223 C C . ASP A 1 400 ? 7.910 -13.632 9.798 1.00 77.50 400 ASP A C 1
ATOM 3225 O O . ASP A 1 400 ? 8.146 -12.433 9.932 1.00 77.50 400 ASP A O 1
ATOM 3229 N N . ARG A 1 401 ? 8.224 -14.503 10.765 1.00 76.06 401 ARG A N 1
ATOM 3230 C CA . ARG A 1 401 ? 8.911 -14.162 12.027 1.00 76.06 401 ARG A CA 1
ATOM 3231 C C . ARG A 1 401 ? 10.376 -13.726 11.859 1.00 76.06 401 ARG A C 1
ATOM 3233 O O . ARG A 1 401 ? 10.976 -13.222 12.803 1.00 76.06 401 ARG A O 1
ATOM 3240 N N . TRP A 1 402 ? 11.000 -13.956 10.705 1.00 84.12 402 TRP A N 1
ATOM 3241 C CA . TRP A 1 402 ? 12.402 -13.599 10.452 1.00 84.12 402 TRP A CA 1
ATOM 3242 C C . TRP A 1 402 ? 12.516 -12.209 9.826 1.00 84.12 402 TRP A C 1
ATOM 3244 O O . TRP A 1 402 ? 12.855 -12.061 8.651 1.00 84.12 402 TRP A O 1
ATOM 3254 N N . ILE A 1 403 ? 12.223 -11.187 10.634 1.00 84.44 403 ILE A N 1
ATOM 3255 C CA . ILE A 1 403 ? 12.110 -9.784 10.206 1.00 84.44 403 ILE A CA 1
ATOM 3256 C C . ILE A 1 403 ? 13.376 -9.291 9.487 1.00 84.44 403 ILE A C 1
ATOM 3258 O O . ILE A 1 403 ? 13.277 -8.645 8.447 1.00 84.44 403 ILE A O 1
ATOM 3262 N N . ILE A 1 404 ? 14.571 -9.588 10.012 1.00 87.62 404 ILE A N 1
ATOM 3263 C CA . ILE A 1 404 ? 15.835 -9.083 9.445 1.00 87.62 404 ILE A CA 1
ATOM 3264 C C . ILE A 1 404 ? 16.118 -9.750 8.100 1.00 87.62 404 ILE A C 1
ATOM 3266 O O . ILE A 1 404 ? 16.552 -9.101 7.153 1.00 87.62 404 ILE A O 1
ATOM 3270 N N . LEU A 1 405 ? 15.842 -11.048 7.998 1.00 88.50 405 LEU A N 1
ATOM 3271 C CA . LEU A 1 405 ? 16.166 -11.830 6.813 1.00 88.50 405 LEU A CA 1
ATOM 3272 C C . LEU A 1 405 ? 15.246 -11.487 5.624 1.00 88.50 405 LEU A C 1
ATOM 3274 O O . LEU A 1 405 ? 15.679 -11.539 4.475 1.00 88.50 405 LEU A O 1
ATOM 3278 N N . HIS A 1 406 ? 14.027 -11.009 5.894 1.00 88.12 406 HIS A N 1
ATOM 3279 C CA . HIS A 1 406 ? 13.121 -10.462 4.878 1.00 88.12 406 HIS A CA 1
ATOM 3280 C C . HIS A 1 406 ? 13.652 -9.198 4.184 1.00 88.12 406 HIS A C 1
ATOM 3282 O O . HIS A 1 406 ? 13.210 -8.889 3.078 1.00 88.12 406 HIS A O 1
ATOM 3288 N N . TRP A 1 407 ? 14.643 -8.496 4.754 1.00 88.50 407 TRP A N 1
ATOM 3289 C CA . TRP A 1 407 ? 15.315 -7.382 4.069 1.00 88.50 407 TRP A CA 1
ATOM 3290 C C . TRP A 1 407 ? 16.161 -7.823 2.867 1.00 88.50 407 TRP A C 1
ATOM 3292 O O . TRP A 1 407 ? 16.576 -6.983 2.068 1.00 88.50 407 TRP A O 1
ATOM 3302 N N . LEU A 1 408 ? 16.370 -9.128 2.677 1.00 91.25 408 LEU A N 1
ATOM 3303 C CA . LEU A 1 408 ? 17.068 -9.671 1.516 1.00 91.25 408 LEU A CA 1
ATOM 3304 C C . LEU A 1 408 ? 16.400 -9.270 0.188 1.00 91.25 408 LEU A C 1
ATOM 3306 O O . LEU A 1 408 ? 17.078 -8.771 -0.711 1.00 91.25 408 LEU A O 1
ATOM 3310 N N . ALA A 1 409 ? 15.077 -9.431 0.076 1.00 89.31 409 ALA A N 1
ATOM 3311 C CA . ALA A 1 409 ? 14.316 -9.088 -1.129 1.00 89.31 409 ALA A CA 1
ATOM 3312 C C . ALA A 1 409 ? 14.409 -7.601 -1.527 1.00 89.31 409 ALA A C 1
ATOM 3314 O O . ALA A 1 409 ? 14.755 -7.324 -2.683 1.00 89.31 409 ALA A O 1
ATOM 3315 N N . PRO A 1 410 ? 14.150 -6.620 -0.633 1.00 89.94 410 PRO A N 1
ATOM 3316 C CA . PRO A 1 410 ? 14.267 -5.211 -0.992 1.00 89.94 410 PRO A CA 1
ATOM 3317 C C . PRO A 1 410 ? 15.712 -4.818 -1.318 1.00 89.94 410 PRO A C 1
ATOM 3319 O O . PRO A 1 410 ? 15.920 -4.086 -2.283 1.00 89.94 410 PRO A O 1
ATOM 3322 N N . ILE A 1 411 ? 16.720 -5.340 -0.607 1.00 90.56 411 ILE A N 1
ATOM 3323 C CA . ILE A 1 411 ? 18.136 -5.064 -0.916 1.00 90.56 411 ILE A CA 1
ATOM 3324 C C . ILE A 1 411 ? 18.509 -5.612 -2.302 1.00 90.56 411 ILE A C 1
ATOM 3326 O O . ILE A 1 411 ? 19.096 -4.892 -3.114 1.00 90.56 411 ILE A O 1
ATOM 3330 N N . GLY A 1 412 ? 18.135 -6.860 -2.602 1.00 90.56 412 GLY A N 1
ATOM 3331 C CA . GLY A 1 412 ? 18.378 -7.479 -3.907 1.00 90.56 412 GLY A CA 1
ATOM 3332 C C . GLY A 1 412 ? 17.679 -6.737 -5.048 1.00 90.56 412 GLY A C 1
ATOM 3333 O O . GLY A 1 412 ? 18.281 -6.496 -6.095 1.00 90.56 412 GLY A O 1
ATOM 3334 N N . SER A 1 413 ? 16.441 -6.295 -4.818 1.00 91.56 413 SER A N 1
ATOM 3335 C CA . SER A 1 413 ? 15.657 -5.525 -5.789 1.00 91.56 413 SER A CA 1
ATOM 3336 C C . SER A 1 413 ? 16.238 -4.130 -6.036 1.00 91.56 413 SER A C 1
ATOM 3338 O O . SER A 1 413 ? 16.337 -3.710 -7.188 1.00 91.56 413 SER A O 1
ATOM 3340 N N . LEU A 1 414 ? 16.698 -3.432 -4.990 1.00 91.75 414 LEU A N 1
ATOM 3341 C CA . LEU A 1 414 ? 17.378 -2.135 -5.112 1.00 91.75 414 LEU A CA 1
ATOM 3342 C C . LEU A 1 414 ? 18.699 -2.256 -5.883 1.00 91.75 414 LEU A C 1
ATOM 3344 O O . LEU A 1 414 ? 18.973 -1.450 -6.775 1.00 91.75 414 LEU A O 1
ATOM 3348 N N . TYR A 1 415 ? 19.498 -3.288 -5.593 1.00 91.25 415 TYR A N 1
ATOM 3349 C CA . TYR A 1 415 ? 20.730 -3.567 -6.334 1.00 91.25 415 TYR A CA 1
ATOM 3350 C C . TYR A 1 415 ? 20.454 -3.840 -7.820 1.00 91.25 415 TYR A C 1
ATOM 3352 O O . TYR A 1 415 ? 21.118 -3.277 -8.696 1.00 91.25 415 TYR A O 1
ATOM 3360 N N . ALA A 1 416 ? 19.457 -4.676 -8.114 1.00 90.88 416 ALA A N 1
ATOM 3361 C CA . ALA A 1 416 ? 19.071 -4.999 -9.481 1.00 90.88 416 ALA A CA 1
ATOM 3362 C C . ALA A 1 416 ? 18.530 -3.774 -10.229 1.00 90.88 416 ALA A C 1
ATOM 3364 O O . ALA A 1 416 ? 18.934 -3.539 -11.366 1.00 90.88 416 ALA A O 1
ATOM 3365 N N . ALA A 1 417 ? 17.698 -2.949 -9.585 1.00 90.88 417 ALA A N 1
ATOM 3366 C CA . ALA A 1 417 ? 17.197 -1.700 -10.153 1.00 90.88 417 ALA A CA 1
ATOM 3367 C C . ALA A 1 417 ? 18.343 -0.740 -10.502 1.00 90.88 417 ALA A C 1
ATOM 3369 O O . ALA A 1 417 ? 18.397 -0.227 -11.619 1.00 90.88 417 ALA A O 1
ATOM 3370 N N . PHE A 1 418 ? 19.312 -0.558 -9.597 1.00 93.19 418 PHE A N 1
ATOM 3371 C CA . PHE A 1 418 ? 20.506 0.249 -9.860 1.00 93.19 418 PHE A CA 1
ATOM 3372 C C . PHE A 1 418 ? 21.280 -0.249 -11.090 1.00 93.19 418 PHE A C 1
ATOM 3374 O O . PHE A 1 418 ? 21.659 0.545 -11.953 1.00 93.19 418 PHE A O 1
ATOM 3381 N N . ARG A 1 419 ? 21.510 -1.566 -11.204 1.00 90.75 419 ARG A N 1
ATOM 3382 C CA . ARG A 1 419 ? 22.232 -2.150 -12.348 1.00 90.75 419 ARG A CA 1
ATOM 3383 C C . ARG A 1 419 ? 21.430 -2.054 -13.644 1.00 90.75 419 ARG A C 1
ATOM 3385 O O . ARG A 1 419 ? 22.015 -1.711 -14.667 1.00 90.75 419 ARG A O 1
ATOM 3392 N N . ALA A 1 420 ? 20.123 -2.292 -13.599 1.00 90.00 420 ALA A N 1
ATOM 3393 C CA . ALA A 1 420 ? 19.241 -2.181 -14.755 1.00 90.00 420 ALA A CA 1
ATOM 3394 C C . ALA A 1 420 ? 19.233 -0.752 -15.313 1.00 90.00 420 ALA A C 1
ATOM 3396 O O . ALA A 1 420 ? 19.479 -0.561 -16.502 1.00 90.00 420 ALA A O 1
ATOM 3397 N N . VAL A 1 421 ? 19.047 0.256 -14.454 1.00 91.19 421 VAL A N 1
ATOM 3398 C CA . VAL A 1 421 ? 19.094 1.671 -14.859 1.00 91.19 421 VAL A CA 1
ATOM 3399 C C . VAL A 1 421 ? 20.451 2.012 -15.465 1.00 91.19 421 VAL A C 1
ATOM 3401 O O . VAL A 1 421 ? 20.505 2.629 -16.527 1.00 91.19 421 VAL A O 1
ATOM 3404 N N . ARG A 1 422 ? 21.546 1.558 -14.847 1.00 91.19 422 ARG A N 1
ATOM 3405 C CA . ARG A 1 422 ? 22.896 1.796 -15.364 1.00 91.19 422 ARG A CA 1
ATOM 3406 C C . ARG A 1 422 ? 23.073 1.248 -16.771 1.00 91.19 422 ARG A C 1
ATOM 3408 O O . ARG A 1 422 ? 23.521 1.982 -17.644 1.00 91.19 422 ARG A O 1
ATOM 3415 N N . VAL A 1 423 ? 22.700 -0.011 -16.989 1.00 88.88 423 VAL A N 1
ATOM 3416 C CA . VAL A 1 423 ? 22.807 -0.667 -18.299 1.00 88.88 423 VAL A CA 1
ATOM 3417 C C . VAL A 1 423 ? 21.932 0.037 -19.333 1.00 88.88 423 VAL A C 1
ATOM 3419 O O . VAL A 1 423 ? 22.381 0.250 -20.455 1.00 88.88 423 VAL A O 1
ATOM 3422 N N . ILE A 1 424 ? 20.714 0.449 -18.965 1.00 89.19 424 ILE A N 1
ATOM 3423 C CA . ILE A 1 424 ? 19.818 1.195 -19.857 1.00 89.19 424 ILE A CA 1
ATOM 3424 C C . ILE A 1 424 ? 20.447 2.533 -20.255 1.00 89.19 424 ILE A C 1
ATOM 3426 O O . ILE A 1 424 ? 20.470 2.858 -21.438 1.00 89.19 424 ILE A O 1
ATOM 3430 N N . VAL A 1 425 ? 20.987 3.299 -19.305 1.00 89.88 425 VAL A N 1
ATOM 3431 C CA . VAL A 1 425 ? 21.591 4.610 -19.590 1.00 89.88 425 VAL A CA 1
ATOM 3432 C C . VAL A 1 425 ? 22.884 4.466 -20.400 1.00 89.88 425 VAL A C 1
ATOM 3434 O O . VAL A 1 425 ? 23.058 5.185 -21.382 1.00 89.88 425 VAL A O 1
ATOM 3437 N N . GLU A 1 426 ? 23.758 3.512 -20.055 1.00 88.81 426 GLU A N 1
ATOM 3438 C CA . GLU A 1 426 ? 24.952 3.183 -20.853 1.00 88.81 426 GLU A CA 1
ATOM 3439 C C . GLU A 1 426 ? 24.557 2.812 -22.288 1.00 88.81 426 GLU A C 1
ATOM 3441 O O . GLU A 1 426 ? 25.149 3.313 -23.246 1.00 88.81 426 GLU A O 1
ATOM 3446 N N . TRP A 1 427 ? 23.512 1.994 -22.446 1.00 88.00 427 TRP A N 1
ATOM 3447 C CA . TRP A 1 427 ? 22.992 1.594 -23.748 1.00 88.00 427 TRP A CA 1
ATOM 3448 C C . TRP A 1 427 ? 22.410 2.775 -24.534 1.00 88.00 427 TRP A C 1
ATOM 3450 O O . TRP A 1 427 ? 22.774 2.943 -25.692 1.00 88.00 427 TRP A O 1
ATOM 3460 N N . VAL A 1 428 ? 21.571 3.622 -23.926 1.00 88.56 428 VAL A N 1
ATOM 3461 C CA . VAL A 1 428 ? 20.987 4.821 -24.564 1.00 88.56 428 VAL A CA 1
ATOM 3462 C C . VAL A 1 428 ? 22.089 5.751 -25.079 1.00 88.56 428 VAL A C 1
ATOM 3464 O O . VAL A 1 428 ? 22.057 6.199 -26.230 1.00 88.56 428 VAL A O 1
ATOM 3467 N N . ILE A 1 429 ? 23.111 6.007 -24.258 1.00 87.06 429 ILE A N 1
ATOM 3468 C CA . ILE A 1 429 ? 24.216 6.881 -24.654 1.00 87.06 429 ILE A CA 1
ATOM 3469 C C . ILE A 1 429 ? 25.037 6.215 -25.765 1.00 87.06 429 ILE A C 1
ATOM 3471 O O . ILE A 1 429 ? 25.204 6.802 -26.834 1.00 87.06 429 ILE A O 1
ATOM 3475 N N . ALA A 1 430 ? 25.486 4.970 -25.584 1.00 84.56 430 ALA A N 1
ATOM 3476 C CA . ALA A 1 430 ? 26.260 4.253 -26.600 1.00 84.56 430 ALA A CA 1
ATOM 3477 C C . ALA A 1 430 ? 25.498 4.127 -27.934 1.00 84.56 430 ALA A C 1
ATOM 3479 O O . ALA A 1 430 ? 26.074 4.278 -29.017 1.00 84.56 430 ALA A O 1
ATOM 3480 N N . ARG A 1 431 ? 24.180 3.910 -27.881 1.00 85.00 431 ARG A N 1
ATOM 3481 C CA . ARG A 1 431 ? 23.317 3.826 -29.061 1.00 85.00 431 ARG A CA 1
ATOM 3482 C C . ARG A 1 431 ? 23.237 5.155 -29.808 1.00 85.00 431 ARG A C 1
ATOM 3484 O O . ARG A 1 431 ? 23.363 5.164 -31.032 1.00 85.00 431 ARG A O 1
ATOM 3491 N N . SER A 1 432 ? 23.141 6.269 -29.085 1.00 86.00 432 SER A N 1
ATOM 3492 C CA . SER A 1 432 ? 23.173 7.616 -29.668 1.00 86.00 432 SER A CA 1
ATOM 3493 C C . SER A 1 432 ? 24.483 7.889 -30.427 1.00 86.00 432 SER A C 1
ATOM 3495 O O . SER A 1 432 ? 24.462 8.428 -31.535 1.00 86.00 432 SER A O 1
ATOM 3497 N N . PHE A 1 433 ? 25.632 7.466 -29.888 1.00 82.94 433 PHE A N 1
ATOM 3498 C CA . PHE A 1 433 ? 26.938 7.604 -30.554 1.00 82.94 433 PHE A CA 1
ATOM 3499 C C . PHE A 1 433 ? 27.073 6.698 -31.788 1.00 82.94 433 PHE A C 1
ATOM 3501 O O . PHE A 1 433 ? 27.468 7.157 -32.860 1.00 82.94 433 PHE A O 1
ATOM 3508 N N . THR A 1 434 ? 26.692 5.423 -31.670 1.00 80.25 434 THR A N 1
ATOM 3509 C CA . THR A 1 434 ? 26.805 4.460 -32.783 1.00 80.25 434 THR A CA 1
ATOM 3510 C C . THR A 1 434 ? 25.926 4.841 -33.972 1.00 80.25 434 THR A C 1
ATOM 3512 O O . THR A 1 434 ? 26.381 4.800 -35.113 1.00 80.25 434 THR A O 1
ATOM 3515 N N . ARG A 1 435 ? 24.681 5.269 -33.728 1.00 79.81 435 ARG A N 1
ATOM 3516 C CA . ARG A 1 435 ? 23.755 5.703 -34.787 1.00 79.81 435 ARG A CA 1
ATOM 3517 C C . ARG A 1 435 ? 24.102 7.066 -35.385 1.00 79.81 435 ARG A C 1
ATOM 3519 O O . ARG A 1 435 ? 23.806 7.301 -36.551 1.00 79.81 435 ARG A O 1
ATOM 3526 N N . SER A 1 436 ? 24.768 7.940 -34.630 1.00 75.62 436 SER A N 1
ATOM 3527 C CA . SER A 1 436 ? 25.291 9.211 -35.155 1.00 75.62 436 SER A CA 1
ATOM 3528 C C . SER A 1 436 ? 26.617 9.073 -35.916 1.00 75.62 436 SER A C 1
ATOM 3530 O O . SER A 1 436 ? 27.128 10.075 -36.424 1.00 75.62 436 SER A O 1
ATOM 3532 N N . GLY A 1 437 ? 27.169 7.856 -36.021 1.00 72.06 437 GLY A N 1
ATOM 3533 C CA . GLY A 1 437 ? 28.415 7.579 -36.740 1.00 72.06 437 GLY A CA 1
ATOM 3534 C C . GLY A 1 437 ? 29.650 8.198 -36.081 1.00 72.06 437 GLY A C 1
ATOM 3535 O O . GLY A 1 437 ? 30.649 8.440 -36.754 1.00 72.06 437 GLY A O 1
ATOM 3536 N N . GLN A 1 438 ? 29.579 8.505 -34.783 1.00 76.62 438 GLN A N 1
ATOM 3537 C CA . GLN A 1 438 ? 30.687 9.091 -34.038 1.00 76.62 438 GLN A CA 1
ATOM 3538 C C . GLN A 1 438 ? 31.531 8.000 -33.383 1.00 76.62 438 GLN A C 1
ATOM 3540 O O . GLN A 1 438 ? 31.013 7.100 -32.722 1.00 76.62 438 GLN A O 1
ATOM 3545 N N . PHE A 1 439 ? 32.850 8.102 -33.546 1.00 75.56 439 PHE A N 1
ATOM 3546 C CA . PHE A 1 439 ? 33.782 7.217 -32.863 1.00 75.56 439 PHE A CA 1
ATOM 3547 C C . PHE A 1 439 ? 33.843 7.559 -31.370 1.00 75.56 439 PHE A C 1
ATOM 3549 O O . PHE A 1 439 ? 34.008 8.721 -30.997 1.00 75.56 439 PHE A O 1
ATOM 3556 N N . VAL A 1 440 ? 33.724 6.540 -30.520 1.00 75.94 440 VAL A N 1
ATOM 3557 C CA . VAL A 1 440 ? 33.823 6.677 -29.063 1.00 75.94 440 VAL A CA 1
ATOM 3558 C C . VAL A 1 440 ? 35.273 6.415 -28.660 1.00 75.94 440 VAL A C 1
ATOM 3560 O O . VAL A 1 440 ? 35.758 5.290 -28.766 1.00 75.94 440 VAL A O 1
ATOM 3563 N N . SER A 1 441 ? 35.980 7.448 -28.201 1.00 80.06 441 SER A N 1
ATOM 3564 C CA . SER A 1 441 ? 37.317 7.290 -27.618 1.00 80.06 441 SER A CA 1
ATOM 3565 C C . SER A 1 441 ? 37.242 6.603 -26.249 1.00 80.06 441 SER A C 1
ATOM 3567 O O . SER A 1 441 ? 36.219 6.672 -25.560 1.00 80.06 441 SER A O 1
ATOM 3569 N N . SER A 1 442 ? 38.342 5.988 -25.806 1.00 79.31 442 SER A N 1
ATOM 3570 C CA . SER A 1 442 ? 38.435 5.348 -24.483 1.00 79.31 442 SER A CA 1
ATOM 3571 C C . SER A 1 442 ? 38.083 6.306 -23.337 1.00 79.31 442 SER A C 1
ATOM 3573 O O . SER A 1 442 ? 37.357 5.925 -22.420 1.00 79.31 442 SER A O 1
ATOM 3575 N N . HIS A 1 443 ? 38.512 7.570 -23.432 1.00 82.69 443 HIS A N 1
ATOM 3576 C CA . HIS A 1 443 ? 38.159 8.625 -22.479 1.00 82.69 443 HIS A CA 1
ATOM 3577 C C . HIS A 1 443 ? 36.644 8.886 -22.449 1.00 82.69 443 HIS A C 1
ATOM 3579 O O . HIS A 1 443 ? 36.034 8.922 -21.382 1.00 82.69 443 HIS A O 1
ATOM 3585 N N . THR A 1 444 ? 36.000 9.008 -23.617 1.00 81.88 444 THR A N 1
ATOM 3586 C CA . THR A 1 444 ? 34.542 9.206 -23.674 1.00 81.88 444 THR A CA 1
ATOM 3587 C C . THR A 1 444 ? 33.764 7.996 -23.155 1.00 81.88 444 THR A C 1
ATOM 3589 O O . THR A 1 444 ? 32.777 8.186 -22.454 1.00 81.88 444 THR A O 1
ATOM 3592 N N . ALA A 1 445 ? 34.227 6.766 -23.397 1.00 77.81 445 ALA A N 1
ATOM 3593 C CA . ALA A 1 445 ? 33.592 5.554 -22.872 1.00 77.81 445 ALA A CA 1
ATOM 3594 C C . ALA A 1 445 ? 33.648 5.475 -21.331 1.00 77.81 445 ALA A C 1
ATOM 3596 O O . ALA A 1 445 ? 32.659 5.128 -20.678 1.00 77.81 445 ALA A O 1
ATOM 3597 N N . GLN A 1 446 ? 34.781 5.853 -20.727 1.00 86.25 446 GLN A N 1
ATOM 3598 C CA . GLN A 1 446 ? 34.897 5.955 -19.267 1.00 86.25 446 GLN A CA 1
ATOM 3599 C C . GLN A 1 446 ? 33.951 7.024 -18.707 1.00 86.25 446 GLN A C 1
ATOM 3601 O O . GLN A 1 446 ? 33.254 6.790 -17.719 1.00 86.25 446 GLN A O 1
ATOM 3606 N N . GLN A 1 447 ? 33.855 8.174 -19.374 1.00 88.19 447 GLN A N 1
ATOM 3607 C CA . GLN A 1 447 ? 32.966 9.259 -18.966 1.00 88.19 447 GLN A CA 1
ATOM 3608 C C . GLN A 1 447 ? 31.480 8.866 -19.051 1.00 88.19 447 GLN A C 1
ATOM 3610 O O . GLN A 1 447 ? 30.733 9.135 -18.113 1.00 88.19 447 GLN A O 1
ATOM 3615 N N . GLN A 1 448 ? 31.069 8.154 -20.107 1.00 87.56 448 GLN A N 1
ATOM 3616 C CA . GLN A 1 448 ? 29.715 7.593 -20.245 1.00 87.56 448 GLN A CA 1
ATOM 3617 C C . GLN A 1 448 ? 29.366 6.654 -19.087 1.00 87.56 448 GLN A C 1
ATOM 3619 O O . GLN A 1 448 ? 28.274 6.731 -18.527 1.00 87.56 448 GLN A O 1
ATOM 3624 N N . THR A 1 449 ? 30.317 5.811 -18.685 1.00 87.62 449 THR A N 1
ATOM 3625 C CA . THR A 1 449 ? 30.149 4.881 -17.562 1.00 87.62 449 THR A CA 1
ATOM 3626 C C . THR A 1 449 ? 29.938 5.628 -16.241 1.00 87.62 449 THR A C 1
ATOM 3628 O O . THR A 1 449 ? 29.048 5.287 -15.459 1.00 87.62 449 THR A O 1
ATOM 3631 N N . HIS A 1 450 ? 30.723 6.680 -15.990 1.00 90.38 450 HIS A N 1
ATOM 3632 C CA . HIS A 1 450 ? 30.575 7.512 -14.794 1.00 90.38 450 HIS A CA 1
ATOM 3633 C C . HIS A 1 450 ? 29.260 8.298 -14.776 1.00 90.38 450 HIS A C 1
ATOM 3635 O O . HIS A 1 450 ? 28.608 8.382 -13.734 1.00 90.38 450 HIS A O 1
ATOM 3641 N N . ASP A 1 451 ? 28.848 8.856 -15.913 1.00 91.62 451 ASP A N 1
ATOM 3642 C CA . ASP A 1 451 ? 27.598 9.608 -16.014 1.00 91.62 451 ASP A CA 1
ATOM 3643 C C . ASP A 1 451 ? 26.383 8.679 -15.855 1.00 91.62 451 ASP A C 1
ATOM 3645 O O . ASP A 1 451 ? 25.465 8.997 -15.095 1.00 91.62 451 ASP A O 1
ATOM 3649 N N . ALA A 1 452 ? 26.419 7.476 -16.438 1.00 90.94 452 ALA A N 1
ATOM 3650 C CA . ALA A 1 452 ? 25.405 6.450 -16.208 1.00 90.94 452 ALA A CA 1
ATOM 3651 C C . ALA A 1 452 ? 25.337 6.017 -14.737 1.00 90.94 452 ALA A C 1
ATOM 3653 O O . ALA A 1 452 ? 24.246 5.857 -14.187 1.00 90.94 452 ALA A O 1
ATOM 3654 N N . GLN A 1 453 ? 26.482 5.884 -14.060 1.00 92.88 453 GLN A N 1
ATOM 3655 C CA . GLN A 1 453 ? 26.526 5.577 -12.630 1.00 92.88 453 GLN A CA 1
ATOM 3656 C C . GLN A 1 453 ? 25.881 6.684 -11.780 1.00 92.88 453 GLN A C 1
ATOM 3658 O O . GLN A 1 453 ? 25.125 6.373 -10.860 1.00 92.88 453 GLN A O 1
ATOM 3663 N N . ARG A 1 454 ? 26.140 7.963 -12.085 1.00 93.44 454 ARG A N 1
ATOM 3664 C CA . ARG A 1 454 ? 25.525 9.104 -11.380 1.00 93.44 454 ARG A CA 1
ATOM 3665 C C . ARG A 1 454 ? 24.009 9.123 -11.548 1.00 93.44 454 ARG A C 1
ATOM 3667 O O . ARG A 1 454 ? 23.291 9.263 -10.562 1.00 93.44 454 ARG A O 1
ATOM 3674 N N . VAL A 1 455 ? 23.530 8.923 -12.775 1.00 93.19 455 VAL A N 1
ATOM 3675 C CA . VAL A 1 455 ? 22.091 8.852 -13.069 1.00 93.19 455 VAL A CA 1
ATOM 3676 C C . VAL A 1 455 ? 21.455 7.665 -12.347 1.00 93.19 455 VAL A C 1
ATOM 3678 O O . VAL A 1 455 ? 20.403 7.813 -11.739 1.00 93.19 455 VAL A O 1
ATOM 3681 N N . SER A 1 456 ? 22.125 6.513 -12.319 1.00 93.31 456 SER A N 1
ATOM 3682 C CA . SER A 1 456 ? 21.626 5.318 -11.624 1.00 93.31 456 SER A CA 1
ATOM 3683 C C . SER A 1 456 ? 21.484 5.528 -10.121 1.00 93.31 456 SER A C 1
ATOM 3685 O O . SER A 1 456 ? 20.489 5.101 -9.542 1.00 93.31 456 SER A O 1
ATOM 3687 N N . TRP A 1 457 ? 22.438 6.218 -9.487 1.00 94.44 457 TRP A N 1
ATOM 3688 C CA . TRP A 1 457 ? 22.320 6.611 -8.082 1.00 94.44 457 TRP A CA 1
ATOM 3689 C C . TRP A 1 457 ? 21.152 7.564 -7.849 1.00 94.44 457 TRP A C 1
ATOM 3691 O O . TRP A 1 457 ? 20.394 7.365 -6.906 1.00 94.44 457 TRP A O 1
ATOM 3701 N N . LEU A 1 458 ? 20.968 8.563 -8.713 1.00 94.75 458 LEU A N 1
ATOM 3702 C CA . LEU A 1 458 ? 19.848 9.496 -8.600 1.00 94.75 458 LEU A CA 1
ATOM 3703 C C . LEU A 1 458 ? 18.497 8.784 -8.743 1.00 94.75 458 LEU A C 1
ATOM 3705 O O . LEU A 1 458 ? 17.603 9.013 -7.932 1.00 94.75 458 LEU A O 1
ATOM 3709 N N . VAL A 1 459 ? 18.354 7.884 -9.720 1.00 93.12 459 VAL A N 1
ATOM 3710 C CA . VAL A 1 459 ? 17.133 7.081 -9.896 1.00 93.12 459 VAL A CA 1
ATOM 3711 C C . VAL A 1 459 ? 16.910 6.166 -8.693 1.00 93.12 459 VAL A C 1
ATOM 3713 O O . VAL A 1 459 ? 15.786 6.061 -8.213 1.00 93.12 459 VAL A O 1
ATOM 3716 N N . LEU A 1 460 ? 17.967 5.549 -8.155 1.00 93.38 460 LEU A N 1
ATOM 3717 C CA . LEU A 1 460 ? 17.872 4.731 -6.947 1.00 93.38 460 LEU A CA 1
ATOM 3718 C C . LEU A 1 460 ? 17.403 5.554 -5.741 1.00 93.38 460 LEU A C 1
ATOM 3720 O O . LEU A 1 460 ? 16.530 5.102 -5.008 1.00 93.38 460 LEU A O 1
ATOM 3724 N N . LEU A 1 461 ? 17.929 6.769 -5.558 1.00 92.38 461 LEU A N 1
ATOM 3725 C CA . LEU A 1 461 ? 17.478 7.692 -4.513 1.00 92.38 461 LEU A CA 1
ATOM 3726 C C . LEU A 1 461 ? 16.022 8.124 -4.722 1.00 92.38 461 LEU A C 1
ATOM 3728 O O . LEU A 1 461 ? 15.288 8.240 -3.747 1.00 92.38 461 LEU A O 1
ATOM 3732 N N . CYS A 1 462 ? 15.577 8.301 -5.970 1.00 92.88 462 CYS A N 1
ATOM 3733 C CA . CYS A 1 462 ? 14.173 8.570 -6.289 1.00 92.88 462 CYS A CA 1
ATOM 3734 C C . CYS A 1 462 ? 13.270 7.382 -5.927 1.00 92.88 462 CYS A C 1
ATOM 3736 O O . CYS A 1 462 ? 12.237 7.571 -5.290 1.00 92.88 462 CYS A O 1
ATOM 3738 N N . ILE A 1 463 ? 13.671 6.154 -6.280 1.00 90.19 463 ILE A N 1
ATOM 3739 C CA . ILE A 1 463 ? 12.955 4.925 -5.903 1.00 90.19 463 ILE A CA 1
ATOM 3740 C C . ILE A 1 463 ? 12.902 4.802 -4.380 1.00 90.19 463 ILE A C 1
ATOM 3742 O O . ILE A 1 463 ? 11.838 4.543 -3.823 1.00 90.19 463 ILE A O 1
ATOM 3746 N N . LEU A 1 464 ? 14.024 5.040 -3.699 1.00 88.81 464 LEU A N 1
ATOM 3747 C CA . LEU A 1 464 ? 14.104 4.986 -2.246 1.00 88.81 464 LEU A CA 1
ATOM 3748 C C . LEU A 1 464 ? 13.190 6.045 -1.614 1.00 88.81 464 LEU A C 1
ATOM 3750 O O . LEU A 1 464 ? 12.351 5.696 -0.790 1.00 88.81 464 LEU A O 1
ATOM 3754 N N . GLY A 1 465 ? 13.246 7.297 -2.072 1.00 87.12 465 GLY A N 1
ATOM 3755 C CA . GLY A 1 465 ? 12.356 8.375 -1.633 1.00 87.12 465 GLY A CA 1
ATOM 3756 C C . GLY A 1 465 ? 10.873 8.049 -1.830 1.00 87.12 465 GLY A C 1
ATOM 3757 O O . GLY A 1 465 ? 10.070 8.250 -0.919 1.00 87.12 465 GLY A O 1
ATOM 3758 N N . TRP A 1 466 ? 10.513 7.458 -2.972 1.00 87.81 466 TRP A N 1
ATOM 3759 C CA . TRP A 1 466 ? 9.155 6.976 -3.231 1.00 87.81 466 TRP A CA 1
ATOM 3760 C C . TRP A 1 466 ? 8.734 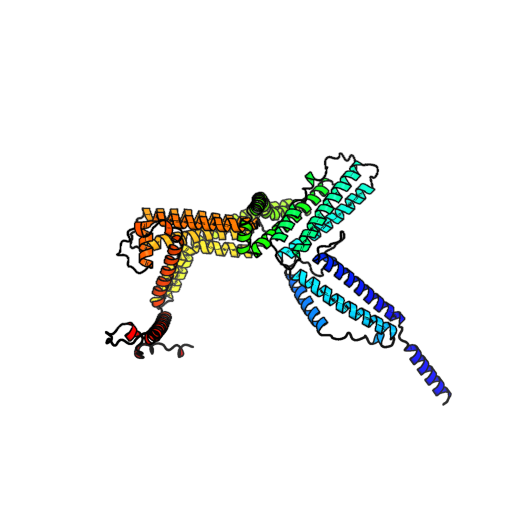5.865 -2.262 1.00 87.81 466 TRP A C 1
ATOM 3762 O O . TRP A 1 466 ? 7.662 5.939 -1.661 1.00 87.81 466 TRP A O 1
ATOM 3772 N N . THR A 1 467 ? 9.580 4.848 -2.063 1.00 84.12 467 THR A N 1
ATOM 3773 C CA . THR A 1 467 ? 9.282 3.747 -1.131 1.00 84.12 467 THR A CA 1
ATOM 3774 C C . THR A 1 467 ? 9.167 4.223 0.313 1.00 84.12 467 THR A C 1
ATOM 3776 O O . THR A 1 467 ? 8.284 3.758 1.033 1.00 84.12 467 THR A O 1
ATOM 3779 N N . LEU A 1 468 ? 10.000 5.187 0.717 1.00 82.50 468 LEU A N 1
ATOM 3780 C CA . LEU A 1 468 ? 9.950 5.795 2.040 1.00 82.50 468 LEU A CA 1
ATOM 3781 C C . LEU A 1 468 ? 8.611 6.489 2.256 1.00 82.50 468 LEU A C 1
ATOM 3783 O O . LEU A 1 468 ? 7.958 6.224 3.256 1.00 82.50 468 LEU A O 1
ATOM 3787 N N . VAL A 1 469 ? 8.156 7.310 1.309 1.00 82.62 469 VAL A N 1
ATOM 3788 C CA . VAL A 1 469 ? 6.897 8.056 1.470 1.00 82.62 469 VAL A CA 1
ATOM 3789 C C . VAL A 1 469 ? 5.662 7.183 1.357 1.00 82.62 469 VAL A C 1
ATOM 3791 O O . VAL A 1 469 ? 4.693 7.390 2.086 1.00 82.62 469 VAL A O 1
ATOM 3794 N N . LYS A 1 470 ? 5.723 6.126 0.549 1.00 79.44 470 LYS A N 1
ATOM 3795 C CA . LYS A 1 470 ? 4.712 5.071 0.599 1.00 79.44 470 LYS A CA 1
ATOM 3796 C C . LYS A 1 470 ? 4.654 4.408 1.986 1.00 79.44 470 LYS A C 1
ATOM 3798 O O . LYS A 1 470 ? 3.571 4.052 2.440 1.00 79.44 470 LYS A O 1
ATOM 3803 N N . GLY A 1 471 ? 5.798 4.257 2.659 1.00 71.19 471 GLY A N 1
ATOM 3804 C CA . GLY A 1 471 ? 5.905 3.720 4.019 1.00 71.19 471 GLY A CA 1
ATOM 3805 C C . GLY A 1 471 ? 5.459 4.689 5.122 1.00 71.19 471 GLY A C 1
ATOM 3806 O O . GLY A 1 471 ? 4.829 4.254 6.083 1.00 71.19 471 GLY A O 1
ATOM 3807 N N . THR A 1 472 ? 5.730 5.993 4.980 1.00 70.88 472 THR A N 1
ATOM 3808 C CA . THR A 1 472 ? 5.250 7.036 5.912 1.00 70.88 472 THR A CA 1
ATOM 3809 C C . THR A 1 472 ? 3.759 7.308 5.752 1.00 70.88 472 THR A C 1
ATOM 3811 O O . THR A 1 472 ? 3.108 7.785 6.681 1.00 70.88 472 THR A O 1
ATOM 3814 N N . GLY A 1 473 ? 3.229 6.968 4.576 1.00 65.06 473 GLY A N 1
ATOM 3815 C CA . GLY A 1 473 ? 1.821 6.977 4.258 1.00 65.06 473 GLY A CA 1
ATOM 3816 C C . GLY A 1 473 ? 1.254 8.361 4.009 1.00 65.06 473 GLY A C 1
ATOM 3817 O O . GLY A 1 473 ? 0.058 8.467 4.168 1.00 65.06 473 GLY A O 1
ATOM 3818 N N . GLY A 1 474 ? 2.031 9.398 3.670 1.00 76.62 474 GLY A N 1
ATOM 3819 C CA . GLY A 1 474 ? 1.510 10.763 3.457 1.00 76.62 474 GLY A CA 1
ATOM 3820 C C . GLY A 1 474 ? 0.648 10.908 2.194 1.00 76.62 474 GLY A C 1
ATOM 3821 O O . GLY A 1 474 ? 1.072 10.491 1.120 1.00 76.62 474 GLY A O 1
ATOM 3822 N N . GLY A 1 475 ? -0.547 11.498 2.305 1.00 81.00 475 GLY A N 1
ATOM 3823 C CA . GLY A 1 475 ? -1.517 11.617 1.210 1.00 81.00 475 GLY A CA 1
ATOM 3824 C C . GLY A 1 475 ? -1.047 12.564 0.109 1.00 81.00 475 GLY A C 1
ATOM 3825 O O . GLY A 1 475 ? -0.770 12.132 -1.010 1.00 81.00 475 GLY A O 1
ATOM 3826 N N . TYR A 1 476 ? -0.900 13.852 0.425 1.00 85.56 476 TYR A N 1
ATOM 3827 C CA . TYR A 1 476 ? -0.418 14.856 -0.533 1.00 85.56 476 TYR A CA 1
ATOM 3828 C C . TYR A 1 476 ? 1.084 14.741 -0.792 1.00 85.56 476 TYR A C 1
ATOM 3830 O O . TYR A 1 476 ? 1.548 14.997 -1.907 1.00 85.56 476 TYR A O 1
ATOM 3838 N N . LEU A 1 477 ? 1.844 14.311 0.219 1.00 86.06 477 LEU A N 1
ATOM 3839 C CA . LEU A 1 477 ? 3.285 14.102 0.110 1.00 86.06 477 LEU A CA 1
ATOM 3840 C C . LEU A 1 477 ? 3.646 13.094 -0.995 1.00 86.06 477 LEU A C 1
ATOM 3842 O O . LEU A 1 477 ? 4.633 13.301 -1.704 1.00 86.06 477 LEU A O 1
ATOM 3846 N N . MET A 1 478 ? 2.835 12.043 -1.192 1.00 87.44 478 MET A N 1
ATOM 3847 C CA . MET A 1 478 ? 3.014 11.090 -2.295 1.00 87.44 478 MET A CA 1
ATOM 3848 C C . MET A 1 478 ? 2.954 11.785 -3.660 1.00 87.44 478 MET A C 1
ATOM 3850 O O . MET A 1 478 ? 3.876 11.632 -4.461 1.00 87.44 478 MET A O 1
ATOM 3854 N N . PHE A 1 479 ? 1.914 12.583 -3.921 1.00 89.00 479 PHE A N 1
ATOM 3855 C CA . PHE A 1 479 ? 1.767 13.313 -5.185 1.00 89.00 479 PHE A CA 1
ATOM 3856 C C . PHE A 1 479 ? 2.925 14.288 -5.418 1.00 89.00 479 PHE A C 1
ATOM 3858 O O . PHE A 1 479 ? 3.510 14.310 -6.503 1.00 89.00 479 PHE A O 1
ATOM 3865 N N . PHE A 1 480 ? 3.312 15.044 -4.387 1.00 88.12 480 PHE A N 1
ATOM 3866 C CA . PHE A 1 480 ? 4.423 15.990 -4.476 1.00 88.12 480 PHE A CA 1
ATOM 3867 C C . PHE A 1 480 ? 5.750 15.297 -4.810 1.00 88.12 480 PHE A C 1
ATOM 3869 O O . PHE A 1 480 ? 6.516 15.782 -5.640 1.00 88.12 480 PHE A O 1
ATOM 3876 N N . ILE A 1 481 ? 6.015 14.133 -4.216 1.00 89.50 481 ILE A N 1
ATOM 3877 C CA . ILE A 1 481 ? 7.244 13.383 -4.484 1.00 89.50 481 ILE A CA 1
ATOM 3878 C C . ILE A 1 481 ? 7.237 12.753 -5.867 1.00 89.50 481 ILE A C 1
ATOM 3880 O O . ILE A 1 481 ? 8.283 12.739 -6.506 1.00 89.50 481 ILE A O 1
ATOM 3884 N N . ILE A 1 482 ? 6.091 12.305 -6.382 1.00 90.81 482 ILE A N 1
ATOM 3885 C CA . ILE A 1 482 ? 6.007 11.861 -7.780 1.00 90.81 482 ILE A CA 1
ATOM 3886 C C . ILE A 1 482 ? 6.342 13.017 -8.724 1.00 90.81 482 ILE A C 1
ATOM 3888 O O . ILE A 1 482 ? 7.129 12.825 -9.649 1.00 90.81 482 ILE A O 1
ATOM 3892 N N . LEU A 1 483 ? 5.812 14.219 -8.471 1.00 91.81 483 LEU A N 1
ATOM 3893 C CA . LEU A 1 483 ? 6.147 15.411 -9.256 1.00 91.81 483 LEU A CA 1
ATOM 3894 C C . LEU A 1 483 ? 7.634 15.763 -9.148 1.00 91.81 483 LEU A C 1
ATOM 3896 O O . LEU A 1 483 ? 8.270 16.039 -10.163 1.00 91.81 483 LEU A O 1
ATOM 3900 N N . LEU A 1 484 ? 8.208 15.702 -7.945 1.00 92.25 484 LEU A N 1
ATOM 3901 C CA . LEU A 1 484 ? 9.631 15.951 -7.722 1.00 92.25 484 LEU A CA 1
ATOM 3902 C C . LEU A 1 484 ? 10.506 14.922 -8.448 1.00 92.25 484 LEU A C 1
ATOM 3904 O O . LEU A 1 484 ? 11.476 15.297 -9.098 1.00 92.25 484 LEU A O 1
ATOM 3908 N N . ILE A 1 485 ? 10.158 13.635 -8.379 1.00 93.38 485 ILE A N 1
ATOM 3909 C CA . ILE A 1 485 ? 10.856 12.565 -9.098 1.00 93.38 485 ILE A CA 1
ATOM 3910 C C . ILE A 1 485 ? 10.746 12.798 -10.603 1.00 93.38 485 ILE A C 1
ATOM 3912 O O . ILE A 1 485 ? 11.760 12.756 -11.292 1.00 93.38 485 ILE A O 1
ATOM 3916 N N . ALA A 1 486 ? 9.552 13.096 -11.121 1.00 91.75 486 ALA A N 1
ATOM 3917 C CA . ALA A 1 486 ? 9.357 13.391 -12.536 1.00 91.75 486 ALA A CA 1
ATOM 3918 C C . ALA A 1 486 ? 10.218 14.583 -12.984 1.00 91.75 486 ALA A C 1
ATOM 3920 O O . ALA A 1 486 ? 10.903 14.486 -13.999 1.00 91.75 486 ALA A O 1
ATOM 3921 N N . LEU A 1 487 ? 10.259 15.662 -12.195 1.00 93.12 487 LEU A N 1
ATOM 3922 C CA . LEU A 1 487 ? 11.101 16.835 -12.439 1.00 93.12 487 LEU A CA 1
ATOM 3923 C C . LEU A 1 487 ? 12.597 16.483 -12.423 1.00 93.12 487 LEU A C 1
ATOM 3925 O O . LEU A 1 487 ? 13.335 16.907 -13.309 1.00 93.12 487 LEU A O 1
ATOM 3929 N N . LEU A 1 488 ? 13.053 15.700 -11.442 1.00 94.06 488 LEU A N 1
ATOM 3930 C CA . LEU A 1 488 ? 14.449 15.273 -11.334 1.00 94.06 488 LEU A CA 1
ATOM 3931 C C . LEU A 1 488 ? 14.850 14.394 -12.519 1.00 94.06 488 LEU A C 1
ATOM 3933 O O . LEU A 1 488 ? 15.871 14.655 -13.154 1.00 94.06 488 LEU A O 1
ATOM 3937 N N . LEU A 1 489 ? 14.034 13.398 -12.868 1.00 91.81 489 LEU A N 1
ATOM 3938 C CA . LEU A 1 489 ? 14.265 12.544 -14.033 1.00 91.81 489 LEU A CA 1
ATOM 3939 C C . LEU A 1 489 ? 14.294 13.375 -15.320 1.00 91.81 489 LEU A C 1
ATOM 3941 O O . LEU A 1 489 ? 15.213 13.226 -16.127 1.00 91.81 489 LEU A O 1
ATOM 3945 N N . TRP A 1 490 ? 13.362 14.316 -15.469 1.00 91.69 490 TRP A N 1
ATOM 3946 C CA . TRP A 1 490 ? 13.327 15.250 -16.590 1.00 91.69 490 TRP A CA 1
ATOM 3947 C C . TRP A 1 490 ? 14.609 16.085 -16.689 1.00 91.69 490 TRP A C 1
ATOM 3949 O O . TRP A 1 490 ? 15.239 16.147 -17.747 1.00 91.69 490 TRP A O 1
ATOM 3959 N N . ALA A 1 491 ? 15.038 16.681 -15.574 1.00 91.69 491 ALA A N 1
ATOM 3960 C CA . ALA A 1 491 ? 16.254 17.480 -15.493 1.00 91.69 491 ALA A CA 1
ATOM 3961 C C . ALA A 1 491 ? 17.510 16.648 -15.786 1.00 91.69 491 ALA A C 1
ATOM 3963 O O . ALA A 1 491 ? 18.400 17.119 -16.495 1.00 91.69 491 ALA A O 1
ATOM 3964 N N . THR A 1 492 ? 17.583 15.400 -15.307 1.00 91.81 492 THR A N 1
ATOM 3965 C CA . THR A 1 492 ? 18.717 14.513 -15.615 1.00 91.81 492 THR A CA 1
ATOM 3966 C C . THR A 1 492 ? 18.789 14.137 -17.086 1.00 91.81 492 THR A C 1
ATOM 3968 O O . THR A 1 492 ? 19.883 14.133 -17.654 1.00 91.81 492 THR A O 1
ATOM 3971 N N . LEU A 1 493 ? 17.647 13.873 -17.728 1.00 90.38 493 LEU A N 1
ATOM 3972 C CA . LEU A 1 493 ? 17.617 13.581 -19.156 1.00 90.38 493 LEU A CA 1
ATOM 3973 C C . LEU A 1 493 ? 18.023 14.814 -19.967 1.00 90.38 493 LEU A C 1
ATOM 3975 O O . LEU A 1 493 ? 18.841 14.710 -20.878 1.00 90.38 493 LEU A O 1
ATOM 3979 N N . LEU A 1 494 ? 17.522 15.994 -19.594 1.00 89.50 494 LEU A N 1
ATOM 3980 C CA . LEU A 1 494 ? 17.909 17.255 -20.222 1.00 89.50 494 LEU A CA 1
ATOM 3981 C C . LEU A 1 494 ? 19.414 17.524 -20.067 1.00 89.50 494 LEU A C 1
ATOM 3983 O O . LEU A 1 494 ? 20.081 17.887 -21.034 1.00 89.50 494 LEU A O 1
ATOM 3987 N N . TRP A 1 495 ? 19.967 17.297 -18.874 1.00 91.56 495 TRP A N 1
ATOM 3988 C CA . TRP A 1 495 ? 21.399 17.418 -18.612 1.00 91.56 495 TRP A CA 1
ATOM 3989 C C . TRP A 1 495 ? 22.228 16.459 -19.478 1.00 91.56 495 TRP A C 1
ATOM 3991 O O . TRP A 1 495 ? 23.195 16.896 -20.105 1.00 91.56 495 TRP A O 1
ATOM 4001 N N . LEU A 1 496 ? 21.828 15.185 -19.583 1.00 88.88 496 LEU A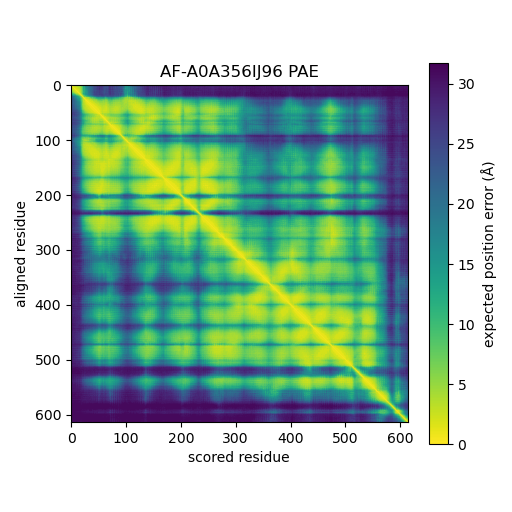 N 1
ATOM 4002 C CA . LEU A 1 496 ? 22.460 14.203 -20.477 1.00 88.88 496 LEU A CA 1
ATOM 4003 C C . LEU A 1 496 ? 22.436 14.678 -21.936 1.00 88.88 496 LEU A C 1
ATOM 4005 O O . LEU A 1 496 ? 23.454 14.622 -22.626 1.00 88.88 496 LEU A O 1
ATOM 4009 N N . MET A 1 497 ? 21.290 15.185 -22.397 1.00 86.00 497 MET A N 1
ATOM 4010 C CA . MET A 1 497 ? 21.133 15.693 -23.759 1.00 86.00 497 MET A CA 1
ATOM 4011 C C . MET A 1 497 ? 22.012 16.913 -24.041 1.00 86.00 497 MET A C 1
ATOM 4013 O O . MET A 1 497 ? 22.590 17.007 -25.121 1.00 86.00 497 MET A O 1
ATOM 4017 N N . LEU A 1 498 ? 22.124 17.845 -23.092 1.00 85.31 498 LEU A N 1
ATOM 4018 C CA . LEU A 1 498 ? 22.982 19.025 -23.223 1.00 85.31 498 LEU A CA 1
ATOM 4019 C C . LEU A 1 498 ? 24.466 18.647 -23.198 1.00 85.31 498 LEU A C 1
ATOM 4021 O O . LEU A 1 498 ? 25.256 19.199 -23.962 1.00 85.31 498 LEU A O 1
ATOM 4025 N N . ARG A 1 499 ? 24.841 17.669 -22.369 1.00 86.38 499 ARG A N 1
ATOM 4026 C CA . ARG A 1 499 ? 26.216 17.171 -22.257 1.00 86.38 499 ARG A CA 1
ATOM 4027 C C . ARG A 1 499 ? 26.693 16.445 -23.516 1.00 86.38 499 ARG A C 1
ATOM 4029 O O . ARG A 1 499 ? 27.853 16.592 -23.884 1.00 86.38 499 ARG A O 1
ATOM 4036 N N . TYR A 1 500 ? 25.806 15.718 -24.198 1.00 86.19 500 TYR A N 1
ATOM 4037 C CA . TYR A 1 500 ? 26.097 15.001 -25.450 1.00 86.19 500 TYR A CA 1
ATOM 4038 C C . TYR A 1 500 ? 25.405 15.623 -26.675 1.00 86.19 500 TYR A C 1
ATOM 4040 O O . TYR A 1 500 ? 25.016 14.916 -27.608 1.00 86.19 500 TYR A O 1
ATOM 4048 N N . ARG A 1 501 ? 25.245 16.954 -26.682 1.00 81.50 501 ARG A N 1
ATOM 4049 C CA . ARG A 1 501 ? 24.450 17.713 -27.667 1.00 81.50 501 ARG A CA 1
ATOM 4050 C C . ARG A 1 501 ? 24.723 17.333 -29.124 1.00 81.50 501 ARG A C 1
ATOM 4052 O O . ARG A 1 501 ? 23.781 17.161 -29.901 1.00 81.50 501 ARG A O 1
ATOM 4059 N N . ASP A 1 502 ? 25.987 17.186 -29.503 1.00 78.81 502 ASP A N 1
ATOM 4060 C CA . ASP A 1 502 ? 26.371 16.903 -30.890 1.00 78.81 502 ASP A CA 1
ATOM 4061 C C . ASP A 1 502 ? 25.960 15.496 -31.336 1.00 78.81 502 ASP A C 1
ATOM 4063 O O . ASP A 1 502 ? 25.465 15.308 -32.447 1.00 78.81 502 ASP A O 1
ATOM 4067 N N . SER A 1 503 ? 26.127 14.502 -30.467 1.00 82.06 503 SER A N 1
ATOM 4068 C CA . SER A 1 503 ? 25.738 13.114 -30.737 1.00 82.06 503 SER A CA 1
ATOM 4069 C C . SER A 1 503 ? 24.217 12.970 -30.748 1.00 82.06 503 SER A C 1
ATOM 4071 O O . SER A 1 503 ? 23.652 12.339 -31.640 1.00 82.06 503 SER A O 1
ATOM 4073 N N . VAL A 1 504 ? 23.542 13.607 -29.785 1.00 83.25 504 VAL A N 1
ATOM 4074 C CA . VAL A 1 504 ? 22.083 13.552 -29.621 1.00 83.25 504 VAL A CA 1
ATOM 4075 C C . VAL A 1 504 ? 21.363 14.246 -30.775 1.00 83.25 504 VAL A C 1
ATOM 4077 O O . VAL A 1 504 ? 20.411 13.696 -31.317 1.00 83.25 504 VAL A O 1
ATOM 4080 N N . SER A 1 505 ? 21.827 15.420 -31.208 1.00 77.12 505 SER A N 1
ATOM 4081 C CA . SER A 1 505 ? 21.221 16.133 -32.343 1.00 77.12 505 SER A CA 1
ATOM 4082 C C . SER A 1 505 ? 21.322 15.344 -33.654 1.00 77.12 505 SER A C 1
ATOM 4084 O O . SER A 1 505 ? 20.344 15.254 -34.396 1.00 77.12 505 SER A O 1
ATOM 4086 N N . ARG A 1 506 ? 22.467 14.698 -33.915 1.00 76.31 506 ARG A N 1
ATOM 4087 C CA . ARG A 1 506 ? 22.645 13.799 -35.070 1.00 76.31 506 ARG A CA 1
ATOM 4088 C C . ARG A 1 506 ? 21.802 12.529 -34.960 1.00 76.31 506 ARG A C 1
ATOM 4090 O O . ARG A 1 506 ? 21.284 12.057 -35.967 1.00 76.31 506 ARG A O 1
ATOM 4097 N N . PHE A 1 507 ? 21.642 11.987 -33.755 1.00 81.75 507 PHE A N 1
ATOM 4098 C CA . PHE A 1 507 ? 20.774 10.837 -33.519 1.00 81.75 507 PHE A CA 1
ATOM 4099 C C . PHE A 1 507 ? 19.294 11.166 -33.765 1.00 81.75 507 PHE A C 1
ATOM 4101 O O . PHE A 1 507 ? 18.610 10.422 -34.463 1.00 81.75 507 PHE A O 1
ATOM 4108 N N . LEU A 1 508 ? 18.807 12.303 -33.263 1.00 78.06 508 LEU A N 1
ATOM 4109 C CA . LEU A 1 508 ? 17.436 12.760 -33.515 1.00 78.06 508 LEU A CA 1
ATOM 4110 C C . LEU A 1 508 ? 17.176 12.960 -35.015 1.00 78.06 508 LEU A C 1
ATOM 4112 O O . LEU A 1 508 ? 16.113 12.606 -35.516 1.00 78.06 508 LEU A O 1
ATOM 4116 N N . LEU A 1 509 ? 18.170 13.462 -35.749 1.00 72.62 509 LEU A N 1
ATOM 4117 C CA . LEU A 1 509 ? 18.124 13.570 -37.206 1.00 72.62 509 LEU A CA 1
ATOM 4118 C C . LEU A 1 509 ? 18.035 12.221 -37.923 1.00 72.62 509 LEU A C 1
ATOM 4120 O O . LEU A 1 509 ? 17.280 12.083 -38.888 1.00 72.62 509 LEU A O 1
ATOM 4124 N N . TYR A 1 510 ? 18.810 11.242 -37.454 1.00 74.38 510 TYR A N 1
ATOM 4125 C CA . TYR A 1 510 ? 18.743 9.870 -37.943 1.00 74.38 510 TYR A CA 1
ATOM 4126 C C . TYR A 1 510 ? 17.346 9.281 -37.715 1.00 74.38 510 TYR A C 1
ATOM 4128 O O . TYR A 1 510 ? 16.745 8.763 -38.655 1.00 74.38 510 TYR A O 1
ATOM 4136 N N . ALA A 1 511 ? 16.796 9.436 -36.507 1.00 74.56 511 ALA A N 1
ATOM 4137 C CA . ALA A 1 511 ? 15.454 8.965 -36.167 1.00 74.56 511 ALA A CA 1
ATOM 4138 C C . ALA A 1 511 ? 14.349 9.668 -36.981 1.00 74.56 511 ALA A C 1
ATOM 4140 O O . ALA A 1 511 ? 13.332 9.054 -37.285 1.00 74.56 511 ALA A O 1
ATOM 4141 N N . ALA A 1 512 ? 14.564 10.923 -37.390 1.00 71.44 512 ALA A N 1
ATOM 4142 C CA . ALA A 1 512 ? 13.665 11.677 -38.268 1.00 71.44 512 ALA A CA 1
ATOM 4143 C C . ALA A 1 512 ? 13.808 11.336 -39.771 1.00 71.44 512 ALA A C 1
ATOM 4145 O O . ALA A 1 512 ? 13.196 12.000 -40.606 1.00 71.44 512 ALA A O 1
ATOM 4146 N N . GLY A 1 513 ? 14.639 10.354 -40.145 1.00 66.50 513 GLY A N 1
ATOM 4147 C CA . GLY A 1 513 ? 14.762 9.866 -41.525 1.00 66.50 513 GLY A CA 1
ATOM 4148 C C . GLY A 1 513 ? 15.573 10.753 -42.478 1.00 66.50 513 GLY A C 1
ATOM 4149 O O . GLY A 1 513 ? 15.644 10.465 -43.668 1.00 66.50 513 GLY A O 1
ATOM 4150 N N . ARG A 1 514 ? 16.227 11.820 -41.993 1.00 60.53 514 ARG A N 1
ATOM 4151 C CA . ARG A 1 514 ? 16.950 12.796 -42.843 1.00 60.53 514 ARG A CA 1
ATOM 4152 C C . ARG A 1 514 ? 18.413 12.435 -43.155 1.00 60.53 514 ARG A C 1
ATOM 4154 O O . ARG A 1 514 ? 19.120 13.240 -43.763 1.00 60.53 514 ARG A O 1
ATOM 4161 N N . GLY A 1 515 ? 18.850 11.229 -42.786 1.00 56.00 515 GLY A N 1
ATOM 4162 C CA . GLY A 1 515 ? 20.212 10.727 -43.001 1.00 56.00 515 GLY A CA 1
ATOM 4163 C C . GLY A 1 515 ? 21.266 11.384 -42.096 1.00 56.00 515 GLY A C 1
ATOM 4164 O O . GLY A 1 515 ? 21.075 12.474 -41.562 1.00 56.00 515 GLY A O 1
ATOM 4165 N N . THR A 1 516 ? 22.412 10.722 -41.917 1.00 53.62 516 THR A N 1
ATOM 4166 C CA . THR A 1 516 ? 23.522 11.187 -41.055 1.00 53.62 516 THR A CA 1
ATOM 4167 C C . THR A 1 516 ? 24.364 12.313 -41.676 1.00 53.62 516 THR A C 1
ATOM 4169 O O . THR A 1 516 ? 25.210 12.891 -40.996 1.00 53.62 516 THR A O 1
ATOM 4172 N N . ALA A 1 517 ? 24.143 12.636 -42.958 1.00 48.88 517 ALA A N 1
ATOM 4173 C CA . ALA A 1 517 ? 24.978 13.551 -43.743 1.00 48.88 517 ALA A CA 1
ATOM 4174 C C . ALA A 1 517 ? 24.617 15.041 -43.585 1.00 48.88 517 ALA A C 1
ATOM 4176 O O . ALA A 1 517 ? 25.476 15.904 -43.771 1.00 48.88 517 ALA A O 1
ATOM 4177 N N . LYS A 1 518 ? 23.371 15.375 -43.218 1.00 52.66 518 LYS A N 1
ATOM 4178 C CA . LYS A 1 518 ? 22.986 16.768 -42.951 1.00 52.66 518 LYS A CA 1
ATOM 4179 C C . LYS A 1 518 ? 23.431 17.144 -41.539 1.00 52.66 518 LYS A C 1
ATOM 4181 O O . LYS A 1 518 ? 22.841 16.702 -40.560 1.00 52.66 518 LYS A O 1
ATOM 4186 N N . LYS A 1 519 ? 24.459 17.991 -41.423 1.00 49.41 519 LYS A N 1
ATOM 4187 C CA . LYS A 1 519 ? 24.743 18.708 -40.173 1.00 49.41 519 LYS A CA 1
ATOM 4188 C C . LYS A 1 519 ? 23.532 19.603 -39.897 1.00 49.41 519 LYS A C 1
ATOM 4190 O O . LYS A 1 519 ? 23.377 20.616 -40.573 1.00 49.41 519 LYS A O 1
ATOM 4195 N N . LEU A 1 520 ? 22.652 19.240 -38.957 1.00 47.12 520 LEU A N 1
ATOM 4196 C CA . LEU A 1 520 ? 21.808 20.281 -38.372 1.00 47.12 520 LEU A CA 1
ATOM 4197 C C . LEU A 1 520 ? 22.759 21.250 -37.691 1.00 47.12 520 LEU A C 1
ATOM 4199 O O . LEU A 1 520 ? 23.645 20.804 -36.960 1.00 47.12 520 LEU A O 1
ATOM 4203 N N . ASP A 1 521 ? 22.561 22.543 -37.905 1.00 53.12 521 ASP A N 1
ATOM 4204 C CA . ASP A 1 521 ? 23.204 23.523 -37.056 1.00 53.12 521 ASP A CA 1
ATOM 4205 C C . ASP A 1 521 ? 22.673 23.276 -35.630 1.00 53.12 521 ASP A C 1
ATOM 4207 O O . ASP A 1 521 ? 21.459 23.413 -35.405 1.00 53.12 521 ASP A O 1
ATOM 4211 N N . PRO A 1 522 ? 23.509 22.828 -34.671 1.00 51.94 522 PRO A N 1
ATOM 4212 C CA . PRO A 1 522 ? 23.054 22.465 -33.330 1.00 51.94 522 PRO A CA 1
ATOM 4213 C C . PRO A 1 522 ? 22.317 23.624 -32.642 1.00 51.94 522 PRO A C 1
ATOM 4215 O O . PRO A 1 522 ? 21.533 23.387 -31.717 1.00 51.94 522 PRO A O 1
ATOM 4218 N N . GLN A 1 523 ? 22.516 24.863 -33.109 1.00 54.41 523 GLN A N 1
ATOM 4219 C CA . GLN A 1 523 ? 21.796 26.064 -32.682 1.00 54.41 523 GLN A CA 1
ATOM 4220 C C . GLN A 1 523 ? 20.326 26.109 -33.141 1.00 54.41 523 GLN A C 1
ATOM 4222 O O . GLN A 1 523 ? 19.470 26.552 -32.380 1.00 54.41 523 GLN A O 1
ATOM 4227 N N . THR A 1 524 ? 19.993 25.595 -34.331 1.00 53.00 524 THR A N 1
ATOM 4228 C CA . THR A 1 524 ? 18.599 25.555 -34.828 1.00 53.00 524 THR A CA 1
ATOM 4229 C C . THR A 1 524 ? 17.745 24.452 -34.204 1.00 53.00 524 THR A C 1
ATOM 4231 O O . THR A 1 524 ? 16.538 24.642 -34.061 1.00 53.00 524 THR A O 1
ATOM 4234 N N . ALA A 1 525 ? 18.347 23.329 -33.790 1.00 51.56 525 ALA A N 1
ATOM 4235 C CA . ALA A 1 525 ? 17.622 22.238 -33.131 1.00 51.56 525 ALA A CA 1
ATOM 4236 C C . ALA A 1 525 ? 17.144 22.651 -31.726 1.00 51.56 525 ALA A C 1
ATOM 4238 O O . ALA A 1 525 ? 15.983 22.459 -31.369 1.00 51.56 525 ALA A O 1
ATOM 4239 N N . GLN A 1 526 ? 18.037 23.243 -30.928 1.00 56.12 526 GLN A N 1
ATOM 4240 C CA . GLN A 1 526 ? 17.795 23.587 -29.523 1.00 56.12 526 GLN A CA 1
ATOM 4241 C C . GLN A 1 526 ? 17.375 25.047 -29.362 1.00 56.12 526 GLN A C 1
ATOM 4243 O O . GLN A 1 526 ? 18.060 25.839 -28.713 1.00 56.12 526 GLN A O 1
ATOM 4248 N N . ARG A 1 527 ? 16.230 25.429 -29.934 1.00 61.91 527 ARG A N 1
ATOM 4249 C CA . ARG A 1 527 ? 15.597 26.684 -29.510 1.00 61.91 527 ARG A CA 1
ATOM 4250 C C . ARG A 1 527 ? 15.131 26.530 -28.059 1.00 61.91 527 ARG A C 1
ATOM 4252 O O . ARG A 1 527 ? 14.513 25.522 -27.722 1.00 61.91 527 ARG A O 1
ATOM 4259 N N . TRP A 1 528 ? 15.399 27.530 -27.216 1.00 56.28 528 TRP A N 1
ATOM 4260 C CA . TRP A 1 528 ? 15.096 27.496 -25.775 1.00 56.28 528 TRP A CA 1
ATOM 4261 C C . TRP A 1 528 ? 13.632 27.136 -25.458 1.00 56.28 528 TRP A C 1
ATOM 4263 O O . TRP A 1 528 ? 13.370 26.429 -24.491 1.00 56.28 528 TRP A O 1
ATOM 4273 N N . TRP A 1 529 ? 12.681 27.530 -26.310 1.00 58.47 529 TRP A N 1
ATOM 4274 C CA . TRP A 1 529 ? 11.257 27.214 -26.139 1.00 58.47 529 TRP A CA 1
ATOM 4275 C C . TRP A 1 529 ? 10.892 25.740 -26.400 1.00 58.47 529 TRP A C 1
ATOM 4277 O O . TRP A 1 529 ? 9.825 25.303 -25.984 1.00 58.47 529 TRP A O 1
ATOM 4287 N N . MET A 1 530 ? 11.765 24.952 -27.043 1.00 64.75 530 MET A N 1
ATOM 4288 C CA . MET A 1 530 ? 11.566 23.509 -27.254 1.00 64.75 530 MET A CA 1
ATOM 4289 C C . MET A 1 530 ? 12.225 22.636 -26.172 1.00 64.75 530 MET A C 1
ATOM 4291 O O . MET A 1 530 ? 11.928 21.444 -26.097 1.00 64.75 530 MET A O 1
ATOM 4295 N N . LEU A 1 531 ? 13.060 23.203 -25.290 1.00 69.00 531 LEU A N 1
ATOM 4296 C CA . LEU A 1 531 ? 13.672 22.489 -24.156 1.00 69.00 531 LEU A CA 1
ATOM 4297 C C . LEU A 1 531 ? 12.682 21.649 -23.308 1.00 69.00 531 LEU A C 1
ATOM 4299 O O . LEU A 1 531 ? 13.068 20.542 -22.927 1.00 69.00 531 LEU A O 1
ATOM 4303 N N . PRO A 1 532 ? 11.419 22.068 -23.051 1.00 74.62 532 PRO A N 1
ATOM 4304 C CA . PRO A 1 532 ? 10.451 21.253 -22.308 1.00 74.62 532 PRO A CA 1
ATOM 4305 C C . PRO A 1 532 ? 9.810 20.113 -23.116 1.00 74.62 532 PRO A C 1
ATOM 4307 O O . PRO A 1 532 ? 8.983 19.393 -22.577 1.00 74.62 532 PRO A O 1
ATOM 4310 N N . ILE A 1 533 ? 10.159 19.911 -24.388 1.00 81.62 533 ILE A N 1
ATOM 4311 C CA . ILE A 1 533 ? 9.659 18.788 -25.211 1.00 81.62 533 ILE A CA 1
ATOM 4312 C C . ILE A 1 533 ? 10.809 17.844 -25.609 1.00 81.62 533 ILE A C 1
ATOM 4314 O O . ILE A 1 533 ? 10.604 16.661 -25.878 1.00 81.62 533 ILE A O 1
ATOM 4318 N N . TRP A 1 534 ? 12.045 18.344 -25.594 1.00 79.06 534 TRP A N 1
ATOM 4319 C CA . TRP A 1 534 ? 13.250 17.629 -26.020 1.00 79.06 534 TRP A CA 1
ATOM 4320 C C . TRP A 1 534 ? 13.476 16.273 -25.332 1.00 79.06 534 TRP A C 1
ATOM 4322 O O . TRP A 1 534 ? 13.710 15.296 -26.047 1.00 79.06 534 TRP A O 1
ATOM 4332 N N . PRO A 1 535 ? 13.359 16.161 -23.995 1.00 86.31 535 PRO A N 1
ATOM 4333 C CA . PRO A 1 535 ? 13.450 14.875 -23.316 1.00 86.31 535 PRO A CA 1
ATOM 4334 C C . PRO A 1 535 ? 12.455 13.826 -23.824 1.00 86.31 535 PRO A C 1
ATOM 4336 O O . PRO A 1 535 ? 12.823 12.672 -24.036 1.00 86.31 535 PRO A O 1
ATOM 4339 N N . LEU A 1 536 ? 11.214 14.236 -24.098 1.00 86.19 536 LEU A N 1
ATOM 4340 C CA . LEU A 1 536 ? 10.184 13.344 -24.624 1.00 86.19 536 LEU A CA 1
ATOM 4341 C C . LEU A 1 536 ? 10.533 12.866 -26.040 1.00 86.19 536 LEU A C 1
ATOM 4343 O O . LEU A 1 536 ? 10.484 11.669 -26.315 1.00 86.19 536 LEU A O 1
ATOM 4347 N N . LEU A 1 537 ? 10.958 13.780 -26.919 1.00 84.38 537 LEU A N 1
ATOM 4348 C CA . LEU A 1 537 ? 11.399 13.439 -28.279 1.00 84.38 537 LEU A CA 1
ATOM 4349 C C . LEU A 1 537 ? 12.602 12.493 -28.275 1.00 84.38 537 LEU A C 1
ATOM 4351 O O . LEU A 1 537 ? 12.682 11.594 -29.107 1.00 84.38 537 LEU A O 1
ATOM 4355 N N . PHE A 1 538 ? 13.524 12.665 -27.329 1.00 85.75 538 PHE A N 1
ATOM 4356 C CA . PHE A 1 538 ? 14.686 11.796 -27.178 1.00 85.75 538 PHE A CA 1
ATOM 4357 C C . PHE A 1 538 ? 14.312 10.363 -26.799 1.00 85.75 538 PHE A C 1
ATOM 4359 O O . PHE A 1 538 ? 14.846 9.417 -27.387 1.00 85.75 538 PHE A O 1
ATOM 4366 N N . VAL A 1 539 ? 13.376 10.199 -25.860 1.00 87.94 539 VAL A N 1
ATOM 4367 C CA . VAL A 1 539 ? 12.840 8.882 -25.486 1.00 87.94 539 VAL A CA 1
ATOM 4368 C C . VAL A 1 539 ? 12.077 8.264 -26.658 1.00 87.94 539 VAL A C 1
ATOM 4370 O O . VAL A 1 539 ? 12.317 7.106 -26.992 1.00 87.94 539 VAL A O 1
ATOM 4373 N N . LEU A 1 540 ? 11.221 9.038 -27.335 1.00 86.88 540 LEU A N 1
ATOM 4374 C CA . LEU A 1 540 ? 10.470 8.577 -28.508 1.00 86.88 540 LEU A CA 1
ATOM 4375 C C . LEU A 1 540 ? 11.391 8.130 -29.652 1.00 86.88 540 LEU A C 1
ATOM 4377 O O . LEU A 1 540 ? 11.140 7.095 -30.263 1.00 86.88 540 LEU A O 1
ATOM 4381 N N . ALA A 1 541 ? 12.483 8.853 -29.906 1.00 85.44 541 ALA A N 1
ATOM 4382 C CA . ALA A 1 541 ? 13.476 8.487 -30.914 1.00 85.44 541 ALA A CA 1
ATOM 4383 C C . ALA A 1 541 ? 14.228 7.188 -30.571 1.00 85.44 541 ALA A C 1
ATOM 4385 O O . ALA A 1 541 ? 14.548 6.399 -31.457 1.00 85.44 541 ALA A O 1
ATOM 4386 N N . HIS A 1 542 ? 14.500 6.934 -29.287 1.00 87.62 542 HIS A N 1
ATOM 4387 C CA . HIS A 1 542 ? 15.070 5.654 -28.858 1.00 87.62 542 HIS A CA 1
ATOM 4388 C C . HIS A 1 542 ? 14.065 4.511 -29.004 1.00 87.62 542 HIS A C 1
ATOM 4390 O O . HIS A 1 542 ? 14.433 3.442 -29.484 1.00 87.62 542 HIS A O 1
ATOM 4396 N N . LEU A 1 543 ? 12.799 4.733 -28.639 1.00 87.06 543 LEU A N 1
ATOM 4397 C CA . LEU A 1 543 ? 11.736 3.743 -28.822 1.00 87.06 543 LEU A CA 1
ATOM 4398 C C . LEU A 1 543 ? 11.549 3.394 -30.305 1.00 87.06 543 LEU A C 1
ATOM 4400 O O . LEU A 1 543 ? 11.490 2.212 -30.644 1.00 87.06 543 LEU A O 1
ATOM 4404 N N . SER A 1 544 ? 11.529 4.391 -31.196 1.00 84.38 544 SER A N 1
ATOM 4405 C CA . SER A 1 544 ? 11.419 4.147 -32.636 1.00 84.38 544 SER A CA 1
ATOM 4406 C C . SER A 1 544 ? 12.638 3.403 -33.191 1.00 84.38 544 SER A C 1
ATOM 4408 O O . SER A 1 544 ? 12.455 2.441 -33.936 1.00 84.38 544 SER A O 1
ATOM 4410 N N . ASP A 1 545 ? 13.869 3.745 -32.784 1.00 83.94 545 ASP A N 1
ATOM 4411 C CA . ASP A 1 545 ? 15.068 2.994 -33.194 1.00 83.94 545 ASP A CA 1
ATOM 4412 C C . ASP A 1 545 ? 15.032 1.536 -32.715 1.00 83.94 545 ASP A C 1
ATOM 4414 O O . ASP A 1 545 ? 15.408 0.645 -33.478 1.00 83.94 545 ASP A O 1
ATOM 4418 N N . VAL A 1 546 ? 14.559 1.265 -31.493 1.00 84.44 546 VAL A N 1
ATOM 4419 C CA . VAL A 1 546 ? 14.404 -0.112 -30.990 1.00 84.44 546 VAL A CA 1
ATOM 4420 C C . VAL A 1 546 ? 13.418 -0.889 -31.848 1.00 84.44 546 VAL A C 1
ATOM 4422 O O . VAL A 1 546 ? 13.735 -2.003 -32.263 1.00 84.44 546 VAL A O 1
ATOM 4425 N N . VAL A 1 547 ? 12.255 -0.307 -32.150 1.00 82.75 547 VAL A N 1
ATOM 4426 C CA . VAL A 1 547 ? 11.224 -0.949 -32.976 1.00 82.75 547 VAL A CA 1
ATOM 4427 C C . VAL A 1 547 ? 11.744 -1.212 -34.390 1.00 82.75 547 VAL A C 1
ATOM 4429 O O . VAL A 1 547 ? 11.629 -2.334 -34.878 1.00 82.75 547 VAL A O 1
ATOM 4432 N N . ILE A 1 548 ? 12.384 -0.225 -35.025 1.00 79.38 548 ILE A N 1
ATOM 4433 C CA . ILE A 1 548 ? 12.958 -0.364 -36.372 1.00 79.38 548 ILE A CA 1
ATOM 4434 C C . ILE A 1 548 ? 14.068 -1.420 -36.381 1.00 79.38 548 ILE A C 1
ATOM 4436 O O . ILE A 1 548 ? 14.126 -2.262 -37.275 1.00 79.38 548 ILE A O 1
ATOM 4440 N N . HIS A 1 549 ? 14.948 -1.419 -35.380 1.00 78.56 549 HIS A N 1
ATOM 4441 C CA . HIS A 1 549 ? 16.027 -2.396 -35.287 1.00 78.56 549 HIS A CA 1
ATOM 4442 C C . HIS A 1 549 ? 15.504 -3.813 -35.015 1.00 78.56 549 HIS A C 1
ATOM 4444 O O . HIS A 1 549 ? 16.014 -4.777 -35.588 1.00 78.56 549 HIS A O 1
ATOM 4450 N N . LEU A 1 550 ? 14.480 -3.955 -34.171 1.00 76.69 550 LEU A N 1
ATOM 4451 C CA . LEU A 1 550 ? 13.815 -5.232 -33.931 1.00 76.69 550 LEU A CA 1
ATOM 4452 C C . LEU A 1 550 ? 13.148 -5.738 -35.214 1.00 76.69 550 LEU A C 1
ATOM 4454 O O . LEU A 1 550 ? 13.359 -6.888 -35.585 1.00 76.69 550 LEU A O 1
ATOM 4458 N N . HIS A 1 551 ? 12.439 -4.869 -35.935 1.00 76.69 551 HIS A N 1
ATOM 4459 C CA . HIS A 1 551 ? 11.853 -5.177 -37.238 1.00 76.69 551 HIS A CA 1
ATOM 4460 C C . HIS A 1 551 ? 12.914 -5.669 -38.237 1.00 76.69 551 HIS A C 1
ATOM 4462 O O . HIS A 1 551 ? 12.763 -6.740 -38.822 1.00 76.69 551 HIS A O 1
ATOM 4468 N N . GLN A 1 552 ? 14.045 -4.962 -38.355 1.00 73.44 552 GLN A N 1
ATOM 4469 C CA . GLN A 1 552 ? 15.175 -5.360 -39.207 1.00 73.44 552 GLN A CA 1
ATOM 4470 C C . GLN A 1 552 ? 15.759 -6.730 -38.836 1.00 73.44 552 GLN A C 1
ATOM 4472 O O . GLN A 1 552 ? 16.139 -7.497 -39.717 1.00 73.44 552 GLN A O 1
ATOM 4477 N N . LYS A 1 553 ? 15.847 -7.054 -37.541 1.00 70.81 553 LYS A N 1
ATOM 4478 C CA . LYS A 1 553 ? 16.356 -8.352 -37.073 1.00 70.81 553 LYS A CA 1
ATOM 4479 C C . LYS A 1 553 ? 15.344 -9.480 -37.253 1.00 70.81 553 LYS A C 1
ATOM 4481 O O . LYS A 1 553 ? 15.748 -10.600 -37.551 1.00 70.81 553 LYS A O 1
ATOM 4486 N N . LEU A 1 554 ? 14.053 -9.193 -37.101 1.00 71.25 554 LEU A N 1
ATOM 4487 C CA . LEU A 1 554 ? 12.981 -10.168 -37.282 1.00 71.25 554 LEU A CA 1
ATOM 4488 C C . LEU A 1 554 ? 12.718 -10.493 -38.758 1.00 71.25 554 LEU A C 1
ATOM 4490 O O . LEU A 1 554 ? 12.301 -11.609 -39.047 1.00 71.25 554 LEU A O 1
ATOM 4494 N N . LEU A 1 555 ? 13.045 -9.596 -39.699 1.00 67.00 555 LEU A N 1
ATOM 4495 C CA . LEU A 1 555 ? 12.996 -9.862 -41.148 1.00 67.00 555 LEU A CA 1
ATOM 4496 C C . LEU A 1 555 ? 13.866 -11.052 -41.603 1.00 67.00 555 LEU A C 1
ATOM 4498 O O . LEU A 1 555 ? 13.684 -11.539 -42.716 1.00 67.00 555 LEU A O 1
ATOM 4502 N N . PHE A 1 556 ? 14.781 -11.538 -40.757 1.00 65.00 556 PHE A N 1
ATOM 4503 C CA . PHE A 1 556 ? 15.531 -12.773 -40.995 1.00 65.00 556 PHE A CA 1
ATOM 4504 C C . PHE A 1 556 ? 14.662 -14.044 -40.884 1.00 65.00 556 PHE A C 1
ATOM 4506 O O . PHE A 1 556 ? 14.991 -15.060 -41.489 1.00 65.00 556 PHE A O 1
ATOM 4513 N N . PHE A 1 557 ? 13.562 -14.014 -40.124 1.00 65.19 557 PHE A N 1
ATOM 4514 C CA . PHE A 1 557 ? 12.639 -15.145 -40.018 1.00 65.19 557 PHE A CA 1
ATOM 4515 C C . PHE A 1 557 ? 11.609 -15.097 -41.148 1.00 65.19 557 PHE A C 1
ATOM 4517 O O . PHE A 1 557 ? 10.849 -14.135 -41.258 1.00 65.19 557 PHE A O 1
ATOM 4524 N N . ASP A 1 558 ? 11.531 -16.158 -41.953 1.00 61.47 558 ASP A N 1
ATOM 4525 C CA . ASP A 1 558 ? 10.618 -16.228 -43.104 1.00 61.47 558 ASP A CA 1
ATOM 4526 C C . ASP A 1 558 ? 9.135 -16.081 -42.723 1.00 61.47 558 ASP A C 1
ATOM 4528 O O . ASP A 1 558 ? 8.355 -15.453 -43.445 1.00 61.47 558 ASP A O 1
ATOM 4532 N N . THR A 1 559 ? 8.748 -16.562 -41.541 1.00 67.38 559 THR A N 1
ATOM 4533 C CA . THR A 1 559 ? 7.402 -16.376 -40.980 1.00 67.38 559 THR A CA 1
ATOM 4534 C C . THR A 1 559 ? 7.101 -14.908 -40.677 1.00 67.38 559 THR A C 1
ATOM 4536 O O . THR A 1 559 ? 6.057 -14.399 -41.073 1.00 67.38 559 THR A O 1
ATOM 4539 N N . TYR A 1 560 ? 8.025 -14.180 -40.048 1.00 71.12 560 TYR A N 1
ATOM 4540 C CA . TYR A 1 560 ? 7.846 -12.748 -39.794 1.00 71.12 560 TYR A CA 1
ATOM 4541 C C . TYR A 1 560 ? 7.909 -11.926 -41.086 1.00 71.12 560 TYR A C 1
ATOM 4543 O O . TYR A 1 560 ? 7.118 -11.005 -41.275 1.00 71.12 560 TYR A O 1
ATOM 4551 N N . ARG A 1 561 ? 8.815 -12.277 -42.006 1.00 66.56 561 ARG A N 1
ATOM 4552 C CA . ARG A 1 561 ? 8.956 -11.626 -43.314 1.00 66.56 561 ARG A CA 1
ATOM 4553 C C . ARG A 1 561 ? 7.674 -11.736 -44.136 1.00 66.56 561 ARG A C 1
ATOM 4555 O O . ARG A 1 561 ? 7.203 -10.726 -44.651 1.00 66.56 561 ARG A O 1
ATOM 4562 N N . SER A 1 562 ? 7.076 -12.925 -44.209 1.00 70.75 562 SER A N 1
ATOM 4563 C CA . SER A 1 562 ? 5.815 -13.137 -44.931 1.00 70.75 562 SER A CA 1
ATOM 4564 C C . SER A 1 562 ? 4.640 -12.378 -44.300 1.00 70.75 562 SER A C 1
ATOM 4566 O O . SER A 1 562 ? 3.845 -11.783 -45.025 1.00 70.75 562 SER A O 1
ATOM 4568 N N . VAL A 1 563 ? 4.558 -12.312 -42.965 1.00 66.25 563 VAL A N 1
ATOM 4569 C CA . VAL A 1 563 ? 3.540 -11.518 -42.251 1.00 66.25 563 VAL A CA 1
ATOM 4570 C C . VAL A 1 563 ? 3.745 -10.014 -42.458 1.00 66.25 563 VAL A C 1
ATOM 4572 O O . VAL A 1 563 ? 2.783 -9.307 -42.742 1.00 66.25 563 VAL A O 1
ATOM 4575 N N . SER A 1 564 ? 4.986 -9.526 -42.385 1.00 64.56 564 SER A N 1
ATOM 4576 C CA . SER A 1 564 ? 5.342 -8.123 -42.639 1.00 64.56 564 SER A CA 1
ATOM 4577 C C . SER A 1 564 ? 4.967 -7.689 -44.060 1.00 64.56 564 SER A C 1
ATOM 4579 O O . SER A 1 564 ? 4.323 -6.660 -44.247 1.00 64.56 564 SER A O 1
ATOM 4581 N N . VAL A 1 565 ? 5.291 -8.511 -45.064 1.00 67.75 565 VAL A N 1
ATOM 4582 C CA . VAL A 1 565 ? 4.928 -8.261 -46.468 1.00 67.75 565 VAL A CA 1
ATOM 4583 C C . VAL A 1 565 ? 3.412 -8.278 -46.663 1.00 67.75 565 VAL A C 1
ATOM 4585 O O . VAL A 1 565 ? 2.892 -7.424 -47.376 1.00 67.75 565 VAL A O 1
ATOM 4588 N N . LYS A 1 566 ? 2.680 -9.187 -46.002 1.00 68.69 566 LYS A N 1
ATOM 4589 C CA . LYS A 1 566 ? 1.207 -9.192 -46.018 1.00 68.69 566 LYS A CA 1
ATOM 4590 C C . LYS A 1 566 ? 0.629 -7.911 -45.412 1.00 68.69 566 LYS A C 1
ATOM 4592 O O . LYS A 1 566 ? -0.236 -7.303 -46.027 1.00 68.69 566 LYS A O 1
ATOM 4597 N N . LEU A 1 567 ? 1.133 -7.467 -44.261 1.00 63.56 567 LEU A N 1
ATOM 4598 C CA . LEU A 1 567 ? 0.722 -6.211 -43.620 1.00 63.56 567 LEU A CA 1
ATOM 4599 C C . LEU A 1 567 ? 1.037 -4.987 -44.484 1.00 63.56 567 LEU A C 1
ATOM 4601 O O . LEU A 1 567 ? 0.208 -4.090 -44.599 1.00 63.56 567 LEU A O 1
ATOM 4605 N N . MET A 1 568 ? 2.205 -4.964 -45.128 1.00 65.94 568 MET A N 1
ATOM 4606 C CA . MET A 1 568 ? 2.596 -3.877 -46.022 1.00 65.94 568 MET A CA 1
ATOM 4607 C C . MET A 1 568 ? 1.758 -3.863 -47.302 1.00 65.94 568 MET A C 1
ATOM 4609 O O . MET A 1 568 ? 1.347 -2.793 -47.727 1.00 65.94 568 MET A O 1
ATOM 4613 N N . ARG A 1 569 ? 1.417 -5.031 -47.867 1.00 65.00 569 ARG A N 1
ATOM 4614 C CA . ARG A 1 569 ? 0.448 -5.141 -48.968 1.00 65.00 569 ARG A CA 1
ATOM 4615 C C . ARG A 1 569 ? -0.946 -4.686 -48.558 1.00 65.00 569 ARG A C 1
ATOM 4617 O O . ARG A 1 569 ? -1.580 -4.005 -49.341 1.00 65.00 569 ARG A O 1
ATOM 4624 N N . ILE A 1 570 ? -1.414 -5.028 -47.356 1.00 67.88 570 ILE A N 1
ATOM 4625 C CA . ILE A 1 570 ? -2.713 -4.564 -46.842 1.00 67.88 570 ILE A CA 1
ATOM 4626 C C . ILE A 1 570 ? -2.709 -3.045 -46.675 1.00 67.88 570 ILE A C 1
ATOM 4628 O O . ILE A 1 570 ? -3.671 -2.397 -47.061 1.00 67.88 570 ILE A O 1
ATOM 4632 N N . ARG A 1 571 ? -1.626 -2.472 -46.140 1.00 65.19 571 ARG A N 1
ATOM 4633 C CA . ARG A 1 571 ? -1.481 -1.021 -45.995 1.00 65.19 571 ARG A CA 1
ATOM 4634 C C . ARG A 1 571 ? -1.416 -0.312 -47.347 1.00 65.19 571 ARG A C 1
ATOM 4636 O O . ARG A 1 571 ? -2.127 0.660 -47.522 1.00 65.19 571 ARG A O 1
ATOM 4643 N N . LEU A 1 572 ? -0.622 -0.815 -48.291 1.00 62.69 572 LEU A N 1
ATOM 4644 C CA . LEU A 1 572 ? -0.530 -0.265 -49.647 1.00 62.69 572 LEU A CA 1
ATOM 4645 C C . LEU A 1 572 ? -1.839 -0.442 -50.421 1.00 62.69 572 LEU A C 1
ATOM 4647 O O . LEU A 1 572 ? -2.226 0.445 -51.160 1.00 62.69 572 LEU A O 1
ATOM 4651 N N . ALA A 1 573 ? -2.548 -1.556 -50.227 1.00 59.94 573 ALA A N 1
ATOM 4652 C CA . ALA A 1 573 ? -3.872 -1.769 -50.803 1.00 59.94 573 ALA A CA 1
ATOM 4653 C C . ALA A 1 573 ? -4.942 -0.885 -50.145 1.00 59.94 573 ALA A C 1
ATOM 4655 O O . ALA A 1 573 ? -5.934 -0.576 -50.788 1.00 59.94 573 ALA A O 1
ATOM 4656 N N . ALA A 1 574 ? -4.765 -0.488 -48.882 1.00 57.12 574 ALA A N 1
ATOM 4657 C CA . ALA A 1 574 ? -5.624 0.487 -48.217 1.00 57.12 574 ALA A CA 1
ATOM 4658 C C . ALA A 1 574 ? -5.317 1.918 -48.689 1.00 57.12 574 ALA A C 1
ATOM 4660 O O . ALA A 1 574 ? -6.241 2.628 -49.053 1.00 57.12 574 ALA A O 1
ATOM 4661 N N . GLU A 1 575 ? -4.037 2.300 -48.772 1.00 58.25 575 GLU A N 1
ATOM 4662 C CA . GLU A 1 575 ? -3.587 3.603 -49.291 1.00 58.25 575 GLU A CA 1
ATOM 4663 C C . GLU A 1 575 ? -3.975 3.778 -50.777 1.00 58.25 575 GLU A C 1
ATOM 4665 O O . GLU A 1 575 ? -4.520 4.814 -51.138 1.00 58.25 575 GLU A O 1
ATOM 4670 N N . ALA A 1 576 ? -3.826 2.747 -51.619 1.00 59.16 576 ALA A N 1
ATOM 4671 C CA . ALA A 1 576 ? -4.259 2.782 -53.023 1.00 59.16 576 ALA A CA 1
ATOM 4672 C C . ALA A 1 576 ? -5.789 2.858 -53.182 1.00 59.16 576 ALA A C 1
ATOM 4674 O O . ALA A 1 576 ? -6.291 3.487 -54.108 1.00 59.16 576 ALA A O 1
ATOM 4675 N N . LYS A 1 577 ? -6.545 2.241 -52.266 1.00 56.03 577 LYS A N 1
ATOM 4676 C CA . LYS A 1 577 ? -8.013 2.305 -52.265 1.00 56.03 577 LYS A CA 1
ATOM 4677 C C . LYS A 1 577 ? -8.537 3.668 -51.798 1.00 56.03 577 LYS A C 1
ATOM 4679 O O . LYS A 1 577 ? -9.640 4.049 -52.182 1.00 56.03 577 LYS A O 1
ATOM 4684 N N . ASP A 1 578 ? -7.752 4.390 -50.999 1.00 51.81 578 ASP A N 1
ATOM 4685 C CA . ASP A 1 578 ? -8.021 5.780 -50.628 1.00 51.81 578 ASP A CA 1
ATOM 4686 C C . ASP A 1 578 ? -7.622 6.750 -51.765 1.00 51.81 578 ASP A C 1
ATOM 4688 O O . ASP A 1 578 ? -8.362 7.696 -52.035 1.00 51.81 578 ASP A O 1
ATOM 4692 N N . GLU A 1 579 ? -6.532 6.499 -52.502 1.00 49.56 579 GLU A N 1
ATOM 4693 C CA . GLU A 1 579 ? -6.135 7.300 -53.681 1.00 49.56 579 GLU A CA 1
ATOM 4694 C C . GLU A 1 579 ? -7.091 7.133 -54.880 1.00 49.56 579 GLU A C 1
ATOM 4696 O O . GLU A 1 579 ? -7.401 8.118 -55.542 1.00 49.56 579 GLU A O 1
ATOM 4701 N N . GLU A 1 580 ? -7.690 5.955 -55.098 1.00 48.69 580 GLU A N 1
ATOM 4702 C CA . GLU A 1 580 ? -8.762 5.770 -56.102 1.00 48.69 580 GLU A CA 1
ATOM 4703 C C . GLU A 1 580 ? -10.030 6.608 -55.820 1.00 48.69 580 GLU A C 1
ATOM 4705 O O . GLU A 1 580 ? -10.904 6.725 -56.682 1.00 48.69 580 GLU A O 1
ATOM 4710 N N . SER A 1 581 ? -10.148 7.214 -54.631 1.00 45.16 581 SER A N 1
ATOM 4711 C CA . SER A 1 581 ? -11.254 8.113 -54.278 1.00 45.16 581 SER A CA 1
ATOM 4712 C C . SER A 1 581 ? -10.934 9.610 -54.418 1.00 45.16 581 SER A C 1
ATOM 4714 O O . SER A 1 581 ? -11.839 10.434 -54.264 1.00 45.16 581 SER A O 1
ATOM 4716 N N . ALA A 1 582 ? -9.695 9.974 -54.773 1.00 43.00 582 ALA A N 1
ATOM 4717 C CA . ALA A 1 582 ? -9.262 11.356 -54.962 1.00 43.00 582 ALA A CA 1
ATOM 4718 C C . ALA A 1 582 ? -8.505 11.538 -56.294 1.00 43.00 582 ALA A C 1
ATOM 4720 O O . ALA A 1 582 ? -7.299 11.357 -56.368 1.00 43.00 582 ALA A O 1
ATOM 4721 N N . GLU A 1 583 ? -9.263 11.983 -57.300 1.00 37.59 583 GLU A N 1
ATOM 4722 C CA . GLU A 1 583 ? -8.832 12.577 -58.578 1.00 37.59 583 GLU A CA 1
ATOM 4723 C C . GLU A 1 583 ? -8.147 11.662 -59.610 1.00 37.59 583 GLU A C 1
ATOM 4725 O O . GLU A 1 583 ? -7.059 11.127 -59.429 1.00 37.59 583 GLU A O 1
ATOM 4730 N N . GLY A 1 584 ? -8.808 11.553 -60.768 1.00 43.50 584 GLY A N 1
ATOM 4731 C CA . GLY A 1 584 ? -8.211 11.029 -61.985 1.00 43.50 584 GLY A CA 1
ATOM 4732 C C . GLY A 1 584 ? -7.239 12.038 -62.584 1.00 43.50 584 GLY A C 1
ATOM 4733 O O . GLY A 1 584 ? -7.634 13.153 -62.917 1.00 43.50 584 GLY A O 1
ATOM 4734 N N . ASP A 1 585 ? -5.996 11.613 -62.769 1.00 33.41 585 ASP A N 1
ATOM 4735 C CA . ASP A 1 585 ? -5.107 12.188 -63.770 1.00 33.41 585 ASP A CA 1
ATOM 4736 C C . ASP A 1 585 ? -4.281 11.057 -64.395 1.00 33.41 585 ASP A C 1
ATOM 4738 O O . ASP A 1 585 ? -3.519 10.353 -63.726 1.00 33.41 585 ASP A O 1
ATOM 4742 N N . ASP A 1 586 ? -4.509 10.848 -65.690 1.00 44.59 586 ASP A N 1
ATOM 4743 C CA . ASP A 1 586 ? -3.844 9.855 -66.523 1.00 44.59 586 ASP A CA 1
ATOM 4744 C C . ASP A 1 586 ? -2.378 10.264 -66.723 1.00 44.59 586 ASP A C 1
ATOM 4746 O O . ASP A 1 586 ? -2.031 11.019 -67.634 1.00 44.59 586 ASP A O 1
ATOM 4750 N N . SER A 1 587 ? -1.479 9.707 -65.913 1.00 36.97 587 SER A N 1
ATOM 4751 C CA . SER A 1 587 ? -0.068 9.603 -66.282 1.00 36.97 587 SER A CA 1
ATOM 4752 C C . SER A 1 587 ? 0.398 8.154 -66.146 1.00 36.97 587 SER A C 1
ATOM 4754 O O . SER A 1 587 ? 0.270 7.519 -65.103 1.00 36.97 587 SER A O 1
ATOM 4756 N N . LEU A 1 588 ? 0.867 7.611 -67.274 1.00 35.06 588 LEU A N 1
ATOM 4757 C CA . LEU A 1 588 ? 1.364 6.243 -67.437 1.00 35.06 588 LEU A CA 1
ATOM 4758 C C . LEU A 1 588 ? 2.358 5.887 -66.314 1.00 35.06 588 LEU A C 1
ATOM 4760 O O . LEU A 1 588 ? 3.305 6.648 -66.103 1.00 35.06 588 LEU A O 1
ATOM 4764 N N . PRO A 1 589 ? 2.203 4.744 -65.620 1.00 44.38 589 PRO A N 1
ATOM 4765 C CA . PRO A 1 589 ? 3.081 4.421 -64.513 1.00 44.38 589 PRO A CA 1
ATOM 4766 C C . PRO A 1 589 ? 4.413 3.895 -65.051 1.00 44.38 589 PRO A C 1
ATOM 4768 O O . PRO A 1 589 ? 4.489 2.792 -65.596 1.00 44.38 589 PRO A O 1
ATOM 4771 N N . ASP A 1 590 ? 5.486 4.657 -64.840 1.00 43.38 590 ASP A N 1
ATOM 4772 C CA . ASP A 1 590 ? 6.800 4.048 -64.638 1.00 43.38 590 ASP A CA 1
ATOM 4773 C C . ASP A 1 590 ? 6.645 3.044 -63.486 1.00 43.38 590 ASP A C 1
ATOM 4775 O O . ASP A 1 590 ? 6.143 3.402 -62.418 1.00 43.38 590 ASP A O 1
ATOM 4779 N N . GLU A 1 591 ? 7.005 1.778 -63.716 1.00 45.62 591 GLU A N 1
ATOM 4780 C CA . GLU A 1 591 ? 6.797 0.665 -62.782 1.00 45.62 591 GLU A CA 1
ATOM 4781 C C . GLU A 1 591 ? 7.384 0.971 -61.392 1.00 45.62 591 GLU A C 1
ATOM 4783 O O . GLU A 1 591 ? 8.558 0.728 -61.100 1.00 45.62 591 GLU A O 1
ATOM 4788 N N . SER A 1 592 ? 6.553 1.518 -60.506 1.00 53.28 592 SER A N 1
ATOM 4789 C CA . SER A 1 592 ? 6.929 1.808 -59.132 1.00 53.28 592 SER A CA 1
ATOM 4790 C C . SER A 1 592 ? 6.878 0.518 -58.310 1.00 53.28 592 SER A C 1
ATOM 4792 O O . SER A 1 592 ? 6.042 -0.365 -58.505 1.00 53.28 592 SER A O 1
ATOM 4794 N N . TYR A 1 593 ? 7.808 0.378 -57.367 1.00 49.28 593 TYR A N 1
ATOM 4795 C CA . TYR A 1 593 ? 7.947 -0.813 -56.521 1.00 49.28 593 TYR A CA 1
ATOM 4796 C C . TYR A 1 593 ? 6.657 -1.174 -55.747 1.00 49.28 593 TYR A C 1
ATOM 4798 O O . TYR A 1 593 ? 6.432 -2.344 -55.427 1.00 49.28 593 TYR A O 1
ATOM 4806 N N . SER A 1 594 ? 5.796 -0.189 -55.466 1.00 50.00 594 SER A N 1
ATOM 4807 C CA . SER A 1 594 ? 4.459 -0.365 -54.879 1.00 50.00 594 SER A CA 1
ATOM 4808 C C . SER A 1 594 ? 3.523 -1.151 -55.795 1.00 50.00 594 SER A C 1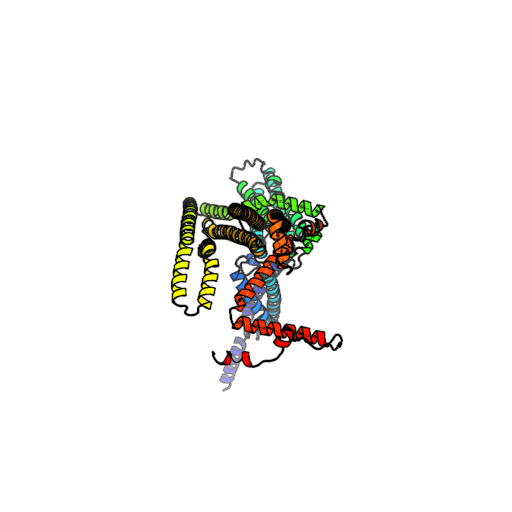
ATOM 4810 O O . SER A 1 594 ? 2.867 -2.087 -55.339 1.00 50.00 594 SER A O 1
ATOM 4812 N N . ASP A 1 595 ? 3.535 -0.835 -57.086 1.00 53.44 595 ASP A N 1
ATOM 4813 C CA . ASP A 1 595 ? 2.701 -1.468 -58.105 1.00 53.44 595 ASP A CA 1
ATOM 4814 C C . ASP A 1 595 ? 3.137 -2.927 -58.345 1.00 53.44 595 ASP A C 1
ATOM 4816 O O . ASP A 1 595 ? 2.331 -3.860 -58.398 1.00 53.44 595 ASP A O 1
ATOM 4820 N N . TRP A 1 596 ? 4.452 -3.171 -58.330 1.00 58.56 596 TRP A N 1
ATOM 4821 C CA . TRP A 1 596 ? 5.025 -4.521 -58.353 1.00 58.56 596 TRP A CA 1
ATOM 4822 C C . TRP A 1 596 ? 4.675 -5.351 -57.101 1.00 58.56 596 TRP A C 1
ATOM 4824 O O . TRP A 1 596 ? 4.409 -6.549 -57.207 1.00 58.56 596 TRP A O 1
ATOM 4834 N N . MET A 1 597 ? 4.637 -4.733 -55.913 1.00 55.47 597 MET A N 1
ATOM 4835 C CA . MET A 1 597 ? 4.281 -5.407 -54.654 1.00 55.47 597 MET A CA 1
ATOM 4836 C C . MET A 1 597 ? 2.802 -5.808 -54.574 1.00 55.47 597 MET A C 1
ATOM 4838 O O . MET A 1 597 ? 2.491 -6.777 -53.871 1.00 55.47 597 MET A O 1
ATOM 4842 N N . LEU A 1 598 ? 1.914 -5.094 -55.272 1.00 56.22 598 LEU A N 1
ATOM 4843 C CA . LEU A 1 598 ? 0.477 -5.376 -55.364 1.00 56.22 598 LEU A CA 1
ATOM 4844 C C . LEU A 1 598 ? 0.138 -6.390 -56.470 1.00 56.22 598 LEU A C 1
ATOM 4846 O O . LEU A 1 598 ? -0.849 -7.120 -56.343 1.00 56.22 598 LEU A O 1
ATOM 4850 N N . ARG A 1 599 ? 0.976 -6.519 -57.513 1.00 56.31 599 ARG A N 1
ATOM 4851 C CA . ARG A 1 599 ? 0.823 -7.554 -58.548 1.00 56.31 599 ARG A CA 1
ATOM 4852 C C . ARG A 1 599 ? 0.934 -8.947 -57.922 1.00 56.31 599 ARG A C 1
ATOM 4854 O O . ARG A 1 599 ? 1.954 -9.353 -57.363 1.00 56.31 599 ARG A O 1
ATOM 4861 N N . ASN A 1 600 ? -0.156 -9.701 -58.020 1.00 48.62 600 ASN A N 1
ATOM 4862 C CA . ASN A 1 600 ? -0.327 -11.010 -57.404 1.00 48.62 600 ASN A CA 1
ATOM 4863 C C . ASN A 1 600 ? 0.473 -12.094 -58.154 1.00 48.62 600 ASN A C 1
ATOM 4865 O O . ASN A 1 600 ? -0.096 -12.962 -58.813 1.00 48.62 600 ASN A O 1
ATOM 4869 N N . ASN A 1 601 ? 1.806 -12.048 -58.084 1.00 43.31 601 ASN A N 1
ATOM 4870 C CA . ASN A 1 601 ? 2.648 -13.115 -58.612 1.00 43.31 601 ASN A CA 1
ATOM 4871 C C . ASN A 1 601 ? 2.621 -14.302 -57.639 1.00 43.31 601 ASN A C 1
ATOM 4873 O O . ASN A 1 601 ? 3.382 -14.370 -56.672 1.00 43.31 601 ASN A O 1
ATOM 4877 N N . LYS A 1 602 ? 1.717 -15.249 -57.917 1.00 43.09 602 LYS A N 1
ATOM 4878 C CA . LYS A 1 602 ? 1.553 -16.531 -57.207 1.00 43.09 602 LYS A CA 1
ATOM 4879 C C . LYS A 1 602 ? 2.847 -17.360 -57.111 1.00 43.09 602 LYS A C 1
ATOM 4881 O O . LYS A 1 602 ? 2.961 -18.203 -56.235 1.00 43.09 602 LYS A O 1
ATOM 4886 N N . ALA A 1 603 ? 3.855 -17.079 -57.938 1.00 40.56 603 ALA A N 1
ATOM 4887 C CA . ALA A 1 603 ? 5.058 -17.901 -58.075 1.00 40.56 603 ALA A CA 1
ATOM 4888 C C . ALA A 1 603 ? 6.014 -17.932 -56.860 1.00 40.56 603 ALA A C 1
ATOM 4890 O O . ALA A 1 603 ? 6.905 -18.775 -56.833 1.00 40.56 603 ALA A O 1
ATOM 4891 N N . TRP A 1 604 ? 5.875 -17.047 -55.861 1.00 38.78 604 TRP A N 1
ATOM 4892 C CA . TRP A 1 604 ? 6.794 -17.013 -54.704 1.00 38.78 604 TRP A CA 1
ATOM 4893 C C . TRP A 1 604 ? 6.160 -17.437 -53.367 1.00 38.78 604 TRP A C 1
ATOM 4895 O O . TRP A 1 604 ? 6.862 -17.534 -52.363 1.00 38.78 604 TRP A O 1
ATOM 4905 N N . ILE A 1 605 ? 4.844 -17.690 -53.337 1.00 39.19 605 ILE A N 1
ATOM 4906 C CA . ILE A 1 605 ? 4.096 -18.004 -52.103 1.00 39.19 605 ILE A CA 1
ATOM 4907 C C . ILE A 1 605 ? 3.865 -19.515 -51.919 1.00 39.19 605 ILE A C 1
ATOM 4909 O O . ILE A 1 605 ? 3.666 -19.953 -50.790 1.00 39.19 605 ILE A O 1
ATOM 4913 N N . ASP A 1 606 ? 4.037 -20.336 -52.957 1.00 36.50 606 ASP A N 1
ATOM 4914 C CA . ASP A 1 606 ? 3.846 -21.795 -52.856 1.00 36.50 606 ASP A CA 1
ATOM 4915 C C . ASP A 1 606 ? 5.010 -22.546 -52.176 1.00 36.50 606 ASP A C 1
ATOM 4917 O O . ASP A 1 606 ? 5.023 -23.773 -52.137 1.00 36.50 606 ASP A O 1
ATOM 4921 N N . ALA A 1 607 ? 6.002 -21.847 -51.611 1.00 37.50 607 ALA A N 1
ATOM 4922 C CA . ALA A 1 607 ? 7.145 -22.519 -50.997 1.00 37.50 607 ALA A CA 1
ATOM 4923 C C . ALA A 1 607 ? 6.893 -23.047 -49.575 1.00 37.50 607 ALA A C 1
ATOM 4925 O O . ALA A 1 607 ? 7.630 -23.932 -49.168 1.00 37.50 607 ALA A O 1
ATOM 4926 N N . PHE A 1 608 ? 5.899 -22.571 -48.816 1.00 37.03 608 PHE A N 1
ATOM 4927 C CA . PHE A 1 608 ? 5.584 -23.143 -47.494 1.00 37.03 608 PHE A CA 1
ATOM 4928 C C . PHE A 1 608 ? 4.134 -22.856 -47.095 1.00 37.03 608 PHE A C 1
ATOM 4930 O O . PHE A 1 608 ? 3.833 -21.862 -46.429 1.00 37.03 608 PHE A O 1
ATOM 4937 N N . ASP A 1 609 ? 3.238 -23.753 -47.501 1.00 30.86 609 ASP A N 1
ATOM 4938 C CA . ASP A 1 609 ? 1.889 -23.828 -46.956 1.00 30.86 609 ASP A CA 1
ATOM 4939 C C . ASP A 1 609 ? 1.934 -24.499 -45.570 1.00 30.86 609 ASP A C 1
ATOM 4941 O O . ASP A 1 609 ? 2.406 -25.628 -45.404 1.00 30.86 609 ASP A O 1
ATOM 4945 N N . ILE A 1 610 ? 1.460 -23.777 -44.553 1.00 35.94 610 ILE A N 1
ATOM 4946 C CA . ILE A 1 610 ? 1.444 -24.187 -43.136 1.00 35.94 610 ILE A CA 1
ATOM 4947 C C . ILE A 1 610 ? 0.414 -25.315 -42.893 1.00 35.94 610 ILE A C 1
ATOM 4949 O O . ILE A 1 610 ? 0.350 -25.881 -41.807 1.00 35.94 610 ILE A O 1
ATOM 4953 N N . SER A 1 611 ? -0.337 -25.724 -43.919 1.00 37.12 611 SER A N 1
ATOM 4954 C CA . SER A 1 611 ? -1.251 -26.870 -43.884 1.00 37.12 611 SER A CA 1
ATOM 4955 C C . SER A 1 611 ? -0.562 -28.248 -43.818 1.00 37.12 611 SER A C 1
ATOM 4957 O O . SER A 1 611 ? -1.246 -29.248 -43.620 1.00 37.12 611 SER A O 1
ATOM 4959 N N . THR A 1 612 ? 0.772 -28.328 -43.941 1.00 35.16 612 THR A N 1
ATOM 4960 C CA . THR A 1 612 ? 1.519 -29.609 -43.950 1.00 35.16 612 THR A CA 1
ATOM 4961 C C . THR A 1 612 ? 2.353 -29.900 -42.694 1.00 35.16 612 THR A C 1
ATOM 4963 O O . THR A 1 612 ? 3.028 -30.927 -42.646 1.00 35.16 612 THR A O 1
ATOM 4966 N N . VAL A 1 613 ? 2.308 -29.052 -41.656 1.00 33.72 613 VAL A N 1
ATOM 4967 C CA . VAL A 1 613 ? 2.995 -29.306 -40.368 1.00 33.72 613 VAL A CA 1
ATOM 4968 C C . VAL A 1 613 ? 2.058 -29.056 -39.180 1.00 33.72 613 VAL A C 1
ATOM 4970 O O . VAL A 1 613 ? 2.336 -28.236 -38.303 1.00 33.72 613 VAL A O 1
ATOM 4973 N N . LEU A 1 614 ? 0.938 -29.777 -39.164 1.00 29.31 614 LEU A N 1
ATOM 4974 C CA . LEU A 1 614 ? 0.173 -30.084 -37.955 1.00 29.31 614 LEU A CA 1
ATOM 4975 C C . LEU A 1 614 ? 0.042 -31.598 -37.823 1.00 29.31 614 LEU A C 1
ATOM 4977 O O . LEU A 1 614 ? -0.338 -32.230 -38.834 1.00 29.31 614 LEU A O 1
#

Sequence (614 aa):
MKALKTLLTLYLLLIAAAAVADCAALESQLSRQNRALEHLEQQRQALDNLLQGQINNDFVLTEAVDAPLDMGLEVLEARRSLQREQHQLDSEDTPAVPQAFADCPDQSTRWLGQEKQIRSLRQVVNKLQLQLYELPRASRLALVREATQWQTLNTLSATVQSWADNHPEHPEVQSLQREILAWIEYWRSSTRIWLSQLVANQPQSTASNEVWRETLQVPHPQQAIDWSIPIRLGADVDLLGWLDTLEEAHRALLRESGKWRNQHIWALGWGNFLHELSQPQRFALQLATEIRSAPTNLIDAITRPFIRDYRRAVKQEKRGEMLASWFLQGLALVAIMSAILKLAAVTPQFLSHAQQRLLSTLKHRGLIQFNAAVLWFIKPNAPWFMVLVCANTIAEFLPDRWIILHWLAPIGSLYAAFRAVRVIVEWVIARSFTRSGQFVSSHTAQQQTHDAQRVSWLVLLCILGWTLVKGTGGGYLMFFIILLIALLLWATLLWLMLRYRDSVSRFLLYAAGRGTAKKLDPQTAQRWWMLPIWPLLFVLAHLSDVVIHLHQKLLFFDTYRSVSVKLMRIRLAAEAKDEESAEGDDSLPDESYSDWMLRNNKAWIDAFDISTVL